Protein 6JSB (pdb70)

Radius of gyration: 38.12 Å; Cα contacts (8 Å, |Δi|>4): 1140; chains: 2; bounding box: 98×63×75 Å

Structure (mmCIF, N/CA/C/O backbone):
data_6JSB
#
_entry.id   6JSB
#
_cell.length_a   235.170
_cell.length_b   33.730
_cell.length_c   126.620
_cell.angle_alpha   90.00
_cell.angle_beta   121.14
_cell.angle_gamma   90.00
#
_symmetry.space_group_name_H-M   'C 1 2 1'
#
loop_
_entity.id
_entity.type
_entity.pdbx_description
1 polymer 'Hypothetical membrane protein'
2 non-polymer 'PROTOPORPHYRIN IX CONTAINING FE'
3 non-polymer 'CALCIUM ION'
4 water water
#
loop_
_atom_site.group_PDB
_atom_site.id
_atom_site.type_symbol
_atom_site.label_atom_id
_atom_site.label_alt_id
_atom_site.label_comp_id
_atom_site.label_asym_id
_atom_site.label_entity_id
_atom_site.label_seq_id
_atom_site.pdbx_PDB_ins_code
_atom_site.Cartn_x
_atom_site.Cartn_y
_atom_site.Cartn_z
_atom_site.occupancy
_atom_site.B_iso_or_equiv
_atom_site.auth_seq_id
_atom_site.auth_comp_id
_atom_site.auth_asym_id
_atom_site.auth_atom_id
_atom_site.pdbx_PDB_model_num
ATOM 1 N N . MET A 1 1 ? 101.162 23.680 40.144 1.00 70.04 34 MET A N 1
ATOM 2 C CA . MET A 1 1 ? 99.752 23.634 40.506 1.00 69.69 34 MET A CA 1
ATOM 3 C C . MET A 1 1 ? 99.317 22.193 40.798 1.00 70.94 34 MET A C 1
ATOM 4 O O . MET A 1 1 ? 100.062 21.249 40.547 1.00 71.45 34 MET A O 1
ATOM 9 N N . LYS A 1 2 ? 98.115 22.021 41.332 1.00 67.67 35 LYS A N 1
ATOM 10 C CA . LYS A 1 2 ? 97.594 20.705 41.677 1.00 63.48 35 LYS A CA 1
ATOM 11 C C . LYS A 1 2 ? 96.429 20.393 40.743 1.00 58.87 35 LYS A C 1
ATOM 12 O O . LYS A 1 2 ? 95.471 21.168 40.665 1.00 56.30 35 LYS A O 1
ATOM 18 N N . CYS A 1 3 ? 96.510 19.271 40.032 1.00 50.08 36 CYS A N 1
ATOM 19 C CA . CYS A 1 3 ? 95.504 18.928 39.038 1.00 48.53 36 CYS A CA 1
ATOM 20 C C . CYS A 1 3 ? 94.870 17.592 39.389 1.00 47.00 36 CYS A C 1
ATOM 21 O O . CYS A 1 3 ? 95.510 16.724 39.984 1.00 42.54 36 CYS A O 1
ATOM 24 N N . ARG A 1 4 ? 93.600 17.447 39.035 1.00 43.66 37 ARG A N 1
ATOM 25 C CA A ARG A 1 4 ? 92.843 16.227 39.286 0.60 42.62 37 ARG A CA 1
ATOM 26 C CA B ARG A 1 4 ? 92.847 16.224 39.286 0.40 43.04 37 ARG A CA 1
ATOM 27 C C . ARG A 1 4 ? 92.394 15.660 37.949 1.00 41.75 37 ARG A C 1
ATOM 28 O O . ARG A 1 4 ? 91.759 16.366 37.159 1.00 40.27 37 ARG A O 1
ATOM 43 N N . VAL A 1 5 ? 92.724 14.389 37.691 1.00 32.80 38 VAL A N 1
ATOM 44 C CA . VAL A 1 5 ? 92.284 13.692 36.486 1.00 34.60 38 VAL A CA 1
ATOM 45 C C . VAL A 1 5 ? 91.326 12.599 36.952 1.00 29.38 38 VAL A C 1
ATOM 46 O O . VAL A 1 5 ? 91.627 11.895 37.921 1.00 34.40 38 VAL A O 1
ATOM 50 N N . VAL A 1 6 ? 90.145 12.514 36.341 1.00 27.34 39 VAL A N 1
ATOM 51 C CA . VAL A 1 6 ? 89.158 11.488 36.704 1.00 25.09 39 VAL A CA 1
ATOM 52 C C . VAL A 1 6 ? 88.890 10.663 35.457 1.00 28.93 39 VAL A C 1
ATOM 53 O O . VAL A 1 6 ? 88.483 11.209 34.429 1.00 32.12 39 VAL A O 1
ATOM 57 N N . THR A 1 7 ? 89.165 9.364 35.534 1.00 24.99 40 THR A N 1
ATOM 58 C CA . THR A 1 7 ? 88.877 8.409 34.457 1.00 22.74 40 THR A CA 1
ATOM 59 C C . THR A 1 7 ? 87.698 7.581 34.928 1.00 26.40 40 THR A C 1
ATOM 60 O O . THR A 1 7 ? 87.790 6.916 35.964 1.00 26.28 40 THR A O 1
ATOM 64 N N . THR A 1 8 ? 86.608 7.609 34.165 1.00 24.33 41 THR A N 1
ATOM 65 C CA . THR A 1 8 ? 85.367 6.938 34.569 1.00 19.59 41 THR A CA 1
ATOM 66 C C . THR A 1 8 ? 85.087 5.788 33.603 1.00 25.71 41 THR A C 1
ATOM 67 O O . THR A 1 8 ? 85.132 5.980 32.386 1.00 22.13 41 THR A O 1
ATOM 71 N N . THR A 1 9 ? 84.812 4.602 34.148 1.00 21.28 42 THR A N 1
ATOM 72 C CA . THR A 1 9 ? 84.417 3.434 33.376 1.00 21.71 42 THR A CA 1
ATOM 73 C C . THR A 1 9 ? 83.137 2.881 33.990 1.00 23.60 42 THR A C 1
ATOM 74 O O . THR A 1 9 ? 82.772 3.229 35.112 1.00 22.87 42 THR A O 1
ATOM 78 N N . GLY A 1 10 ? 82.546 1.922 33.304 1.00 19.28 43 GLY A N 1
ATOM 79 C CA . GLY A 1 10 ? 81.408 1.202 33.856 1.00 20.55 43 GLY A CA 1
ATOM 80 C C . GLY A 1 10 ? 80.258 1.063 32.870 1.00 20.40 43 GLY A C 1
ATOM 81 O O . GLY A 1 10 ? 80.461 0.979 31.641 1.00 21.00 43 GLY A O 1
ATOM 82 N N . THR A 1 11 ? 79.027 0.997 33.395 1.00 17.66 44 THR A N 1
ATOM 83 C CA . THR A 1 11 ? 77.858 0.813 32.535 1.00 17.10 44 THR A CA 1
ATOM 84 C C . THR A 1 11 ? 76.716 1.633 33.090 1.00 20.58 44 THR A C 1
ATOM 85 O O . THR A 1 11 ? 76.709 1.999 34.276 1.00 19.48 44 THR A O 1
ATOM 89 N N . ALA A 1 12 ? 75.713 1.847 32.255 1.00 18.60 45 ALA A N 1
ATOM 90 C CA . ALA A 1 12 ? 74.414 2.361 32.707 1.00 16.01 45 ALA A CA 1
ATOM 91 C C . ALA A 1 12 ? 73.381 1.303 32.349 1.00 18.10 45 ALA A C 1
ATOM 92 O O . ALA A 1 12 ? 73.371 0.812 31.221 1.00 19.89 45 ALA A O 1
ATOM 94 N N A ASP A 1 13 ? 72.487 1.005 33.286 0.50 15.88 46 ASP A N 1
ATOM 95 N N B ASP A 1 13 ? 72.524 0.989 33.302 0.50 16.00 46 ASP A N 1
ATOM 96 C CA A ASP A 1 13 ? 71.354 0.112 33.057 0.50 15.81 46 ASP A CA 1
ATOM 97 C CA B ASP A 1 13 ? 71.354 0.177 33.040 0.50 15.35 46 ASP A CA 1
ATOM 98 C C A ASP A 1 13 ? 70.147 0.979 32.761 0.50 15.02 46 ASP A C 1
ATOM 99 C C B ASP A 1 13 ? 70.238 1.124 32.679 0.50 14.58 46 ASP A C 1
ATOM 100 O O A ASP A 1 13 ? 69.678 1.674 33.659 0.50 14.81 46 ASP A O 1
ATOM 101 O O B ASP A 1 13 ? 69.963 2.058 33.423 0.50 15.69 46 ASP A O 1
ATOM 110 N N . TRP A 1 14 ? 69.596 0.885 31.538 1.00 14.27 47 TRP A N 1
ATOM 111 C CA . TRP A 1 14 ? 68.431 1.728 31.171 1.00 13.74 47 TRP A CA 1
ATOM 112 C C . TRP A 1 14 ? 67.612 0.963 30.145 1.00 14.01 47 TRP A C 1
ATOM 113 O O . TRP A 1 14 ? 68.059 0.840 28.993 1.00 15.66 47 TRP A O 1
ATOM 124 N N . SER A 1 15 ? 66.399 0.509 30.534 1.00 13.94 48 SER A N 1
ATOM 125 C CA . SER A 1 15 ? 65.570 -0.294 29.617 1.00 14.78 48 SER A CA 1
ATOM 126 C C . SER A 1 15 ? 64.743 0.553 28.651 1.00 16.27 48 SER A C 1
ATOM 127 O O . SER A 1 15 ? 63.985 -0.002 27.873 1.00 15.49 48 SER A O 1
ATOM 130 N N . VAL A 1 16 ? 64.868 1.875 28.705 1.00 13.79 49 VAL A N 1
ATOM 131 C CA . VAL A 1 16 ? 64.150 2.872 27.909 1.00 14.40 49 VAL A CA 1
ATOM 132 C C . VAL A 1 16 ? 62.714 2.988 28.418 1.00 16.85 49 VAL A C 1
ATOM 133 O O . VAL A 1 16 ? 62.324 4.022 28.987 1.00 16.03 49 VAL A O 1
ATOM 137 N N . ARG A 1 17 ? 61.908 1.933 28.239 1.00 14.12 50 ARG A N 1
ATOM 138 C CA . ARG A 1 17 ? 60.605 1.824 28.869 1.00 13.91 50 ARG A CA 1
ATOM 139 C C . ARG A 1 17 ? 60.085 0.381 28.704 1.00 14.91 50 ARG A C 1
ATOM 140 O O . ARG A 1 17 ? 59.932 -0.065 27.561 1.00 13.44 50 ARG A O 1
ATOM 148 N N . GLU A 1 18 ? 59.833 -0.353 29.815 1.00 15.21 51 GLU A N 1
ATOM 149 C CA . GLU A 1 18 ? 59.467 -1.775 29.649 1.00 15.85 51 GLU A CA 1
ATOM 150 C C . GLU A 1 18 ? 58.217 -1.937 28.815 1.00 19.32 51 GLU A C 1
ATOM 151 O O . GLU A 1 18 ? 58.139 -2.860 27.975 1.00 16.28 51 GLU A O 1
ATOM 157 N N . SER A 1 19 ? 57.202 -1.077 29.043 1.00 16.41 52 SER A N 1
ATOM 158 C CA . SER A 1 19 ? 55.947 -1.295 28.322 1.00 16.96 52 SER A CA 1
ATOM 159 C C . SER A 1 19 ? 56.124 -0.970 26.841 1.00 15.21 52 SER A C 1
ATOM 160 O O . SER A 1 19 ? 55.376 -1.490 26.017 1.00 16.35 52 SER A O 1
ATOM 163 N N . PHE A 1 20 ? 57.155 -0.173 26.495 1.00 14.15 53 PHE A N 1
ATOM 164 C CA . PHE A 1 20 ? 57.396 0.132 25.081 1.00 13.95 53 PHE A CA 1
ATOM 165 C C . PHE A 1 20 ? 58.012 -1.099 24.417 1.00 14.39 53 PHE A C 1
ATOM 166 O O . PHE A 1 20 ? 57.593 -1.524 23.330 1.00 17.57 53 PHE A O 1
ATOM 174 N N . ASN A 1 21 ? 58.992 -1.719 25.091 1.00 14.89 54 ASN A N 1
ATOM 175 C CA . ASN A 1 21 ? 59.570 -2.949 24.524 1.00 17.17 54 ASN A CA 1
ATOM 176 C C . ASN A 1 21 ? 58.537 -4.055 24.432 1.00 16.49 54 ASN A C 1
ATOM 177 O O . ASN A 1 21 ? 58.504 -4.816 23.451 1.00 15.67 54 ASN A O 1
ATOM 182 N N . ASN A 1 22 ? 57.690 -4.170 25.444 1.00 14.51 55 ASN A N 1
ATOM 183 C CA . ASN A 1 22 ? 56.590 -5.158 25.400 1.00 15.93 55 ASN A CA 1
ATOM 184 C C . ASN A 1 22 ? 55.672 -4.926 24.203 1.00 17.48 55 ASN A C 1
ATOM 185 O O . ASN A 1 22 ? 55.259 -5.860 23.506 1.00 19.30 55 ASN A O 1
ATOM 190 N N . TYR A 1 23 ? 55.307 -3.662 23.954 1.00 14.96 56 TYR A N 1
ATOM 191 C CA . TYR A 1 23 ? 54.444 -3.345 22.819 1.00 17.27 56 TYR A CA 1
ATOM 192 C C . TYR A 1 23 ? 55.166 -3.585 21.492 1.00 16.33 56 TYR A C 1
ATOM 193 O O . TYR A 1 23 ? 54.597 -4.192 20.575 1.00 18.39 56 TYR A O 1
ATOM 202 N N . LEU A 1 24 ? 56.409 -3.122 21.383 1.00 17.84 57 LEU A N 1
ATOM 203 C CA . LEU A 1 24 ? 57.109 -3.169 20.094 1.00 17.42 57 LEU A CA 1
ATOM 204 C C . LEU A 1 24 ? 57.372 -4.612 19.672 1.00 17.73 57 LEU A C 1
ATOM 205 O O . LEU A 1 24 ? 57.239 -4.955 18.488 1.00 18.49 57 LEU A O 1
ATOM 210 N N . GLU A 1 25 ? 57.747 -5.480 20.606 1.00 14.88 58 GLU A N 1
ATOM 211 C CA . GLU A 1 25 ? 58.019 -6.877 20.255 1.00 15.66 58 GLU A CA 1
ATOM 212 C C . GLU A 1 25 ? 56.762 -7.722 20.234 1.00 20.85 58 GLU A C 1
ATOM 213 O O . GLU A 1 25 ? 56.846 -8.921 19.890 1.00 27.45 58 GLU A O 1
ATOM 219 N N . GLY A 1 26 ? 55.611 -7.150 20.564 1.00 18.41 59 GLY A N 1
ATOM 220 C CA . GLY A 1 26 ? 54.342 -7.869 20.670 1.00 20.71 59 GLY A CA 1
ATOM 221 C C . GLY A 1 26 ? 53.493 -7.851 19.405 1.00 21.71 59 GLY A C 1
ATOM 222 O O . GLY A 1 26 ? 53.903 -7.378 18.325 1.00 22.62 59 GLY A O 1
ATOM 223 N N . PRO A 1 27 ? 52.254 -8.357 19.540 1.00 21.22 60 PRO A N 1
ATOM 224 C CA . PRO A 1 27 ? 51.384 -8.594 18.366 1.00 22.34 60 PRO A CA 1
ATOM 225 C C . PRO A 1 27 ? 50.758 -7.351 17.776 1.00 25.50 60 PRO A C 1
ATOM 226 O O . PRO A 1 27 ? 50.249 -7.416 16.638 1.00 26.71 60 PRO A O 1
ATOM 230 N N . ILE A 1 28 ? 50.814 -6.199 18.464 1.00 23.70 61 ILE A N 1
ATOM 231 C CA . ILE A 1 28 ? 50.246 -4.999 17.872 1.00 24.01 61 ILE A CA 1
ATOM 232 C C . ILE A 1 28 ? 51.218 -4.425 16.853 1.00 21.91 61 ILE A C 1
ATOM 233 O O . ILE A 1 28 ? 50.839 -4.128 15.714 1.00 23.68 61 ILE A O 1
ATOM 238 N N . ALA A 1 29 ? 52.503 -4.251 17.255 1.00 22.76 62 ALA A N 1
ATOM 239 C CA . ALA A 1 29 ? 53.494 -3.677 16.332 1.00 18.35 62 ALA A CA 1
ATOM 240 C C . ALA A 1 29 ? 54.098 -4.727 15.391 1.00 18.78 62 ALA A C 1
ATOM 241 O O . ALA A 1 29 ? 54.641 -4.369 14.353 1.00 20.08 62 ALA A O 1
ATOM 243 N N . ASN A 1 30 ? 54.088 -6.001 15.772 1.00 20.82 63 ASN A N 1
ATOM 244 C CA . ASN A 1 30 ? 54.833 -6.999 15.004 1.00 20.87 63 ASN A CA 1
ATOM 245 C C . ASN A 1 30 ? 54.087 -8.330 15.063 1.00 21.40 63 ASN A C 1
ATOM 246 O O . ASN A 1 30 ? 54.676 -9.367 15.338 1.00 24.55 63 ASN A O 1
ATOM 251 N N . GLY A 1 31 ? 52.778 -8.292 14.799 1.00 21.64 64 GLY A N 1
ATOM 252 C CA . GLY A 1 31 ? 51.947 -9.511 14.743 1.00 21.79 64 GLY A CA 1
ATOM 253 C C . GLY A 1 31 ? 51.319 -9.780 13.389 1.00 29.23 64 GLY A C 1
ATOM 254 O O . GLY A 1 31 ? 51.884 -9.437 12.340 1.00 26.99 64 GLY A O 1
ATOM 255 N N . ALA A 1 32 ? 50.120 -10.372 13.410 1.00 27.55 65 ALA A N 1
ATOM 256 C CA . ALA A 1 32 ? 49.546 -10.952 12.201 1.00 28.56 65 ALA A CA 1
ATOM 257 C C . ALA A 1 32 ? 49.048 -9.912 11.205 1.00 28.51 65 ALA A C 1
ATOM 258 O O . ALA A 1 32 ? 48.799 -10.259 10.040 1.00 34.42 65 ALA A O 1
ATOM 260 N N . ALA A 1 33 ? 48.903 -8.660 11.598 1.00 29.32 66 ALA A N 1
ATOM 261 C CA . ALA A 1 33 ? 48.563 -7.648 10.607 1.00 31.62 66 ALA A CA 1
ATOM 262 C C . ALA A 1 33 ? 49.699 -7.367 9.619 1.00 33.92 66 ALA A C 1
ATOM 263 O O . ALA A 1 33 ? 49.426 -6.784 8.558 1.00 31.27 66 ALA A O 1
ATOM 265 N N . TYR A 1 34 ? 50.947 -7.759 9.917 1.00 28.16 67 TYR A N 1
ATOM 266 C CA . TYR A 1 34 ? 52.099 -7.354 9.117 1.00 25.75 67 TYR A CA 1
ATOM 267 C C . TYR A 1 34 ? 52.806 -8.559 8.521 1.00 24.45 67 TYR A C 1
ATOM 268 O O . TYR A 1 34 ? 53.114 -9.520 9.239 1.00 29.88 67 TYR A O 1
ATOM 277 N N . LYS A 1 35 ? 53.069 -8.485 7.192 1.00 24.16 68 LYS A N 1
ATOM 278 C CA . LYS A 1 35 ? 53.799 -9.544 6.505 1.00 25.43 68 LYS A CA 1
ATOM 279 C C . LYS A 1 35 ? 55.245 -9.640 6.970 1.00 25.71 68 LYS A C 1
ATOM 280 O O . LYS A 1 35 ? 55.779 -10.750 7.109 1.00 29.44 68 LYS A O 1
ATOM 286 N N . TYR A 1 36 ? 55.910 -8.491 7.156 1.00 22.79 69 TYR A N 1
ATOM 287 C CA . TYR A 1 36 ? 57.306 -8.427 7.561 1.00 20.28 69 TYR A CA 1
ATOM 288 C C . TYR A 1 36 ? 57.390 -7.889 8.984 1.00 19.32 69 TYR A C 1
ATOM 289 O O . TYR A 1 36 ? 56.671 -6.949 9.349 1.00 22.94 69 TYR A O 1
ATOM 298 N N . HIS A 1 37 ? 58.250 -8.495 9.794 1.00 22.23 70 HIS A N 1
ATOM 299 C CA . HIS A 1 37 ? 58.335 -8.108 11.189 1.00 19.82 70 HIS A CA 1
ATOM 300 C C . HIS A 1 37 ? 59.696 -7.528 11.474 1.00 20.33 70 HIS A C 1
ATOM 301 O O . HIS A 1 37 ? 60.681 -7.909 10.832 1.00 20.76 70 HIS A O 1
ATOM 308 N N . GLY A 1 38 ? 59.728 -6.633 12.450 1.00 18.46 71 GLY A N 1
ATOM 309 C CA . GLY A 1 38 ? 60.979 -6.065 12.890 1.00 18.05 71 GLY A CA 1
ATOM 310 C C . GLY A 1 38 ? 61.321 -6.545 14.287 1.00 18.88 71 GLY A C 1
ATOM 311 O O . GLY A 1 38 ? 61.185 -7.745 14.589 1.00 22.85 71 GLY A O 1
ATOM 312 N N . GLY A 1 39 ? 61.696 -5.645 15.163 1.00 17.05 72 GLY A N 1
ATOM 313 C CA . GLY A 1 39 ? 62.065 -6.058 16.502 1.00 17.35 72 GLY A CA 1
ATOM 314 C C . GLY A 1 39 ? 63.131 -5.110 16.991 1.00 18.46 72 GLY A C 1
ATOM 315 O O . GLY A 1 39 ? 63.084 -3.912 16.690 1.00 18.61 72 GLY A O 1
ATOM 316 N N . ILE A 1 40 ? 64.029 -5.635 17.833 1.00 17.78 73 ILE A N 1
ATOM 317 C CA . ILE A 1 40 ? 65.046 -4.800 18.472 1.00 18.58 73 ILE A CA 1
ATOM 318 C C . ILE A 1 40 ? 66.440 -5.313 18.104 1.00 20.05 73 ILE A C 1
ATOM 319 O O . ILE A 1 40 ? 66.712 -6.522 18.222 1.00 21.54 73 ILE A O 1
ATOM 324 N N A GLU A 1 41 ? 67.346 -4.399 17.721 0.45 17.37 74 GLU A N 1
ATOM 325 N N B GLU A 1 41 ? 67.318 -4.416 17.649 0.55 17.30 74 GLU A N 1
ATOM 326 C CA A GLU A 1 41 ? 68.726 -4.736 17.376 0.45 18.46 74 GLU A CA 1
ATOM 327 C CA B GLU A 1 41 ? 68.718 -4.734 17.403 0.55 18.08 74 GLU A CA 1
ATOM 328 C C A GLU A 1 41 ? 69.689 -3.769 18.056 0.45 18.80 74 GLU A C 1
ATOM 329 C C B GLU A 1 41 ? 69.580 -3.783 18.218 0.55 19.89 74 GLU A C 1
ATOM 330 O O A GLU A 1 41 ? 69.551 -2.552 17.911 0.45 18.21 74 GLU A O 1
ATOM 331 O O B GLU A 1 41 ? 69.251 -2.604 18.358 0.55 17.83 74 GLU A O 1
ATOM 342 N N . VAL A 1 42 ? 70.664 -4.300 18.803 1.00 19.18 75 VAL A N 1
ATOM 343 C CA . VAL A 1 42 ? 71.560 -3.451 19.590 1.00 17.90 75 VAL A CA 1
ATOM 344 C C . VAL A 1 42 ? 72.947 -3.456 18.936 1.00 17.38 75 VAL A C 1
ATOM 345 O O . VAL A 1 42 ? 73.272 -4.359 18.150 1.00 20.25 75 VAL A O 1
ATOM 349 N N . ARG A 1 43 ? 73.772 -2.442 19.254 1.00 17.01 76 ARG A N 1
ATOM 350 C CA . ARG A 1 43 ? 75.068 -2.334 18.622 1.00 17.10 76 ARG A CA 1
ATOM 351 C C . ARG A 1 43 ? 76.020 -1.523 19.507 1.00 19.37 76 ARG A C 1
ATOM 352 O O . ARG A 1 43 ? 75.611 -0.864 20.479 1.00 20.93 76 ARG A O 1
ATOM 360 N N . ASP A 1 44 ? 77.299 -1.553 19.101 1.00 19.71 77 ASP A N 1
ATOM 361 C CA . ASP A 1 44 ? 78.323 -0.645 19.612 1.00 21.98 77 ASP A CA 1
ATOM 362 C C . ASP A 1 44 ? 78.447 -0.740 21.132 1.00 20.46 77 ASP A C 1
ATOM 363 O O . ASP A 1 44 ? 78.729 0.253 21.812 1.00 23.83 77 ASP A O 1
ATOM 368 N N . GLY A 1 45 ? 78.341 -1.954 21.653 1.00 20.66 78 GLY A N 1
ATOM 369 C CA . GLY A 1 45 ? 78.677 -2.149 23.048 1.00 20.51 78 GLY A CA 1
ATOM 370 C C . GLY A 1 45 ? 77.468 -2.326 23.943 1.00 22.50 78 GLY A C 1
ATOM 371 O O . GLY A 1 45 ? 77.638 -2.704 25.101 1.00 22.20 78 GLY A O 1
ATOM 372 N N . VAL A 1 46 ? 76.260 -2.061 23.457 1.00 19.11 79 VAL A N 1
ATOM 373 C CA . VAL A 1 46 ? 75.082 -2.362 24.274 1.00 17.82 79 VAL A CA 1
ATOM 374 C C . VAL A 1 46 ? 74.995 -3.871 24.446 1.00 20.11 79 VAL A C 1
ATOM 375 O O . VAL A 1 46 ? 75.213 -4.635 23.500 1.00 21.81 79 VAL A O 1
ATOM 379 N N . GLU A 1 47 ? 74.679 -4.303 25.658 1.00 17.77 80 GLU A N 1
ATOM 380 C CA . GLU A 1 47 ? 74.300 -5.679 25.924 1.00 16.76 80 GLU A CA 1
ATOM 381 C C . GLU A 1 47 ? 72.824 -5.733 26.285 1.00 19.64 80 GLU A C 1
ATOM 382 O O . GLU A 1 47 ? 72.273 -4.806 26.899 1.00 19.25 80 GLU A O 1
ATOM 388 N N . THR A 1 48 ? 72.163 -6.825 25.906 1.00 19.24 81 THR A N 1
ATOM 389 C CA . THR A 1 48 ? 70.727 -6.883 26.196 1.00 19.46 81 THR A CA 1
ATOM 390 C C . THR A 1 48 ? 70.401 -8.305 26.598 1.00 19.56 81 THR A C 1
ATOM 391 O O . THR A 1 48 ? 71.073 -9.254 26.153 1.00 18.82 81 THR A O 1
ATOM 395 N N . THR A 1 49 ? 69.424 -8.434 27.479 1.00 18.26 82 THR A N 1
ATOM 396 C CA . THR A 1 49 ? 68.898 -9.751 27.864 1.00 18.03 82 THR A CA 1
ATOM 397 C C . THR A 1 49 ? 67.402 -9.634 27.987 1.00 18.50 82 THR A C 1
ATOM 398 O O . THR A 1 49 ? 66.867 -8.561 28.247 1.00 18.84 82 THR A O 1
ATOM 402 N N . GLY A 1 50 ? 66.707 -10.756 27.834 1.00 21.12 83 GLY A N 1
ATOM 403 C CA . GLY A 1 50 ? 65.268 -10.766 27.953 1.00 19.82 83 GLY A CA 1
ATOM 404 C C . GLY A 1 50 ? 64.577 -10.192 26.724 1.00 18.44 83 GLY A C 1
ATOM 405 O O . GLY A 1 50 ? 65.205 -9.618 25.849 1.00 20.33 83 GLY A O 1
ATOM 406 N N . THR A 1 51 ? 63.243 -10.311 26.717 1.00 18.40 84 THR A N 1
ATOM 407 C CA . THR A 1 51 ? 62.403 -9.700 25.672 1.00 20.06 84 THR A CA 1
ATOM 408 C C . THR A 1 51 ? 61.176 -9.066 26.323 1.00 21.47 84 THR A C 1
ATOM 409 O O . THR A 1 51 ? 60.807 -9.371 27.471 1.00 20.04 84 THR A O 1
ATOM 413 N N . LYS A 1 52 ? 60.562 -8.136 25.590 1.00 18.82 85 LYS A N 1
ATOM 414 C CA . LYS A 1 52 ? 59.266 -7.545 26.011 1.00 19.04 85 LYS A CA 1
ATOM 415 C C . LYS A 1 52 ? 59.464 -6.852 27.354 1.00 17.07 85 LYS A C 1
ATOM 416 O O . LYS A 1 52 ? 60.482 -6.145 27.507 1.00 18.24 85 LYS A O 1
ATOM 422 N N . SER A 1 53 ? 58.546 -7.031 28.323 1.00 18.85 86 SER A N 1
ATOM 423 C CA . SER A 1 53 ? 58.682 -6.272 29.582 1.00 18.48 86 SER A CA 1
ATOM 424 C C . SER A 1 53 ? 59.900 -6.702 30.365 1.00 18.42 86 SER A C 1
ATOM 425 O O . SER A 1 53 ? 60.343 -5.939 31.227 1.00 21.92 86 SER A O 1
ATOM 428 N N . ALA A 1 54 ? 60.480 -7.857 30.038 1.00 16.70 87 ALA A N 1
ATOM 429 C CA . ALA A 1 54 ? 61.659 -8.313 30.773 1.00 18.79 87 ALA A CA 1
ATOM 430 C C . ALA A 1 54 ? 62.957 -7.847 30.163 1.00 19.45 87 ALA A C 1
ATOM 431 O O . ALA A 1 54 ? 64.028 -8.115 30.715 1.00 20.18 87 ALA A O 1
ATOM 433 N N . ARG A 1 55 ? 62.906 -7.172 29.022 1.00 16.54 88 ARG A N 1
ATOM 434 C CA . ARG A 1 55 ? 64.146 -6.839 28.348 1.00 16.46 88 ARG A CA 1
ATOM 435 C C . ARG A 1 55 ? 64.891 -5.771 29.140 1.00 17.90 88 ARG A C 1
ATOM 436 O O . ARG A 1 55 ? 64.292 -4.791 29.657 1.00 17.83 88 ARG A O 1
ATOM 444 N N . GLU A 1 56 ? 66.200 -5.942 29.178 1.00 14.84 89 GLU A N 1
ATOM 445 C CA . GLU A 1 56 ? 67.099 -4.947 29.820 1.00 15.47 89 GLU A CA 1
ATOM 446 C C . GLU A 1 56 ? 68.179 -4.548 28.835 1.00 16.61 89 GLU A C 1
ATOM 447 O O . GLU A 1 56 ? 68.556 -5.333 27.936 1.00 17.09 89 GLU A O 1
ATOM 453 N N . PHE A 1 57 ? 68.689 -3.311 28.976 1.00 15.48 90 PHE A N 1
ATOM 454 C CA . PHE A 1 57 ? 69.845 -2.895 28.192 1.00 14.55 90 PHE A CA 1
ATOM 455 C C . PHE A 1 57 ? 70.923 -2.370 29.115 1.00 20.01 90 PHE A C 1
ATOM 456 O O . PHE A 1 57 ? 70.609 -1.579 30.026 1.00 17.78 90 PHE A O 1
ATOM 464 N N . THR A 1 58 ? 72.182 -2.740 28.865 1.00 16.37 91 THR A N 1
ATOM 465 C CA . THR A 1 58 ? 73.275 -2.030 29.539 1.00 17.22 91 THR A CA 1
ATOM 466 C C . THR A 1 58 ? 74.033 -1.254 28.471 1.00 20.07 91 THR A C 1
ATOM 467 O O . THR A 1 58 ? 74.216 -1.750 27.353 1.00 21.11 91 THR A O 1
ATOM 471 N N . TRP A 1 59 ? 74.407 -0.027 28.782 1.00 16.37 92 TRP A N 1
ATOM 472 C CA . TRP A 1 59 ? 75.071 0.863 27.864 1.00 15.95 92 TRP A CA 1
ATOM 473 C C . TRP A 1 59 ? 76.484 1.106 28.373 1.00 20.94 92 TRP A C 1
ATOM 474 O O . TRP A 1 59 ? 76.648 1.389 29.577 1.00 19.58 92 TRP A O 1
ATOM 485 N N . PRO A 1 60 ? 77.512 1.034 27.521 1.00 19.90 93 PRO A N 1
ATOM 486 C CA . PRO A 1 60 ? 78.883 1.136 28.022 1.00 19.35 93 PRO A CA 1
ATOM 487 C C . PRO A 1 60 ? 79.252 2.582 28.300 1.00 17.97 93 PRO A C 1
ATOM 488 O O . PRO A 1 60 ? 78.959 3.467 27.510 1.00 20.39 93 PRO A O 1
ATOM 492 N N . VAL A 1 61 ? 79.943 2.822 29.420 1.00 19.03 94 VAL A N 1
ATOM 493 C CA . VAL A 1 61 ? 80.481 4.151 29.709 1.00 21.17 94 VAL A CA 1
ATOM 494 C C . VAL A 1 61 ? 81.735 4.388 28.879 1.00 21.32 94 VAL A C 1
ATOM 495 O O . VAL A 1 61 ? 82.664 3.557 28.855 1.00 22.67 94 VAL A O 1
ATOM 499 N N . LEU A 1 62 ? 81.754 5.514 28.160 1.00 18.81 95 LEU A N 1
ATOM 500 C CA . LEU A 1 62 ? 82.946 5.941 27.430 1.00 21.93 95 LEU A CA 1
ATOM 501 C C . LEU A 1 62 ? 83.894 6.770 28.299 1.00 25.48 95 LEU A C 1
ATOM 502 O O . LEU A 1 62 ? 85.121 6.674 28.131 1.00 24.53 95 LEU A O 1
ATOM 507 N N . GLY A 1 63 ? 83.342 7.562 29.209 1.00 23.68 96 GLY A N 1
ATOM 508 C CA . GLY A 1 63 ? 84.140 8.409 30.079 1.00 22.25 96 GLY A CA 1
ATOM 509 C C . GLY A 1 63 ? 83.266 9.487 30.690 1.00 26.07 96 GLY A C 1
ATOM 510 O O . GLY A 1 63 ? 82.035 9.497 30.540 1.00 23.05 96 GLY A O 1
ATOM 511 N N . SER A 1 64 ? 83.921 10.372 31.428 1.00 26.28 97 SER A N 1
ATOM 512 C CA . SER A 1 64 ? 83.196 11.474 32.041 1.00 23.63 97 SER A CA 1
ATOM 513 C C . SER A 1 64 ? 83.901 12.788 31.739 1.00 25.47 97 SER A C 1
ATOM 514 O O . SER A 1 64 ? 85.070 12.828 31.329 1.00 26.35 97 SER A O 1
ATOM 517 N N A GLU A 1 65 ? 83.161 13.871 31.931 0.52 25.28 98 GLU A N 1
ATOM 518 N N B GLU A 1 65 ? 83.140 13.867 31.902 0.48 25.14 98 GLU A N 1
ATOM 519 C CA A GLU A 1 65 ? 83.708 15.223 31.975 0.52 28.38 98 GLU A CA 1
ATOM 520 C CA B GLU A 1 65 ? 83.619 15.247 31.903 0.48 28.66 98 GLU A CA 1
ATOM 521 C C A GLU A 1 65 ? 83.001 15.935 33.105 0.52 26.44 98 GLU A C 1
ATOM 522 C C B GLU A 1 65 ? 83.013 15.923 33.118 0.48 26.48 98 GLU A C 1
ATOM 523 O O A GLU A 1 65 ? 82.076 15.392 33.704 0.52 25.88 98 GLU A O 1
ATOM 524 O O B GLU A 1 65 ? 82.164 15.346 33.794 0.48 26.33 98 GLU A O 1
ATOM 535 N N . GLU A 1 66 ? 83.419 17.162 33.417 1.00 28.55 99 GLU A N 1
ATOM 536 C CA . GLU A 1 66 ? 82.726 17.866 34.493 1.00 27.53 99 GLU A CA 1
ATOM 537 C C . GLU A 1 66 ? 81.225 17.920 34.160 1.00 28.01 99 GLU A C 1
ATOM 538 O O . GLU A 1 66 ? 80.837 18.383 33.091 1.00 30.25 99 GLU A O 1
ATOM 544 N N . GLY A 1 67 ? 80.402 17.361 35.039 1.00 27.98 100 GLY A N 1
ATOM 545 C CA . GLY A 1 67 ? 78.963 17.405 34.843 1.00 26.05 100 GLY A CA 1
ATOM 546 C C . GLY A 1 67 ? 78.383 16.472 33.799 1.00 24.64 100 GLY A C 1
ATOM 547 O O . GLY A 1 67 ? 77.204 16.637 33.460 1.00 22.21 100 GLY A O 1
ATOM 548 N N . ALA A 1 68 ? 79.132 15.456 33.331 1.00 22.34 101 ALA A N 1
ATOM 549 C CA . ALA A 1 68 ? 78.488 14.534 32.385 1.00 20.02 101 ALA A CA 1
ATOM 550 C C . ALA A 1 68 ? 79.152 13.173 32.380 1.00 20.15 101 ALA A C 1
ATOM 551 O O . ALA A 1 68 ? 80.379 13.081 32.474 1.00 21.21 101 ALA A O 1
ATOM 553 N N . VAL A 1 69 ? 78.342 12.111 32.207 1.00 18.42 102 VAL A N 1
ATOM 554 C CA . VAL A 1 69 ? 78.861 10.767 31.939 1.00 15.04 102 VAL A CA 1
ATOM 555 C C . VAL A 1 69 ? 78.450 10.462 30.509 1.00 18.34 102 VAL A C 1
ATOM 556 O O . VAL A 1 69 ? 77.256 10.510 30.192 1.00 22.05 102 VAL A O 1
ATOM 560 N N . LYS A 1 70 ? 79.425 10.146 29.653 1.00 19.66 103 LYS A N 1
ATOM 561 C CA . LYS A 1 70 ? 79.197 9.903 28.222 1.00 19.92 103 LYS A CA 1
ATOM 562 C C . LYS A 1 70 ? 79.068 8.399 28.042 1.00 20.20 103 LYS A C 1
ATOM 563 O O . LYS A 1 70 ? 79.943 7.651 28.483 1.00 22.72 103 LYS A O 1
ATOM 569 N N A LEU A 1 71 ? 77.965 7.957 27.451 0.61 17.59 104 LEU A N 1
ATOM 570 N N B LEU A 1 71 ? 78.008 7.957 27.392 0.39 18.08 104 LEU A N 1
ATOM 571 C CA A LEU A 1 71 ? 77.750 6.549 27.115 0.61 18.20 104 LEU A CA 1
ATOM 572 C CA B LEU A 1 71 ? 77.842 6.536 27.121 0.39 18.19 104 LEU A CA 1
ATOM 573 C C A LEU A 1 71 ? 77.903 6.334 25.606 0.61 19.60 104 LEU A C 1
ATOM 574 C C B LEU A 1 71 ? 77.756 6.283 25.625 0.39 19.09 104 LEU A C 1
ATOM 575 O O A LEU A 1 71 ? 77.780 7.258 24.797 0.61 20.31 104 LEU A O 1
ATOM 576 O O B LEU A 1 71 ? 77.304 7.135 24.859 0.39 18.94 104 LEU A O 1
ATOM 585 N N . GLY A 1 72 ? 78.185 5.087 25.224 1.00 20.18 105 GLY A N 1
ATOM 586 C CA . GLY A 1 72 ? 78.183 4.683 23.833 1.00 19.29 105 GLY A CA 1
ATOM 587 C C . GLY A 1 72 ? 77.048 3.697 23.617 1.00 21.69 105 GLY A C 1
ATOM 588 O O . GLY A 1 72 ? 76.282 3.413 24.534 1.00 23.38 105 GLY A O 1
ATOM 589 N N . GLY A 1 73 ? 76.942 3.205 22.381 1.00 19.17 106 GLY A N 1
ATOM 590 C CA . GLY A 1 73 ? 75.977 2.152 22.105 1.00 18.71 106 GLY A CA 1
ATOM 591 C C . GLY A 1 73 ? 74.762 2.668 21.335 1.00 17.76 106 GLY A C 1
ATOM 592 O O . GLY A 1 73 ? 74.471 3.863 21.301 1.00 19.69 106 GLY A O 1
ATOM 593 N N . GLY A 1 74 ? 74.059 1.737 20.695 1.00 18.38 107 GLY A N 1
ATOM 594 C CA . GLY A 1 74 ? 72.866 2.080 19.931 1.00 17.21 107 GLY A CA 1
ATOM 595 C C . GLY A 1 74 ? 71.829 0.990 20.077 1.00 15.75 107 GLY A C 1
ATOM 596 O O . GLY A 1 74 ? 72.162 -0.189 20.234 1.00 16.91 107 GLY A O 1
ATOM 597 N N . VAL A 1 75 ? 70.557 1.400 20.023 1.00 15.43 108 VAL A N 1
ATOM 598 C CA . VAL A 1 75 ? 69.434 0.452 19.990 1.00 14.23 108 VAL A CA 1
ATOM 599 C C . VAL A 1 75 ? 68.468 0.889 18.894 1.00 15.92 108 VAL A C 1
ATOM 600 O O . VAL A 1 75 ? 68.175 2.077 18.772 1.00 15.06 108 VAL A O 1
ATOM 604 N N . HIS A 1 76 ? 67.962 -0.073 18.111 1.00 14.13 109 HIS A N 1
ATOM 605 C CA . HIS A 1 76 ? 67.093 0.234 16.963 1.00 15.11 109 HIS A CA 1
ATOM 606 C C . HIS A 1 76 ? 65.821 -0.581 17.134 1.00 18.71 109 HIS A C 1
ATOM 607 O O . HIS A 1 76 ? 65.900 -1.822 17.218 1.00 18.48 109 HIS A O 1
ATOM 614 N N . TRP A 1 77 ? 64.656 0.077 17.143 1.00 14.63 110 TRP A N 1
ATOM 615 C CA . TRP A 1 77 ? 63.366 -0.618 17.203 1.00 13.21 110 TRP A CA 1
ATOM 616 C C . TRP A 1 77 ? 62.630 -0.450 15.871 1.00 17.68 110 TRP A C 1
ATOM 617 O O . TRP A 1 77 ? 62.588 0.665 15.319 1.00 16.03 110 TRP A O 1
ATOM 628 N N . THR A 1 78 ? 61.992 -1.520 15.390 1.00 17.09 111 THR A N 1
ATOM 629 C CA . THR A 1 78 ? 61.247 -1.422 14.133 1.00 17.85 111 THR A CA 1
ATOM 630 C C . THR A 1 78 ? 59.938 -2.193 14.275 1.00 16.57 111 THR A C 1
ATOM 631 O O . THR A 1 78 ? 59.924 -3.332 14.750 1.00 16.62 111 THR A O 1
ATOM 635 N N . GLY A 1 79 ? 58.847 -1.578 13.832 1.00 16.13 112 GLY A N 1
ATOM 636 C CA . GLY A 1 79 ? 57.557 -2.259 13.786 1.00 17.59 112 GLY A CA 1
ATOM 637 C C . GLY A 1 79 ? 56.582 -1.604 12.810 1.00 18.97 112 GLY A C 1
ATOM 638 O O . GLY A 1 79 ? 56.901 -0.636 12.113 1.00 17.64 112 GLY A O 1
ATOM 639 N N . HIS A 1 80 ? 55.386 -2.193 12.703 1.00 18.20 113 HIS A N 1
ATOM 640 C CA . HIS A 1 80 ? 54.340 -1.669 11.822 1.00 18.46 113 HIS A CA 1
ATOM 641 C C . HIS A 1 80 ? 54.835 -1.541 10.377 1.00 20.05 113 HIS A C 1
ATOM 642 O O . HIS A 1 80 ? 54.687 -0.511 9.742 1.00 19.55 113 HIS A O 1
ATOM 649 N N . ASN A 1 81 ? 55.302 -2.648 9.826 1.00 18.91 114 ASN A N 1
ATOM 650 C CA . ASN A 1 81 ? 55.815 -2.612 8.465 1.00 21.51 114 ASN A CA 1
ATOM 651 C C . ASN A 1 81 ? 54.698 -2.494 7.433 1.00 22.51 114 ASN A C 1
ATOM 652 O O . ASN A 1 81 ? 53.850 -3.377 7.303 1.00 23.65 114 ASN A O 1
ATOM 657 N N . HIS A 1 82 ? 54.765 -1.435 6.633 1.00 20.74 115 HIS A N 1
ATOM 658 C CA . HIS A 1 82 ? 53.705 -1.071 5.697 1.00 25.14 115 HIS A CA 1
ATOM 659 C C . HIS A 1 82 ? 53.792 -1.824 4.376 1.00 26.07 115 HIS A C 1
ATOM 660 O O . HIS A 1 82 ? 52.910 -1.660 3.499 1.00 28.70 115 HIS A O 1
ATOM 667 N N . TYR A 1 83 ? 54.850 -2.606 4.169 1.00 24.05 116 TYR A N 1
ATOM 668 C CA . TYR A 1 83 ? 55.093 -3.231 2.861 1.00 23.91 116 TYR A CA 1
ATOM 669 C C . TYR A 1 83 ? 54.598 -4.671 2.857 1.00 24.47 116 TYR A C 1
ATOM 670 O O . TYR A 1 83 ? 54.928 -5.433 3.777 1.00 25.87 116 TYR A O 1
ATOM 679 N N . SER A 1 84 ? 53.847 -5.058 1.807 1.00 28.00 117 SER A N 1
ATOM 680 C CA . SER A 1 84 ? 53.318 -6.423 1.782 1.00 31.75 117 SER A CA 1
ATOM 681 C C . SER A 1 84 ? 53.610 -7.120 0.460 1.00 31.25 117 SER A C 1
ATOM 682 O O . SER A 1 84 ? 52.965 -8.135 0.138 1.00 32.24 117 SER A O 1
ATOM 685 N N . GLY A 1 85 ? 54.555 -6.600 -0.318 1.00 31.13 118 GLY A N 1
ATOM 686 C CA . GLY A 1 85 ? 55.027 -7.263 -1.524 1.00 29.67 118 GLY A CA 1
ATOM 687 C C . GLY A 1 85 ? 55.938 -8.441 -1.189 1.00 31.58 118 GLY A C 1
ATOM 688 O O . GLY A 1 85 ? 56.072 -8.856 -0.038 1.00 28.32 118 GLY A O 1
ATOM 689 N N . ASP A 1 86 ? 56.561 -8.998 -2.235 1.00 31.75 119 ASP A N 1
ATOM 690 C CA . ASP A 1 86 ? 57.361 -10.221 -2.114 1.00 27.57 119 ASP A CA 1
ATOM 691 C C . ASP A 1 86 ? 58.845 -9.945 -2.165 1.00 31.47 119 ASP A C 1
ATOM 692 O O . ASP A 1 86 ? 59.637 -10.888 -2.100 1.00 31.07 119 ASP A O 1
ATOM 697 N N . ASP A 1 87 ? 59.242 -8.673 -2.252 1.00 28.24 120 ASP A N 1
ATOM 698 C CA . ASP A 1 87 ? 60.647 -8.284 -2.297 1.00 30.18 120 ASP A CA 1
ATOM 699 C C . ASP A 1 87 ? 61.138 -7.972 -0.896 1.00 28.09 120 ASP A C 1
ATOM 700 O O . ASP A 1 87 ? 60.949 -6.857 -0.382 1.00 25.98 120 ASP A O 1
ATOM 705 N N A GLU A 1 88 ? 61.789 -8.944 -0.258 0.47 28.64 121 GLU A N 1
ATOM 706 N N B GLU A 1 88 ? 61.792 -8.939 -0.256 0.53 28.63 121 GLU A N 1
ATOM 707 C CA A GLU A 1 88 ? 62.158 -8.720 1.135 0.47 28.74 121 GLU A CA 1
ATOM 708 C CA B GLU A 1 88 ? 62.116 -8.674 1.141 0.53 28.30 121 GLU A CA 1
ATOM 709 C C A GLU A 1 88 ? 63.131 -7.562 1.301 0.47 28.46 121 GLU A C 1
ATOM 710 C C B GLU A 1 88 ? 63.166 -7.585 1.311 0.53 28.43 121 GLU A C 1
ATOM 711 O O A GLU A 1 88 ? 63.173 -6.965 2.380 0.47 27.94 121 GLU A O 1
ATOM 712 O O B GLU A 1 88 ? 63.301 -7.066 2.420 0.53 28.47 121 GLU A O 1
ATOM 723 N N . SER A 1 89 ? 63.875 -7.202 0.254 1.00 28.96 122 SER A N 1
ATOM 724 C CA . SER A 1 89 ? 64.835 -6.117 0.399 1.00 29.49 122 SER A CA 1
ATOM 725 C C . SER A 1 89 ? 64.154 -4.752 0.535 1.00 30.06 122 SER A C 1
ATOM 726 O O . SER A 1 89 ? 64.815 -3.783 0.921 1.00 28.80 122 SER A O 1
ATOM 729 N N A GLN A 1 90 ? 62.856 -4.661 0.228 0.60 26.02 123 GLN A N 1
ATOM 730 N N B GLN A 1 90 ? 62.859 -4.653 0.284 0.40 26.71 123 GLN A N 1
ATOM 731 C CA A GLN A 1 90 ? 62.095 -3.435 0.501 0.60 26.30 123 GLN A CA 1
ATOM 732 C CA B GLN A 1 90 ? 62.183 -3.388 0.548 0.40 25.74 123 GLN A CA 1
ATOM 733 C C A GLN A 1 90 ? 61.733 -3.278 1.969 0.60 25.95 123 GLN A C 1
ATOM 734 C C B GLN A 1 90 ? 61.572 -3.294 1.931 0.40 25.40 123 GLN A C 1
ATOM 735 O O A GLN A 1 90 ? 61.606 -2.143 2.459 0.60 23.43 123 GLN A O 1
ATOM 736 O O B GLN A 1 90 ? 61.097 -2.216 2.311 0.40 25.88 123 GLN A O 1
ATOM 747 N N . ALA A 1 91 ? 61.547 -4.380 2.696 1.00 21.89 124 ALA A N 1
ATOM 748 C CA . ALA A 1 91 ? 61.018 -4.275 4.053 1.00 20.74 124 ALA A CA 1
ATOM 749 C C . ALA A 1 91 ? 61.758 -3.291 4.943 1.00 23.28 124 ALA A C 1
ATOM 750 O O . ALA A 1 91 ? 61.079 -2.584 5.702 1.00 23.34 124 ALA A O 1
ATOM 752 N N . PRO A 1 92 ? 63.099 -3.190 4.926 1.00 22.17 125 PRO A N 1
ATOM 753 C CA . PRO A 1 92 ? 63.761 -2.316 5.892 1.00 22.73 125 PRO A CA 1
ATOM 754 C C . PRO A 1 92 ? 63.401 -0.854 5.738 1.00 25.01 125 PRO A C 1
ATOM 755 O O . PRO A 1 92 ? 63.575 -0.097 6.713 1.00 23.80 125 PRO A O 1
ATOM 759 N N . ASP A 1 93 ? 62.930 -0.457 4.560 1.00 23.25 126 ASP A N 1
ATOM 760 C CA . ASP A 1 93 ? 62.570 0.933 4.263 1.00 22.60 126 ASP A CA 1
ATOM 761 C C . ASP A 1 93 ? 61.105 1.240 4.554 1.00 24.38 126 ASP A C 1
ATOM 762 O O . ASP A 1 93 ? 60.631 2.345 4.216 1.00 25.06 126 ASP A O 1
ATOM 767 N N . ASN A 1 94 ? 60.350 0.283 5.118 1.00 21.42 127 ASN A N 1
ATOM 768 C CA . ASN A 1 94 ? 58.908 0.482 5.205 1.00 19.32 127 ASN A CA 1
ATOM 769 C C . ASN A 1 94 ? 58.337 0.274 6.605 1.00 18.49 127 ASN A C 1
ATOM 770 O O . ASN A 1 94 ? 57.119 0.083 6.737 1.00 21.87 127 ASN A O 1
ATOM 775 N N . PHE A 1 95 ? 59.157 0.344 7.669 1.00 17.75 128 PHE A N 1
ATOM 776 C CA . PHE A 1 95 ? 58.624 0.263 9.024 1.00 19.20 128 PHE A CA 1
ATOM 777 C C . PHE A 1 95 ? 58.028 1.624 9.410 1.00 20.39 128 PHE A C 1
ATOM 778 O O . PHE A 1 95 ? 58.732 2.643 9.435 1.00 20.21 128 PHE A O 1
ATOM 786 N N . ILE A 1 96 ? 56.731 1.655 9.678 1.00 17.44 129 ILE A N 1
ATOM 787 C CA . ILE A 1 96 ? 56.141 2.944 10.099 1.00 19.75 129 ILE A CA 1
ATOM 788 C C . ILE A 1 96 ? 56.728 3.426 11.412 1.00 19.98 129 ILE A C 1
ATOM 789 O O . ILE A 1 96 ? 56.915 4.643 11.615 1.00 18.50 129 ILE A O 1
ATOM 794 N N . LEU A 1 97 ? 56.983 2.511 12.352 1.00 17.10 130 LEU A N 1
ATOM 795 C CA . LEU A 1 97 ? 57.667 2.821 13.590 1.00 14.75 130 LEU A CA 1
ATOM 796 C C . LEU A 1 97 ? 59.125 2.425 13.365 1.00 17.17 130 LEU A C 1
ATOM 797 O O . LEU A 1 97 ? 59.447 1.245 13.103 1.00 16.51 130 LEU A O 1
ATOM 802 N N . ASP A 1 98 ? 60.019 3.414 13.384 1.00 16.99 131 ASP A N 1
ATOM 803 C CA . ASP A 1 98 ? 61.430 3.112 13.124 1.00 14.86 131 ASP A CA 1
ATOM 804 C C . ASP A 1 98 ? 62.232 4.113 13.946 1.00 16.95 131 ASP A C 1
ATOM 805 O O . ASP A 1 98 ? 62.305 5.296 13.595 1.00 17.59 131 ASP A O 1
ATOM 810 N N . LEU A 1 99 ? 62.754 3.634 15.062 1.00 15.27 132 LEU A N 1
ATOM 811 C CA . LEU A 1 99 ? 63.297 4.479 16.138 1.00 14.38 132 LEU A CA 1
ATOM 812 C C . LEU A 1 99 ? 64.707 4.012 16.501 1.00 15.72 132 LEU A C 1
ATOM 813 O O . LEU A 1 99 ? 64.949 2.811 16.664 1.00 15.39 132 LEU A O 1
ATOM 818 N N . ASP A 1 100 ? 65.640 4.942 16.636 1.00 15.46 133 ASP A N 1
ATOM 819 C CA . ASP A 1 100 ? 67.005 4.575 16.982 1.00 15.27 133 ASP A CA 1
ATOM 820 C C . ASP A 1 100 ? 67.505 5.555 18.024 1.00 15.12 133 ASP A C 1
ATOM 821 O O . ASP A 1 100 ? 67.350 6.772 17.833 1.00 16.99 133 ASP A O 1
ATOM 826 N N . PHE A 1 101 ? 68.036 5.054 19.150 1.00 14.65 134 PHE A N 1
ATOM 827 C CA . PHE A 1 101 ? 68.689 5.880 20.163 1.00 15.98 134 PHE A CA 1
ATOM 828 C C . PHE A 1 101 ? 70.153 5.483 20.225 1.00 18.18 134 PHE A C 1
ATOM 829 O O . PHE A 1 101 ? 70.452 4.297 20.334 1.00 18.30 134 PHE A O 1
ATOM 837 N N . SER A 1 102 ? 71.060 6.469 20.273 1.00 16.51 135 SER A N 1
ATOM 838 C CA . SER A 1 102 ? 72.462 6.063 20.373 1.00 17.45 135 SER A CA 1
ATOM 839 C C . SER A 1 102 ? 73.243 7.120 21.147 1.00 20.02 135 SER A C 1
ATOM 840 O O . SER A 1 102 ? 72.789 8.251 21.326 1.00 16.42 135 SER A O 1
ATOM 843 N N . ASN A 1 103 ? 74.422 6.720 21.648 1.00 18.53 136 ASN A N 1
ATOM 844 C CA . ASN A 1 103 ? 75.303 7.605 22.403 1.00 18.18 136 ASN A CA 1
ATOM 845 C C . ASN A 1 103 ? 74.628 8.468 23.483 1.00 17.54 136 ASN A C 1
ATOM 846 O O . ASN A 1 103 ? 74.775 9.683 23.487 1.00 20.37 136 ASN A O 1
ATOM 851 N N . PRO A 1 104 ? 73.923 7.861 24.415 1.00 17.26 137 PRO A N 1
ATOM 852 C CA . PRO A 1 104 ? 73.305 8.679 25.468 1.00 17.82 137 PRO A CA 1
ATOM 853 C C . PRO A 1 104 ? 74.347 9.348 26.344 1.00 21.81 137 PRO A C 1
ATOM 854 O O . PRO A 1 104 ? 75.446 8.829 26.564 1.00 20.19 137 PRO A O 1
ATOM 858 N N . THR A 1 105 ? 73.998 10.539 26.798 1.00 16.90 138 THR A N 1
ATOM 859 C CA . THR A 1 105 ? 74.852 11.274 27.735 1.00 18.88 138 THR A CA 1
ATOM 860 C C . THR A 1 105 ? 73.999 11.595 28.954 1.00 18.02 138 THR A C 1
ATOM 861 O O . THR A 1 105 ? 72.890 12.112 28.807 1.00 19.73 138 THR A O 1
ATOM 865 N N . VAL A 1 106 ? 74.538 11.374 30.163 1.00 16.53 139 VAL A N 1
ATOM 866 C CA . VAL A 1 106 ? 73.847 11.781 31.384 1.00 17.63 139 VAL A CA 1
ATOM 867 C C . VAL A 1 106 ? 74.498 13.066 31.883 1.00 19.38 139 VAL A C 1
ATOM 868 O O . VAL A 1 106 ? 75.630 13.035 32.377 1.00 20.24 139 VAL A O 1
ATOM 872 N N . LYS A 1 107 ? 73.824 14.201 31.704 1.00 16.23 140 LYS A N 1
ATOM 873 C CA . LYS A 1 107 ? 74.300 15.459 32.283 1.00 15.69 140 LYS A CA 1
ATOM 874 C C . LYS A 1 107 ? 73.774 15.497 33.704 1.00 24.10 140 LYS A C 1
ATOM 875 O O . LYS A 1 107 ? 72.710 14.924 33.992 1.00 24.89 140 LYS A O 1
ATOM 881 N N . PHE A 1 108 ? 74.572 16.034 34.631 1.00 19.94 141 PHE A N 1
ATOM 882 C CA . PHE A 1 108 ? 74.090 16.057 36.000 1.00 17.87 141 PHE A CA 1
ATOM 883 C C . PHE A 1 108 ? 74.611 17.298 36.720 1.00 22.11 141 PHE A C 1
ATOM 884 O O . PHE A 1 108 ? 75.633 17.901 36.370 1.00 20.73 141 PHE A O 1
ATOM 892 N N . ASP A 1 109 ? 73.867 17.656 37.746 1.00 18.75 142 ASP A N 1
ATOM 893 C CA . ASP A 1 109 ? 74.240 18.738 38.678 1.00 21.76 142 ASP A CA 1
ATOM 894 C C . ASP A 1 109 ? 73.618 18.324 40.011 1.00 20.18 142 ASP A C 1
ATOM 895 O O . ASP A 1 109 ? 72.389 18.424 40.179 1.00 21.97 142 ASP A O 1
ATOM 900 N N . GLY A 1 110 ? 74.445 17.775 40.901 1.00 22.18 143 GLY A N 1
ATOM 901 C CA . GLY A 1 110 ? 73.917 17.337 42.195 1.00 23.54 143 GLY A CA 1
ATOM 902 C C . GLY A 1 110 ? 73.039 16.120 41.927 1.00 20.58 143 GLY A C 1
ATOM 903 O O . GLY A 1 110 ? 73.476 15.177 41.263 1.00 21.96 143 GLY A O 1
ATOM 904 N N . ASN A 1 111 ? 71.793 16.149 42.412 1.00 18.41 144 ASN A N 1
ATOM 905 C CA . ASN A 1 111 ? 70.889 15.009 42.237 1.00 20.57 144 ASN A CA 1
ATOM 906 C C . ASN A 1 111 ? 69.910 15.208 41.086 1.00 25.98 144 ASN A C 1
ATOM 907 O O . ASN A 1 111 ? 68.884 14.491 41.009 1.00 23.30 144 ASN A O 1
ATOM 912 N N . GLU A 1 112 ? 70.176 16.189 40.214 1.00 17.10 145 GLU A N 1
ATOM 913 C CA . GLU A 1 112 ? 69.320 16.380 39.030 1.00 17.34 145 GLU A CA 1
ATOM 914 C C . GLU A 1 112 ? 70.137 16.092 37.788 1.00 18.74 145 GLU A C 1
ATOM 915 O O . GLU A 1 112 ? 71.376 16.181 37.796 1.00 21.42 145 GLU A O 1
ATOM 918 N N . GLY A 1 113 ? 69.454 15.643 36.739 1.00 17.98 146 GLY A N 1
ATOM 919 C CA . GLY A 1 113 ? 70.188 15.447 35.505 1.00 19.54 146 GLY A CA 1
ATOM 920 C C . GLY A 1 113 ? 69.283 15.506 34.288 1.00 18.74 146 GLY A C 1
ATOM 921 O O . GLY A 1 113 ? 68.079 15.775 34.381 1.00 16.89 146 GLY A O 1
ATOM 922 N N . THR A 1 114 ? 69.916 15.301 33.137 1.00 17.68 147 THR A N 1
ATOM 923 C CA . THR A 1 114 ? 69.222 15.340 31.842 1.00 16.15 147 THR A CA 1
ATOM 924 C C . THR A 1 114 ? 69.810 14.201 31.039 1.00 19.56 147 THR A C 1
ATOM 925 O O . THR A 1 114 ? 71.035 14.018 31.005 1.00 18.69 147 THR A O 1
ATOM 929 N N . LEU A 1 115 ? 68.944 13.457 30.360 1.00 16.16 148 LEU A N 1
ATOM 930 C CA . LEU A 1 115 ? 69.401 12.358 29.509 1.00 14.05 148 LEU A CA 1
ATOM 931 C C . LEU A 1 115 ? 69.383 12.889 28.074 1.00 18.88 148 LEU A C 1
ATOM 932 O O . LEU A 1 115 ? 68.313 13.195 27.541 1.00 18.30 148 LEU A O 1
ATOM 937 N N . LEU A 1 116 ? 70.572 13.028 27.463 1.00 17.75 149 LEU A N 1
ATOM 938 C CA . LEU A 1 116 ? 70.720 13.429 26.071 1.00 15.01 149 LEU A CA 1
ATOM 939 C C . LEU A 1 116 ? 70.888 12.191 25.214 1.00 17.34 149 LEU A C 1
ATOM 940 O O . LEU A 1 116 ? 71.511 11.221 25.640 1.00 18.95 149 LEU A O 1
ATOM 945 N N . VAL A 1 117 ? 70.350 12.208 23.989 1.00 15.50 150 VAL A N 1
ATOM 946 C CA A VAL A 1 117 ? 70.526 11.039 23.121 0.62 16.95 150 VAL A CA 1
ATOM 947 C CA B VAL A 1 117 ? 70.469 11.035 23.122 0.38 17.41 150 VAL A CA 1
ATOM 948 C C . VAL A 1 117 ? 70.590 11.515 21.684 1.00 18.08 150 VAL A C 1
ATOM 949 O O . VAL A 1 117 ? 69.989 12.502 21.310 1.00 18.38 150 VAL A O 1
ATOM 956 N N . ASP A 1 118 ? 71.339 10.768 20.865 1.00 17.03 151 ASP A N 1
ATOM 957 C CA . ASP A 1 118 ? 71.228 10.917 19.418 1.00 17.04 151 ASP A CA 1
ATOM 958 C C . ASP A 1 118 ? 70.038 10.081 18.956 1.00 17.94 151 ASP A C 1
ATOM 959 O O . ASP A 1 118 ? 69.946 8.881 19.295 1.00 19.14 151 ASP A O 1
ATOM 964 N N . PHE A 1 119 ? 69.099 10.695 18.236 1.00 16.67 152 PHE A N 1
ATOM 965 C CA . PHE A 1 119 ? 67.887 9.926 17.866 1.00 18.66 152 PHE A CA 1
ATOM 966 C C . PHE A 1 119 ? 67.581 10.090 16.396 1.00 19.23 152 PHE A C 1
ATOM 967 O O . PHE A 1 119 ? 67.968 11.069 15.749 1.00 18.46 152 PHE A O 1
ATOM 975 N N . LYS A 1 120 ? 66.940 9.038 15.865 1.00 16.11 153 LYS A N 1
ATOM 976 C CA . LYS A 1 120 ? 66.421 9.076 14.509 1.00 17.04 153 LYS A CA 1
ATOM 977 C C . LYS A 1 120 ? 65.107 8.308 14.600 1.00 19.83 153 LYS A C 1
ATOM 978 O O . LYS A 1 120 ? 65.107 7.108 14.950 1.00 19.61 153 LYS A O 1
ATOM 984 N N . SER A 1 121 ? 63.982 8.984 14.377 1.00 17.98 154 SER A N 1
ATOM 985 C CA . SER A 1 121 ? 62.680 8.345 14.597 1.00 17.51 154 SER A CA 1
ATOM 986 C C . SER A 1 121 ? 61.685 8.828 13.549 1.00 18.85 154 SER A C 1
ATOM 987 O O . SER A 1 121 ? 61.515 10.036 13.381 1.00 19.44 154 SER A O 1
ATOM 990 N N . ARG A 1 122 ? 60.980 7.917 12.867 1.00 17.20 155 ARG A N 1
ATOM 991 C CA . ARG A 1 122 ? 59.931 8.413 11.979 1.00 16.80 155 ARG A CA 1
ATOM 992 C C . ARG A 1 122 ? 58.830 9.108 12.780 1.00 18.09 155 ARG A C 1
ATOM 993 O O . ARG A 1 122 ? 58.341 8.584 13.796 1.00 21.04 155 ARG A O 1
ATOM 1001 N N . GLU A 1 123 ? 58.406 10.269 12.270 1.00 18.83 156 GLU A N 1
ATOM 1002 C CA . GLU A 1 123 ? 57.240 10.967 12.815 1.00 20.06 156 GLU A CA 1
ATOM 1003 C C . GLU A 1 123 ? 55.999 10.091 12.727 1.00 21.36 156 GLU A C 1
ATOM 1004 O O . GLU A 1 123 ? 55.817 9.357 11.752 1.00 22.18 156 GLU A O 1
ATOM 1010 N N . PHE A 1 124 ? 55.152 10.121 13.764 1.00 20.01 157 PHE A N 1
ATOM 1011 C CA 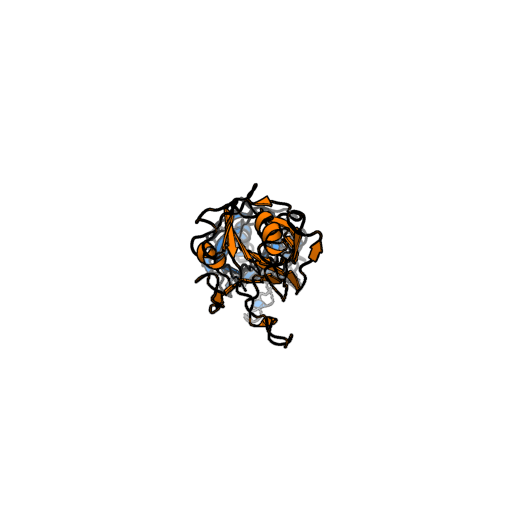. PHE A 1 124 ? 53.832 9.502 13.627 1.00 23.17 157 PHE A CA 1
ATOM 1012 C C . PHE A 1 124 ? 52.916 10.466 12.899 1.00 27.97 157 PHE A C 1
ATOM 1013 O O . PHE A 1 124 ? 52.634 11.556 13.400 1.00 25.68 157 PHE A O 1
ATOM 1021 N N . VAL A 1 125 ? 52.461 10.073 11.711 1.00 24.24 158 VAL A N 1
ATOM 1022 C CA . VAL A 1 125 ? 51.520 10.889 10.943 1.00 23.99 158 VAL A CA 1
ATOM 1023 C C . VAL A 1 125 ? 50.152 10.211 11.009 1.00 28.08 158 VAL A C 1
ATOM 1024 O O . VAL A 1 125 ? 49.172 10.805 11.487 1.00 32.37 158 VAL A O 1
ATOM 1028 N N . ASP A 1 126 ? 50.063 8.971 10.533 1.00 27.43 159 ASP A N 1
ATOM 1029 C CA . ASP A 1 126 ? 48.865 8.155 10.663 1.00 26.94 159 ASP A CA 1
ATOM 1030 C C . ASP A 1 126 ? 49.290 6.720 10.416 1.00 28.35 159 ASP A C 1
ATOM 1031 O O . ASP A 1 126 ? 50.472 6.436 10.193 1.00 29.34 159 ASP A O 1
ATOM 1036 N N . THR A 1 127 ? 48.331 5.811 10.472 1.00 27.02 160 THR A N 1
ATOM 1037 C CA . THR A 1 127 ? 48.685 4.401 10.462 1.00 30.38 160 THR A CA 1
ATOM 1038 C C . THR A 1 127 ? 48.944 3.857 9.075 1.00 30.19 160 THR A C 1
ATOM 1039 O O . THR A 1 127 ? 49.172 2.637 8.953 1.00 33.67 160 THR A O 1
ATOM 1043 N N . LYS A 1 128 ? 48.890 4.702 8.036 1.00 28.53 161 LYS A N 1
ATOM 1044 C CA . LYS A 1 128 ? 49.085 4.274 6.658 1.00 30.43 161 LYS A CA 1
ATOM 1045 C C . LYS A 1 128 ? 50.214 5.047 5.973 1.00 29.35 161 LYS A C 1
ATOM 1046 O O . LYS A 1 128 ? 50.282 5.069 4.731 1.00 34.04 161 LYS A O 1
ATOM 1052 N N . THR A 1 129 ? 51.083 5.686 6.747 1.00 26.38 162 THR A N 1
ATOM 1053 C CA . THR A 1 129 ? 52.140 6.544 6.214 1.00 25.61 162 THR A CA 1
ATOM 1054 C C . THR A 1 129 ? 53.477 6.104 6.802 1.00 23.67 162 THR A C 1
ATOM 1055 O O . THR A 1 129 ? 53.610 6.033 8.025 1.00 25.99 162 THR A O 1
ATOM 1059 N N . VAL A 1 130 ? 54.476 5.925 5.933 1.00 25.43 163 VAL A N 1
ATOM 1060 C CA . VAL A 1 130 ? 55.883 5.702 6.349 1.00 19.68 163 VAL A CA 1
ATOM 1061 C C . VAL A 1 130 ? 56.539 7.084 6.358 1.00 21.50 163 VAL A C 1
ATOM 1062 O O . VAL A 1 130 ? 57.057 7.549 5.334 1.00 26.18 163 VAL A O 1
ATOM 1066 N N . ALA A 1 131 ? 56.485 7.763 7.494 1.00 20.66 164 ALA A N 1
ATOM 1067 C CA . ALA A 1 131 ? 56.856 9.176 7.435 1.00 24.87 164 ALA A CA 1
ATOM 1068 C C . ALA A 1 131 ? 58.387 9.416 7.541 1.00 24.45 164 ALA A C 1
ATOM 1069 O O . ALA A 1 131 ? 59.173 8.568 7.934 1.00 22.27 164 ALA A O 1
ATOM 1071 N N . ASP A 1 132 ? 58.807 10.630 7.194 1.00 21.41 165 ASP A N 1
ATOM 1072 C CA . ASP A 1 132 ? 60.225 10.953 7.202 1.00 20.80 165 ASP A CA 1
ATOM 1073 C C . ASP A 1 132 ? 60.779 10.914 8.635 1.00 22.03 165 ASP A C 1
ATOM 1074 O O . ASP A 1 132 ? 60.072 11.189 9.621 1.00 21.93 165 ASP A O 1
ATOM 1079 N N . PHE A 1 133 ? 62.064 10.593 8.742 1.00 22.86 166 PHE A N 1
ATOM 1080 C CA . PHE A 1 133 ? 62.710 10.606 10.055 1.00 21.29 166 PHE A CA 1
ATOM 1081 C C . PHE A 1 133 ? 62.856 12.019 10.653 1.00 21.11 166 PHE A C 1
ATOM 1082 O O . PHE A 1 133 ? 63.280 12.966 9.967 1.00 24.09 166 PHE A O 1
ATOM 1090 N N . LEU A 1 134 ? 62.520 12.139 11.936 1.00 21.22 167 LEU A N 1
ATOM 1091 C CA . LEU A 1 134 ? 62.948 13.245 12.794 1.00 25.06 167 LEU A CA 1
ATOM 1092 C C . LEU A 1 134 ? 64.316 12.850 13.348 1.00 24.48 167 LEU A C 1
ATOM 1093 O O . LEU A 1 134 ? 64.546 11.676 13.687 1.00 21.18 167 LEU A O 1
ATOM 1098 N N . THR A 1 135 ? 65.236 13.809 13.439 1.00 21.06 168 THR A N 1
ATOM 1099 C CA . THR A 1 135 ? 66.557 13.469 13.951 1.00 20.41 168 THR A CA 1
ATOM 1100 C C . THR A 1 135 ? 67.011 14.550 14.927 1.00 24.29 168 THR A C 1
ATOM 1101 O O . THR A 1 135 ? 66.603 15.731 14.843 1.00 25.20 168 THR A O 1
ATOM 1105 N N . GLY A 1 136 ? 67.925 14.146 15.810 1.00 21.98 169 GLY A N 1
ATOM 1106 C CA . GLY A 1 136 ? 68.549 15.074 16.744 1.00 21.62 169 GLY A CA 1
ATOM 1107 C C . GLY A 1 136 ? 69.863 14.514 17.235 1.00 21.63 169 GLY A C 1
ATOM 1108 O O . GLY A 1 136 ? 70.022 13.297 17.398 1.00 23.40 169 GLY A O 1
ATOM 1109 N N . THR A 1 137 ? 70.828 15.392 17.455 1.00 21.50 170 THR A N 1
ATOM 1110 C CA . THR A 1 137 ? 72.115 14.995 18.011 1.00 18.31 170 THR A CA 1
ATOM 1111 C C . THR A 1 137 ? 72.181 15.502 19.444 1.00 19.87 170 THR A C 1
ATOM 1112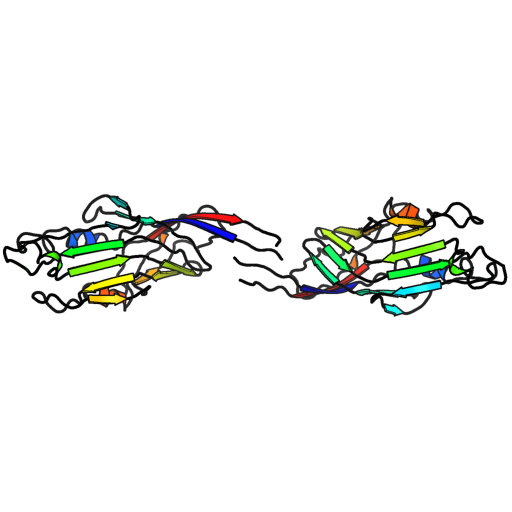 O O . THR A 1 137 ? 72.027 16.718 19.669 1.00 20.34 170 THR A O 1
ATOM 1116 N N . GLN A 1 138 ? 72.387 14.581 20.404 1.00 18.14 171 GLN A N 1
ATOM 1117 C CA . GLN A 1 138 ? 72.433 14.919 21.845 1.00 18.45 171 GLN A CA 1
ATOM 1118 C C . GLN A 1 138 ? 71.237 15.773 22.237 1.00 18.02 171 GLN A C 1
ATOM 1119 O O . GLN A 1 138 ? 71.356 16.822 22.922 1.00 22.30 171 GLN A O 1
ATOM 1125 N N . ALA A 1 139 ? 70.072 15.302 21.822 1.00 18.31 172 ALA A N 1
ATOM 1126 C CA . ALA A 1 139 ? 68.842 16.000 22.163 1.00 21.88 172 ALA A CA 1
ATOM 1127 C C . ALA A 1 139 ? 68.384 15.620 23.569 1.00 16.19 172 ALA A C 1
ATOM 1128 O O . ALA A 1 139 ? 68.591 14.491 24.015 1.00 16.40 172 ALA A O 1
ATOM 1130 N N . GLU A 1 140 ? 67.665 16.552 24.250 1.00 16.11 173 GLU A N 1
ATOM 1131 C CA . GLU A 1 140 ? 67.180 16.248 25.616 1.00 16.56 173 GLU A CA 1
ATOM 1132 C C . GLU A 1 140 ? 65.930 15.380 25.530 1.00 20.36 173 GLU A C 1
ATOM 1133 O O . GLU A 1 140 ? 64.848 15.883 25.198 1.00 19.50 173 GLU A O 1
ATOM 1139 N N . LEU A 1 141 ? 66.081 14.094 25.877 1.00 13.63 174 LEU A N 1
ATOM 1140 C CA . LEU A 1 141 ? 64.980 13.149 25.833 1.00 15.68 174 LEU A CA 1
ATOM 1141 C C . LEU A 1 141 ? 64.241 13.112 27.155 1.00 15.59 174 LEU A C 1
ATOM 1142 O O . LEU A 1 141 ? 63.019 12.929 27.168 1.00 15.99 174 LEU A O 1
ATOM 1147 N N . ALA A 1 142 ? 64.954 13.234 28.281 1.00 14.15 175 ALA A N 1
ATOM 1148 C CA . ALA A 1 142 ? 64.297 13.060 29.572 1.00 13.26 175 ALA A CA 1
ATOM 1149 C C . ALA A 1 142 ? 65.004 13.898 30.604 1.00 13.79 175 ALA A C 1
ATOM 1150 O O . ALA A 1 142 ? 66.228 14.119 30.496 1.00 16.35 175 ALA A O 1
ATOM 1152 N N . THR A 1 143 ? 64.257 14.289 31.655 1.00 14.51 176 THR A N 1
ATOM 1153 C CA . THR A 1 143 ? 64.878 14.850 32.855 1.00 13.36 176 THR A CA 1
ATOM 1154 C C . THR A 1 143 ? 65.026 13.739 33.880 1.00 16.16 176 THR A C 1
ATOM 1155 O O . THR A 1 143 ? 64.370 12.706 33.777 1.00 16.95 176 THR A O 1
ATOM 1159 N N . ILE A 1 144 ? 65.978 13.924 34.813 1.00 15.83 177 ILE A N 1
ATOM 1160 C CA . ILE A 1 144 ? 66.323 12.833 35.738 1.00 12.80 177 ILE A CA 1
ATOM 1161 C C . ILE A 1 144 ? 66.368 13.390 37.144 1.00 14.29 177 ILE A C 1
ATOM 1162 O O . ILE A 1 144 ? 66.885 14.496 37.359 1.00 16.28 177 ILE A O 1
ATOM 1167 N N A THR A 1 145 ? 65.856 12.619 38.104 0.60 14.85 178 THR A N 1
ATOM 1168 N N B THR A 1 145 ? 65.883 12.602 38.118 0.40 14.71 178 THR A N 1
ATOM 1169 C CA A THR A 1 145 ? 66.094 12.900 39.511 0.60 15.21 178 THR A CA 1
ATOM 1170 C CA B THR A 1 145 ? 66.065 12.898 39.540 0.40 15.75 178 THR A CA 1
ATOM 1171 C C A THR A 1 145 ? 66.796 11.672 40.077 0.60 16.25 178 THR A C 1
ATOM 1172 C C B THR A 1 145 ? 66.736 11.696 40.198 0.40 16.21 178 THR A C 1
ATOM 1173 O O A THR A 1 145 ? 66.309 10.536 39.939 0.60 15.57 178 THR A O 1
ATOM 1174 O O B THR A 1 145 ? 66.137 10.618 40.315 0.40 13.86 178 THR A O 1
ATOM 1181 N N . PHE A 1 146 ? 67.953 11.894 40.676 1.00 15.61 179 PHE A N 1
ATOM 1182 C CA . PHE A 1 146 ? 68.733 10.787 41.247 1.00 15.38 179 PHE A CA 1
ATOM 1183 C C . PHE A 1 146 ? 68.441 10.614 42.737 1.00 15.26 179 PHE A C 1
ATOM 1184 O O . PHE A 1 146 ? 68.052 11.565 43.449 1.00 17.62 179 PHE A O 1
ATOM 1192 N N . ASP A 1 147 ? 68.771 9.394 43.254 1.00 13.18 180 ASP A N 1
ATOM 1193 C CA . ASP A 1 147 ? 68.553 9.106 44.671 1.00 14.67 180 ASP A CA 1
ATOM 1194 C C . ASP A 1 147 ? 69.661 9.637 45.549 1.00 16.64 180 ASP A C 1
ATOM 1195 O O . ASP A 1 147 ? 69.561 9.542 46.787 1.00 18.33 180 ASP A O 1
ATOM 1200 N N . GLU A 1 148 ? 70.693 10.253 44.952 1.00 16.53 181 GLU A N 1
ATOM 1201 C CA . GLU A 1 148 ? 71.719 10.940 45.713 1.00 18.13 181 GLU A CA 1
ATOM 1202 C C . GLU A 1 148 ? 72.464 11.836 44.746 1.00 20.91 181 GLU A C 1
ATOM 1203 O O . GLU A 1 148 ? 72.408 11.618 43.543 1.00 20.76 181 GLU A O 1
ATOM 1209 N N . PRO A 1 149 ? 73.134 12.866 45.226 1.00 18.53 182 PRO A N 1
ATOM 1210 C CA . PRO A 1 149 ? 73.936 13.676 44.294 1.00 22.26 182 PRO A CA 1
ATOM 1211 C C . PRO A 1 149 ? 75.063 12.862 43.654 1.00 23.25 182 PRO A C 1
ATOM 1212 O O . PRO A 1 149 ? 75.699 12.014 44.294 1.00 24.23 182 PRO A O 1
ATOM 1216 N N . ILE A 1 150 ? 75.342 13.138 42.384 1.00 21.58 183 ILE A N 1
ATOM 1217 C CA A ILE A 1 150 ? 76.396 12.455 41.631 0.57 21.95 183 ILE A CA 1
ATOM 1218 C CA B ILE A 1 150 ? 76.397 12.423 41.671 0.43 21.91 183 ILE A CA 1
ATOM 1219 C C . ILE A 1 150 ? 77.737 13.087 41.974 1.00 23.78 183 ILE A C 1
ATOM 1220 O O . ILE A 1 150 ? 77.926 14.289 41.735 1.00 25.00 183 ILE A O 1
ATOM 1229 N N . ASP A 1 151 ? 78.658 12.293 42.526 1.00 21.78 184 ASP A N 1
ATOM 1230 C CA . ASP A 1 151 ? 79.981 12.761 42.952 1.00 23.20 184 ASP A CA 1
ATOM 1231 C C . ASP A 1 151 ? 81.026 11.858 42.291 1.00 25.79 184 ASP A C 1
ATOM 1232 O O . ASP A 1 151 ? 81.296 10.748 42.774 1.00 24.56 184 ASP A O 1
ATOM 1237 N N . LEU A 1 152 ? 81.614 12.315 41.167 1.00 24.19 185 LEU A N 1
ATOM 1238 C CA . LEU A 1 152 ? 82.548 11.434 40.450 1.00 21.48 185 LEU A CA 1
ATOM 1239 C C . LEU A 1 152 ? 83.944 11.413 41.085 1.00 25.06 185 LEU A C 1
ATOM 1240 O O . LEU A 1 152 ? 84.863 10.798 40.530 1.00 25.50 185 LEU A O 1
ATOM 1245 N N . THR A 1 153 ? 84.118 12.045 42.238 1.00 23.89 186 THR A N 1
ATOM 1246 C CA . THR A 1 153 ? 85.372 11.860 42.969 1.00 24.76 186 THR A CA 1
ATOM 1247 C C . THR A 1 153 ? 85.280 10.661 43.886 1.00 26.40 186 THR A C 1
ATOM 1248 O O . THR A 1 153 ? 86.299 10.254 44.459 1.00 29.95 186 THR A O 1
ATOM 1252 N N . GLN A 1 154 ? 84.089 10.076 44.030 1.00 25.71 187 GLN A N 1
ATOM 1253 C CA . GLN A 1 154 ? 83.976 8.807 44.742 1.00 24.01 187 GLN A CA 1
ATOM 1254 C C . GLN A 1 154 ? 84.353 7.663 43.809 1.00 27.00 187 GLN A C 1
ATOM 1255 O O . GLN A 1 154 ? 83.915 7.610 42.653 1.00 26.85 187 GLN A O 1
ATOM 1261 N N . GLU A 1 155 ? 85.128 6.710 44.327 1.00 24.97 188 GLU A N 1
ATOM 1262 C CA . GLU A 1 155 ? 85.659 5.683 43.431 1.00 24.06 188 GLU A CA 1
ATOM 1263 C C . GLU A 1 155 ? 84.568 4.774 42.883 1.00 27.11 188 GLU A C 1
ATOM 1264 O O . GLU A 1 155 ? 84.610 4.389 41.703 1.00 24.70 188 GLU A O 1
ATOM 1270 N N . ASN A 1 156 ? 83.611 4.371 43.720 1.00 23.73 189 ASN A N 1
ATOM 1271 C CA . ASN A 1 156 ? 82.613 3.390 43.295 1.00 25.78 189 ASN A CA 1
ATOM 1272 C C . ASN A 1 156 ? 81.250 4.017 43.491 1.00 26.93 189 ASN A C 1
ATOM 1273 O O . ASN A 1 156 ? 80.907 4.415 44.607 1.00 30.04 189 ASN A O 1
ATOM 1278 N N . VAL A 1 157 ? 80.511 4.184 42.402 1.00 21.01 190 VAL A N 1
ATOM 1279 C CA . VAL A 1 157 ? 79.241 4.894 42.419 1.00 22.78 190 VAL A CA 1
ATOM 1280 C C . VAL A 1 157 ? 78.181 3.958 41.845 1.00 24.59 190 VAL A C 1
ATOM 1281 O O . VAL A 1 157 ? 78.357 3.438 40.739 1.00 24.69 190 VAL A O 1
ATOM 1285 N N . THR A 1 158 ? 77.114 3.700 42.609 1.00 18.31 191 THR A N 1
ATOM 12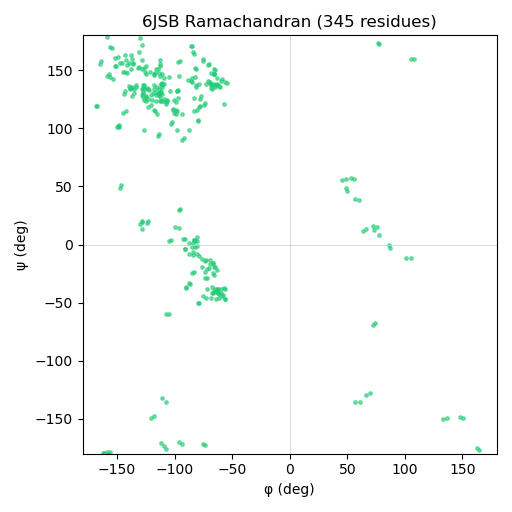86 C CA . THR A 1 158 ? 75.914 3.030 42.060 1.00 15.41 191 THR A CA 1
ATOM 1287 C C . THR A 1 158 ? 74.739 3.913 42.456 1.00 15.04 191 THR A C 1
ATOM 1288 O O . THR A 1 158 ? 74.403 3.977 43.639 1.00 18.09 191 THR A O 1
ATOM 1292 N N A VAL A 1 159 ? 74.138 4.590 41.484 0.45 16.47 192 VAL A N 1
ATOM 1293 N N B VAL A 1 159 ? 74.132 4.611 41.494 0.55 16.73 192 VAL A N 1
ATOM 1294 C CA A VAL A 1 159 ? 73.079 5.553 41.760 0.45 16.49 192 VAL A CA 1
ATOM 1295 C CA B VAL A 1 159 ? 73.088 5.595 41.794 0.55 15.96 192 VAL A CA 1
ATOM 1296 C C A VAL A 1 159 ? 71.977 5.297 40.737 0.45 14.75 192 VAL A C 1
ATOM 1297 C C B VAL A 1 159 ? 72.001 5.417 40.738 0.55 15.00 192 VAL A C 1
ATOM 1298 O O A VAL A 1 159 ? 72.256 4.931 39.591 0.45 16.82 192 VAL A O 1
ATOM 1299 O O B VAL A 1 159 ? 72.321 5.286 39.553 0.55 17.13 192 VAL A O 1
ATOM 1306 N N . THR A 1 160 ? 70.712 5.457 41.152 1.00 14.68 193 THR A N 1
ATOM 1307 C CA . THR A 1 160 ? 69.599 5.319 40.228 1.00 12.90 193 THR A CA 1
ATOM 1308 C C . THR A 1 160 ? 68.811 6.610 40.161 1.00 15.80 193 THR A C 1
ATOM 1309 O O . THR A 1 160 ? 68.643 7.277 41.186 1.00 14.43 193 THR A O 1
ATOM 1313 N N . GLY A 1 161 ? 68.404 6.954 38.951 1.00 15.25 194 GLY A N 1
ATOM 1314 C CA . GLY A 1 161 ? 67.536 8.116 38.728 1.00 15.55 194 GLY A CA 1
ATOM 1315 C C . GLY A 1 161 ? 66.227 7.784 38.035 1.00 18.31 194 GLY A C 1
ATOM 1316 O O . GLY A 1 161 ? 66.164 6.880 37.171 1.00 20.40 194 GLY A O 1
ATOM 1317 N N A GLN A 1 162 ? 65.195 8.543 38.374 0.46 13.45 195 GLN A N 1
ATOM 1318 N N B GLN A 1 162 ? 65.144 8.451 38.480 0.54 14.42 195 GLN A N 1
ATOM 1319 C CA A GLN A 1 162 ? 63.881 8.390 37.773 0.46 15.26 195 GLN A CA 1
ATOM 1320 C CA B GLN A 1 162 ? 63.853 8.380 37.790 0.54 15.17 195 GLN A CA 1
ATOM 1321 C C A GLN A 1 162 ? 63.767 9.402 36.645 0.46 14.64 195 GLN A C 1
ATOM 1322 C C B GLN A 1 162 ? 63.938 9.314 36.592 0.54 13.30 195 GLN A C 1
ATOM 1323 O O A GLN A 1 162 ? 64.115 10.584 36.830 0.46 13.87 195 GLN A O 1
ATOM 1324 O O B GLN A 1 162 ? 64.556 10.384 36.688 0.54 14.28 195 GLN A O 1
ATOM 1335 N N . THR A 1 163 ? 63.286 8.939 35.484 1.00 13.86 196 THR A N 1
ATOM 1336 C CA . THR A 1 163 ? 63.315 9.717 34.241 1.00 15.75 196 THR A CA 1
ATOM 1337 C C . THR A 1 163 ? 61.902 10.119 33.850 1.00 16.55 196 THR A C 1
ATOM 1338 O O . THR A 1 163 ? 60.948 9.367 34.073 1.00 16.07 196 THR A O 1
ATOM 1342 N N . LYS A 1 164 ? 61.788 11.319 33.250 1.00 14.87 197 LYS A N 1
ATOM 1343 C CA . LYS A 1 164 ? 60.513 11.828 32.740 1.00 14.07 197 LYS A CA 1
ATOM 1344 C C . LYS A 1 164 ? 60.733 12.433 31.356 1.00 17.85 197 LYS A C 1
ATOM 1345 O O . LYS A 1 164 ? 61.653 13.207 31.168 1.00 16.37 197 LYS A O 1
ATOM 1351 N N . LEU A 1 165 ? 59.861 12.090 30.422 1.00 14.97 198 LEU A N 1
ATOM 1352 C CA . LEU A 1 165 ? 59.978 12.522 29.029 1.00 13.00 198 LEU A CA 1
ATOM 1353 C C . LEU A 1 165 ? 59.862 14.037 28.931 1.00 16.64 198 LEU A C 1
ATOM 1354 O O . LEU A 1 165 ? 58.984 14.660 29.544 1.00 18.46 198 LEU A O 1
ATOM 1359 N N . THR A 1 166 ? 60.714 14.622 28.092 1.00 13.98 199 THR A N 1
ATOM 1360 C CA . THR A 1 166 ? 60.614 16.041 27.795 1.00 14.64 199 THR A CA 1
ATOM 1361 C C . THR A 1 166 ? 59.625 16.317 26.653 1.00 15.53 199 THR A C 1
ATOM 1362 O O . THR A 1 166 ? 59.176 15.413 25.926 1.00 17.57 199 THR A O 1
ATOM 1366 N N . ALA A 1 167 ? 59.337 17.613 26.466 1.00 15.79 200 ALA A N 1
ATOM 1367 C CA . ALA A 1 167 ? 58.565 18.005 25.280 1.00 15.60 200 ALA A CA 1
ATOM 1368 C C . ALA A 1 167 ? 59.234 17.560 23.987 1.00 18.46 200 ALA A C 1
ATOM 1369 O O . ALA A 1 167 ? 58.549 17.193 23.015 1.00 19.53 200 ALA A O 1
ATOM 1371 N N . THR A 1 168 ? 60.566 17.621 23.914 1.00 17.34 201 THR A N 1
ATOM 1372 C CA . THR A 1 168 ? 61.249 17.101 22.718 1.00 20.46 201 THR A CA 1
ATOM 1373 C C . THR A 1 168 ? 60.995 15.617 22.550 1.00 22.93 201 THR A C 1
ATOM 1374 O O . THR A 1 168 ? 60.743 15.114 21.438 1.00 22.85 201 THR A O 1
ATOM 1378 N N . GLY A 1 169 ? 61.048 14.888 23.661 1.00 17.88 202 GLY A N 1
ATOM 1379 C CA . GLY A 1 169 ? 60.870 13.433 23.605 1.00 17.94 202 GLY A CA 1
ATOM 1380 C C . GLY A 1 169 ? 59.464 13.030 23.200 1.00 19.09 202 GLY A C 1
ATOM 1381 O O . GLY A 1 169 ? 59.266 11.945 22.656 1.00 19.29 202 GLY A O 1
ATOM 1382 N N . VAL A 1 170 ? 58.483 13.894 23.436 1.00 18.76 203 VAL A N 1
ATOM 1383 C CA . VAL A 1 170 ? 57.106 13.586 23.035 1.00 17.50 203 VAL A CA 1
ATOM 1384 C C . VAL A 1 170 ? 57.033 13.275 21.540 1.00 17.59 203 VAL A C 1
ATOM 1385 O O . VAL A 1 170 ? 56.401 12.291 21.135 1.00 19.16 203 VAL A O 1
ATOM 1389 N N . ASP A 1 171 ? 57.665 14.116 20.689 1.00 19.38 204 ASP A N 1
ATOM 1390 C CA . ASP A 1 171 ? 57.608 13.866 19.265 1.00 21.76 204 ASP A CA 1
ATOM 1391 C C . ASP A 1 171 ? 58.442 12.666 18.842 1.00 20.13 204 ASP A C 1
ATOM 1392 O O . ASP A 1 171 ? 58.115 12.030 17.841 1.00 20.93 204 ASP A O 1
ATOM 1397 N N . VAL A 1 172 ? 59.522 12.359 19.578 1.00 19.67 205 VAL A N 1
ATOM 1398 C CA . VAL A 1 172 ? 60.347 11.207 19.254 1.00 18.89 205 VAL A CA 1
ATOM 1399 C C . VAL A 1 172 ? 59.543 9.916 19.387 1.00 18.09 205 VAL A C 1
ATOM 1400 O O . VAL A 1 172 ? 59.675 8.992 18.562 1.00 20.25 205 VAL A O 1
ATOM 1404 N N . MET A 1 173 ? 58.685 9.848 20.410 1.00 16.68 206 MET A N 1
ATOM 1405 C CA . MET A 1 173 ? 57.899 8.651 20.706 1.00 17.13 206 MET A CA 1
ATOM 1406 C C . MET A 1 173 ? 56.495 8.706 20.092 1.00 17.63 206 MET A C 1
ATOM 1407 O O . MET A 1 173 ? 55.532 8.143 20.640 1.00 17.74 206 MET A O 1
ATOM 1412 N N . GLY A 1 174 ? 56.351 9.390 18.944 1.00 21.01 207 GLY A N 1
ATOM 1413 C CA . GLY A 1 174 ? 55.107 9.304 18.165 1.00 23.11 207 GLY A CA 1
ATOM 1414 C C . GLY A 1 174 ? 53.925 10.042 18.764 1.00 24.25 207 GLY A C 1
ATOM 1415 O O . GLY A 1 174 ? 52.801 9.887 18.280 1.00 23.11 207 GLY A O 1
ATOM 1416 N N . THR A 1 175 ? 54.152 10.894 19.763 1.00 21.14 208 THR A N 1
ATOM 1417 C CA . THR A 1 175 ? 53.130 11.570 20.572 1.00 20.45 208 THR A CA 1
ATOM 1418 C C . THR A 1 175 ? 52.263 10.599 21.398 1.00 19.92 208 THR A C 1
ATOM 1419 O O . THR A 1 175 ? 51.231 11.006 21.939 1.00 23.57 208 THR A O 1
ATOM 1423 N N . PHE A 1 176 ? 52.646 9.318 21.506 1.00 17.84 209 PHE A N 1
ATOM 1424 C CA . PHE A 1 176 ? 51.864 8.426 22.325 1.00 18.09 209 PHE A CA 1
ATOM 1425 C C . PHE A 1 176 ? 52.042 8.651 23.823 1.00 18.23 209 PHE A C 1
ATOM 1426 O O . PHE A 1 176 ? 51.160 8.234 24.582 1.00 21.04 209 PHE A O 1
ATOM 1434 N N . TYR A 1 177 ? 53.171 9.247 24.265 1.00 16.55 210 TYR A N 1
ATOM 1435 C CA . TYR A 1 177 ? 53.324 9.591 25.683 1.00 17.37 210 TYR A CA 1
ATOM 1436 C C . TYR A 1 177 ? 53.136 11.108 25.861 1.00 20.04 210 TYR A C 1
ATOM 1437 O O . TYR A 1 177 ? 53.628 11.867 25.040 1.00 21.14 210 TYR A O 1
ATOM 1446 N N . PRO A 1 178 ? 52.535 11.564 26.952 1.00 18.07 211 PRO A N 1
ATOM 1447 C CA . PRO A 1 178 ? 52.531 13.000 27.253 1.00 18.85 211 PRO A CA 1
ATOM 1448 C C . PRO A 1 178 ? 53.867 13.479 27.775 1.00 19.58 211 PRO A C 1
ATOM 1449 O O . PRO A 1 178 ? 54.651 12.725 28.336 1.00 19.16 211 PRO A O 1
ATOM 1453 N N . GLU A 1 179 ? 54.075 14.825 27.658 1.00 19.15 212 GLU A N 1
ATOM 1454 C CA . GLU A 1 179 ? 55.218 15.398 28.348 1.00 17.38 212 GLU A CA 1
ATOM 1455 C C . GLU A 1 179 ? 55.144 15.066 29.842 1.00 17.61 212 GLU A C 1
ATOM 1456 O O . GLU A 1 179 ? 54.068 15.099 30.455 1.00 19.48 212 GLU A O 1
ATOM 1462 N N . GLY A 1 180 ? 56.287 14.750 30.423 1.00 17.67 213 GLY A N 1
ATOM 1463 C CA . GLY A 1 180 ? 56.362 14.350 31.826 1.00 15.61 213 GLY A CA 1
ATOM 1464 C C . GLY A 1 180 ? 56.149 12.852 32.056 1.00 15.38 213 GLY A C 1
ATOM 1465 O O . GLY A 1 180 ? 56.280 12.406 33.201 1.00 16.78 213 GLY A O 1
ATOM 1466 N N . GLU A 1 181 ? 55.871 12.079 31.009 1.00 14.57 214 GLU A N 1
ATOM 1467 C CA . GLU A 1 181 ? 55.635 10.634 31.211 1.00 12.63 214 GLU A CA 1
ATOM 1468 C C . GLU A 1 181 ? 56.877 9.961 31.785 1.00 15.04 214 GLU A C 1
ATOM 1469 O O . GLU A 1 181 ? 58.002 10.159 31.302 1.00 16.25 214 GLU A O 1
ATOM 1475 N N . ALA A 1 182 ? 56.677 9.080 32.788 1.00 15.38 215 ALA A N 1
ATOM 1476 C CA . ALA A 1 182 ? 57.836 8.397 33.338 1.00 16.52 215 ALA A CA 1
ATOM 1477 C C . ALA A 1 182 ? 58.405 7.434 32.309 1.00 17.46 215 ALA A C 1
ATOM 1478 O O . ALA A 1 182 ? 57.660 6.772 31.593 1.00 17.83 215 ALA A O 1
ATOM 1480 N N . LEU A 1 183 ? 59.718 7.386 32.205 1.00 16.47 216 LEU A N 1
ATOM 1481 C CA . LEU A 1 183 ? 60.366 6.356 31.388 1.00 15.69 216 LEU A CA 1
ATOM 1482 C C . LEU A 1 183 ? 61.050 5.369 32.340 1.00 14.32 216 LEU A C 1
ATOM 1483 O O . LEU A 1 183 ? 60.876 5.399 33.574 1.00 15.62 216 LEU A O 1
ATOM 1488 N N . ALA A 1 184 ? 61.803 4.451 31.757 1.00 14.20 217 ALA A N 1
ATOM 1489 C CA . ALA A 1 184 ? 62.500 3.502 32.635 1.00 14.26 217 ALA A CA 1
ATOM 1490 C C . ALA A 1 184 ? 63.539 4.231 33.485 1.00 14.85 217 ALA A C 1
ATOM 1491 O O . ALA A 1 184 ? 64.172 5.174 33.038 1.00 14.82 217 ALA A O 1
ATOM 1493 N N . PRO A 1 185 ? 63.779 3.781 34.703 1.00 15.59 218 PRO A N 1
ATOM 1494 C CA . PRO A 1 185 ? 64.827 4.413 35.522 1.00 15.62 218 PRO A CA 1
ATOM 1495 C C . PRO A 1 185 ? 66.204 4.067 34.967 1.00 15.14 218 PRO A C 1
ATOM 1496 O O . PRO A 1 185 ? 66.381 3.050 34.275 1.00 16.03 218 PRO A O 1
ATOM 1500 N N . ILE A 1 186 ? 67.201 4.938 35.242 1.00 13.64 219 ILE A N 1
ATOM 1501 C CA . ILE A 1 186 ? 68.569 4.713 34.750 1.00 13.00 219 ILE A CA 1
ATOM 1502 C C . ILE A 1 186 ? 69.476 4.483 35.961 1.00 16.08 219 ILE A C 1
ATOM 1503 O O . ILE A 1 186 ? 69.410 5.224 36.938 1.00 16.32 219 ILE A O 1
ATOM 1508 N N . THR A 1 187 ? 70.270 3.413 35.941 1.00 14.18 220 THR A N 1
ATOM 1509 C CA . THR A 1 187 ? 71.212 3.154 37.031 1.00 12.91 220 THR A CA 1
ATOM 1510 C C . THR A 1 187 ? 72.623 3.364 36.480 1.00 15.13 220 THR A C 1
ATOM 1511 O O . THR A 1 187 ? 72.972 2.806 35.440 1.00 18.39 220 THR A O 1
ATOM 1515 N N . LEU A 1 188 ? 73.423 4.138 37.166 1.00 15.14 221 LEU A N 1
ATOM 1516 C CA . LEU A 1 188 ? 74.820 4.342 36.765 1.00 16.27 221 LEU A CA 1
ATOM 1517 C C . LEU A 1 188 ? 75.667 3.455 37.650 1.00 19.45 221 LEU A C 1
ATOM 1518 O O . LEU A 1 188 ? 75.568 3.568 38.879 1.00 18.50 221 LEU A O 1
ATOM 1523 N N . ASN A 1 189 ? 76.480 2.576 37.041 1.00 16.15 222 ASN A N 1
ATOM 152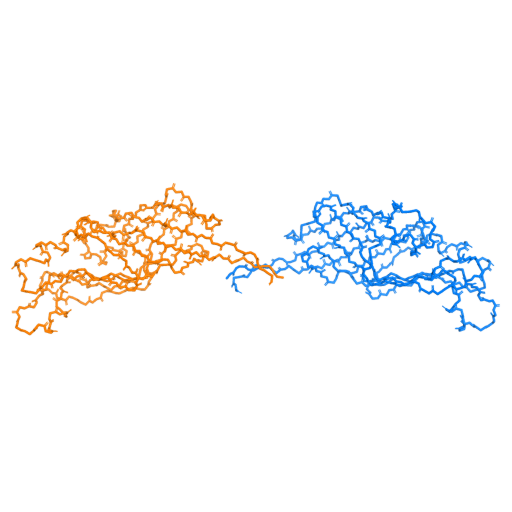4 C CA . ASN A 1 189 ? 77.379 1.674 37.776 1.00 15.70 222 ASN A CA 1
ATOM 1525 C C . ASN A 1 189 ? 78.796 2.142 37.387 1.00 19.45 222 ASN A C 1
ATOM 1526 O O . ASN A 1 189 ? 79.315 1.737 36.348 1.00 21.30 222 ASN A O 1
ATOM 1531 N N . LEU A 1 190 ? 79.396 3.023 38.167 1.00 19.47 223 LEU A N 1
ATOM 1532 C CA . LEU A 1 190 ? 80.589 3.716 37.692 1.00 17.17 223 LEU A CA 1
ATOM 1533 C C . LEU A 1 190 ? 81.782 3.361 38.569 1.00 21.36 223 LEU A C 1
ATOM 1534 O O . LEU A 1 190 ? 81.642 3.236 39.783 1.00 21.95 223 LEU A O 1
ATOM 1539 N N . THR A 1 191 ? 82.971 3.329 37.965 1.00 18.59 224 THR A N 1
ATOM 1540 C CA . THR A 1 191 ? 84.239 3.291 38.688 1.00 18.98 224 THR A CA 1
ATOM 1541 C C . THR A 1 191 ? 84.978 4.548 38.263 1.00 19.07 224 THR A C 1
ATOM 1542 O O . THR A 1 191 ? 85.174 4.767 37.067 1.00 23.72 224 THR A O 1
ATOM 1546 N N . ASN A 1 192 ? 85.383 5.382 39.233 1.00 21.57 225 ASN A N 1
ATOM 1547 C CA . ASN A 1 192 ? 86.034 6.664 38.956 1.00 20.83 225 ASN A CA 1
ATOM 1548 C C . ASN A 1 192 ? 87.443 6.574 39.496 1.00 24.00 225 ASN A C 1
ATOM 1549 O O . ASN A 1 192 ? 87.637 6.505 40.715 1.00 25.45 225 ASN A O 1
ATOM 1554 N N . GLU A 1 193 ? 88.431 6.583 38.604 1.00 23.19 226 GLU A N 1
ATOM 1555 C CA . GLU A 1 193 ? 89.842 6.548 39.024 1.00 21.94 226 GLU A CA 1
ATOM 1556 C C . GLU A 1 193 ? 90.323 7.989 39.108 1.00 27.64 226 GLU A C 1
ATOM 1557 O O . GLU A 1 193 ? 90.399 8.676 38.084 1.00 29.34 226 GLU A O 1
ATOM 1559 N N . VAL A 1 194 ? 90.618 8.458 40.327 1.00 28.39 227 VAL A N 1
ATOM 1560 C CA . VAL A 1 194 ? 90.944 9.857 40.586 1.00 30.76 227 VAL A CA 1
ATOM 1561 C C . VAL A 1 194 ? 92.433 9.952 40.855 1.00 36.60 227 VAL A C 1
ATOM 1562 O O . VAL A 1 194 ? 92.949 9.270 41.749 1.00 34.26 227 VAL A O 1
ATOM 1566 N N . VAL A 1 195 ? 93.129 10.772 40.072 1.00 31.95 228 VAL A N 1
ATOM 1567 C CA . VAL A 1 195 ? 94.583 10.889 40.137 1.00 35.39 228 VAL A CA 1
ATOM 1568 C C . VAL A 1 195 ? 94.914 12.354 40.373 1.00 43.69 228 VAL A C 1
ATOM 1569 O O . VAL A 1 195 ? 94.400 13.226 39.664 1.00 38.46 228 VAL A O 1
ATOM 1573 N N . LEU A 1 196 ? 95.724 12.632 41.393 1.00 45.06 229 LEU A N 1
ATOM 1574 C CA . LEU A 1 196 ? 96.147 13.996 41.672 1.00 53.98 229 LEU A CA 1
ATOM 1575 C C . LEU A 1 196 ? 97.576 14.136 41.186 1.00 61.71 229 LEU A C 1
ATOM 1576 O O . LEU A 1 196 ? 98.407 13.258 41.432 1.00 62.49 229 LEU A O 1
ATOM 1581 N N . GLU A 1 197 ? 97.839 15.208 40.450 1.00 69.85 230 GLU A N 1
ATOM 1582 C CA . GLU A 1 197 ? 99.162 15.487 39.915 1.00 79.65 230 GLU A CA 1
ATOM 1583 C C . GLU A 1 197 ? 99.569 16.896 40.318 1.00 83.60 230 GLU A C 1
ATOM 1584 O O . GLU A 1 197 ? 98.791 17.841 40.147 1.00 81.10 230 GLU A O 1
ATOM 1590 N N . HIS A 1 198 ? 100.772 17.025 40.886 1.00 85.51 231 HIS A N 1
ATOM 1591 C CA . HIS A 1 198 ? 101.436 18.320 41.032 1.00 85.75 231 HIS A CA 1
ATOM 1592 C C . HIS A 1 198 ? 102.225 18.553 39.748 1.00 83.29 231 HIS A C 1
ATOM 1593 O O . HIS A 1 198 ? 103.321 18.021 39.578 1.00 84.73 231 HIS A O 1
ATOM 1600 N N . HIS A 1 199 ? 101.657 19.327 38.827 1.00 78.58 232 HIS A N 1
ATOM 1601 C CA . HIS A 1 199 ? 102.225 19.470 37.492 1.00 75.12 232 HIS A CA 1
ATOM 1602 C C . HIS A 1 199 ? 101.612 20.639 36.743 1.00 74.39 232 HIS A C 1
ATOM 1603 O O . HIS A 1 199 ? 101.033 20.444 35.675 1.00 73.56 232 HIS A O 1
ATOM 1605 N N . MET B 1 1 ? 90.254 17.504 33.162 1.00 65.02 34 MET B N 1
ATOM 1606 C CA . MET B 1 1 ? 91.292 17.855 34.114 1.00 69.30 34 MET B CA 1
ATOM 1607 C C . MET B 1 1 ? 91.003 19.228 34.736 1.00 67.04 34 MET B C 1
ATOM 1608 O O . MET B 1 1 ? 90.796 20.211 34.021 1.00 71.25 34 MET B O 1
ATOM 1613 N N . LYS B 1 2 ? 90.956 19.280 36.065 1.00 56.67 35 LYS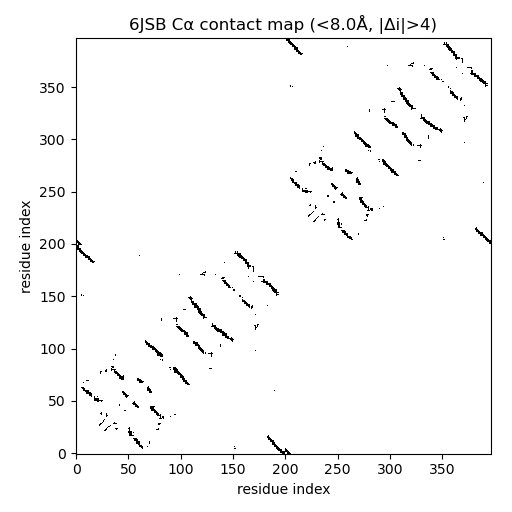 B N 1
ATOM 1614 C CA . LYS B 1 2 ? 90.718 20.514 36.796 1.00 52.54 35 LYS B CA 1
ATOM 1615 C C . LYS B 1 2 ? 91.946 20.786 37.651 1.00 52.27 35 LYS B C 1
ATOM 1616 O O . LYS B 1 2 ? 92.449 19.875 38.322 1.00 48.78 35 LYS B O 1
ATOM 1621 N N . CYS B 1 3 ? 92.430 22.034 37.640 1.00 48.63 36 CYS B N 1
ATOM 1622 C CA . CYS B 1 3 ? 93.644 22.376 38.359 1.00 46.62 36 CYS B CA 1
ATOM 1623 C C . CYS B 1 3 ? 93.385 23.545 39.293 1.00 44.76 36 CYS B C 1
ATOM 1624 O O . CYS B 1 3 ? 92.542 24.404 39.020 1.00 45.03 36 CYS B O 1
ATOM 1627 N N . ARG B 1 4 ? 94.095 23.559 40.409 1.00 35.71 37 ARG B N 1
ATOM 1628 C CA . ARG B 1 4 ? 93.955 24.640 41.367 1.00 36.82 37 ARG B CA 1
ATOM 1629 C C . ARG B 1 4 ? 95.294 25.349 41.426 1.00 40.88 37 ARG B C 1
ATOM 1630 O O . ARG B 1 4 ? 96.335 24.717 41.657 1.00 41.86 37 ARG B O 1
ATOM 1638 N N . VAL B 1 5 ? 95.263 26.652 41.171 1.00 34.11 38 VAL B N 1
ATOM 1639 C CA . VAL B 1 5 ? 96.450 27.491 41.124 1.00 35.42 38 VAL B CA 1
ATOM 1640 C C . VAL B 1 5 ? 96.338 28.440 42.311 1.00 28.86 38 VAL B C 1
ATOM 1641 O O . VAL B 1 5 ? 95.299 29.086 42.486 1.00 33.08 38 VAL B O 1
ATOM 1645 N N . VAL B 1 6 ? 97.373 28.509 43.152 1.00 26.74 39 VAL B N 1
ATOM 1646 C CA . VAL B 1 6 ? 97.402 29.466 44.257 1.00 25.09 39 VAL B CA 1
ATOM 1647 C C . VAL B 1 6 ? 98.565 30.403 44.002 1.00 29.56 39 VAL B C 1
ATOM 1648 O O . VAL B 1 6 ? 99.714 29.954 43.930 1.00 30.55 39 VAL B O 1
ATOM 1652 N N . THR B 1 7 ? 98.259 31.684 43.773 1.00 25.40 40 THR B N 1
ATOM 1653 C CA . THR B 1 7 ? 99.274 32.718 43.590 1.00 22.03 40 THR B CA 1
ATOM 1654 C C . THR B 1 7 ? 99.367 33.479 44.900 1.00 23.41 40 THR B C 1
ATOM 1655 O O . THR B 1 7 ? 98.399 34.140 45.297 1.00 24.78 40 THR B O 1
ATOM 1659 N N . THR B 1 8 ? 100.523 33.416 45.547 1.00 21.27 41 THR B N 1
ATOM 1660 C CA . THR B 1 8 ? 100.698 34.037 46.861 1.00 18.62 41 THR B CA 1
ATOM 1661 C C . THR B 1 8 ? 101.677 35.189 46.706 1.00 22.70 41 THR B C 1
ATOM 1662 O O . THR B 1 8 ? 102.763 35.013 46.122 1.00 22.10 41 THR B O 1
ATOM 1666 N N . THR B 1 9 ? 101.292 36.362 47.226 1.00 19.54 42 THR B N 1
ATOM 1667 C CA . THR B 1 9 ? 102.129 37.554 47.193 1.00 20.89 42 THR B CA 1
ATOM 1668 C C . THR B 1 9 ? 102.179 38.169 48.584 1.00 20.36 42 THR B C 1
ATOM 1669 O O . THR B 1 9 ? 101.384 37.828 49.468 1.00 21.12 42 THR B O 1
ATOM 1673 N N . GLY B 1 10 ? 103.129 39.076 48.763 1.00 20.13 43 GLY B N 1
ATOM 1674 C CA . GLY B 1 10 ? 103.146 39.827 50.021 1.00 20.37 43 GLY B CA 1
ATOM 1675 C C . GLY B 1 10 ? 104.542 39.949 50.579 1.00 17.73 43 GLY B C 1
ATOM 1676 O O . GLY B 1 10 ? 105.506 40.047 49.795 1.00 18.86 43 GLY B O 1
ATOM 1677 N N . THR B 1 11 ? 104.657 40.009 51.923 1.00 16.42 44 THR B N 1
ATOM 1678 C CA . THR B 1 11 ? 105.945 40.231 52.572 1.00 17.41 44 THR B CA 1
ATOM 1679 C C . THR B 1 11 ? 105.992 39.377 53.833 1.00 19.68 44 THR B C 1
ATOM 1680 O O . THR B 1 11 ? 104.952 38.984 54.386 1.00 19.31 44 THR B O 1
ATOM 1684 N N . ALA B 1 12 ? 107.207 39.114 54.297 1.00 18.63 45 ALA B N 1
ATOM 1685 C CA . ALA B 1 12 ? 107.430 38.636 55.665 1.00 15.74 45 ALA B CA 1
ATOM 1686 C C . ALA B 1 12 ? 108.197 39.714 56.411 1.00 18.23 45 ALA B C 1
ATOM 1687 O O . ALA B 1 12 ? 109.203 40.219 55.910 1.00 19.62 45 ALA B O 1
ATOM 1689 N N A ASP B 1 13 ? 107.717 40.042 57.602 0.51 15.32 46 ASP B N 1
ATOM 1690 N N B ASP B 1 13 ? 107.750 40.038 57.626 0.49 15.93 46 ASP B N 1
ATOM 1691 C CA A ASP B 1 13 ? 108.495 40.871 58.513 0.51 14.95 46 ASP B CA 1
ATOM 1692 C CA B ASP B 1 13 ? 108.511 40.934 58.508 0.49 14.77 46 ASP B CA 1
ATOM 1693 C C A ASP B 1 13 ? 109.374 39.943 59.338 0.51 14.48 46 ASP B C 1
ATOM 1694 C C B ASP B 1 13 ? 109.347 40.088 59.452 0.49 14.97 46 ASP B C 1
ATOM 1695 O O A ASP B 1 13 ? 108.877 38.982 59.919 0.51 15.68 46 ASP B O 1
ATOM 1696 O O B ASP B 1 13 ? 108.781 39.394 60.290 0.49 14.15 46 ASP B O 1
ATOM 1705 N N . TRP B 1 14 ? 110.678 40.218 59.395 1.00 14.18 47 TRP B N 1
ATOM 1706 C CA . TRP B 1 14 ? 111.537 39.354 60.251 1.00 12.56 47 TRP B CA 1
ATOM 1707 C C . TRP B 1 14 ? 112.833 40.123 60.473 1.00 13.69 47 TRP B C 1
ATOM 1708 O O . TRP B 1 14 ? 113.623 40.228 59.534 1.00 15.44 47 TRP B O 1
ATOM 1719 N N . SER B 1 15 ? 113.066 40.594 61.723 1.00 13.32 48 SER B N 1
ATOM 1720 C CA . SER B 1 15 ? 114.269 41.371 62.034 1.00 13.62 48 SER B CA 1
ATOM 1721 C C . SER B 1 15 ? 115.492 40.513 62.326 1.00 15.17 48 SER B C 1
ATOM 1722 O O . SER B 1 15 ? 116.549 41.095 62.644 1.00 14.91 48 SER B O 1
ATOM 1725 N N . VAL B 1 16 ? 115.384 39.177 62.202 1.00 13.79 49 VAL B N 1
ATOM 1726 C CA . VAL B 1 16 ? 116.442 38.195 62.494 1.00 15.04 49 VAL B CA 1
ATOM 1727 C C . VAL B 1 16 ? 116.641 38.088 63.990 1.00 17.24 49 VAL B C 1
ATOM 1728 O O . VAL B 1 16 ? 116.291 37.074 64.596 1.00 15.76 49 VAL B O 1
ATOM 1732 N N . ARG B 1 17 ? 117.184 39.148 64.614 1.00 12.65 50 ARG B N 1
ATOM 1733 C CA . ARG B 1 17 ? 117.237 39.256 66.060 1.00 12.79 50 ARG B CA 1
ATOM 1734 C C . ARG B 1 17 ? 117.625 40.689 66.432 1.00 15.03 50 ARG B C 1
ATOM 1735 O O . ARG B 1 17 ? 118.697 41.136 66.010 1.00 14.78 50 ARG B O 1
ATOM 1743 N N . GLU B 1 18 ? 116.754 41.420 67.166 1.00 13.95 51 GLU B N 1
ATOM 1744 C CA . GLU B 1 18 ? 117.037 42.841 67.426 1.00 13.29 51 GLU B CA 1
ATOM 1745 C C . GLU B 1 18 ? 118.361 43.026 68.118 1.00 15.99 51 GLU B C 1
ATOM 1746 O O . GLU B 1 18 ? 119.124 43.959 67.773 1.00 16.57 51 GLU B O 1
ATOM 1752 N N . SER B 1 19 ? 118.660 42.172 69.131 1.00 15.38 52 SER B N 1
ATOM 1753 C CA . SER B 1 19 ? 119.890 42.404 69.903 1.00 14.99 52 SER B CA 1
ATOM 1754 C C . SER B 1 19 ? 121.120 42.072 69.072 1.00 14.55 52 SER B C 1
ATOM 1755 O O . SER B 1 19 ? 122.200 42.597 69.371 1.00 16.45 52 SER B O 1
ATOM 1758 N N . PHE B 1 20 ? 120.949 41.252 68.017 1.00 14.39 53 PHE B N 1
ATOM 1759 C CA . PHE B 1 20 ? 122.071 40.969 67.125 1.00 15.58 53 PHE B CA 1
ATOM 1760 C C . PHE B 1 20 ? 122.353 42.204 66.264 1.00 14.81 53 PHE B C 1
ATOM 1761 O O . PHE B 1 20 ? 123.512 42.629 66.135 1.00 16.58 53 PHE B O 1
ATOM 1769 N N . ASN B 1 21 ? 121.298 42.801 65.705 1.00 15.01 54 ASN B N 1
ATOM 1770 C CA . ASN B 1 21 ? 121.533 44.028 64.923 1.00 14.98 54 ASN B CA 1
ATOM 1771 C C . ASN B 1 21 ? 122.112 45.129 65.802 1.00 16.01 54 ASN B C 1
ATOM 1772 O O . ASN B 1 21 ? 122.987 45.897 65.368 1.00 15.94 54 ASN B O 1
ATOM 1777 N N . ASN B 1 22 ? 121.630 45.224 67.046 1.00 14.59 55 ASN B N 1
ATOM 1778 C CA . ASN B 1 22 ? 122.162 46.242 67.971 1.00 16.05 55 ASN B CA 1
ATOM 1779 C C . ASN B 1 22 ? 123.649 46.030 68.223 1.00 18.06 55 ASN B C 1
ATOM 1780 O O . ASN B 1 22 ? 124.450 46.971 68.214 1.00 18.23 55 ASN B O 1
ATOM 1785 N N . TYR B 1 23 ? 124.041 44.779 68.481 1.00 14.99 56 TYR B N 1
ATOM 1786 C CA . TYR B 1 23 ? 125.450 44.463 68.692 1.00 14.86 56 TYR B CA 1
ATOM 1787 C C . TYR B 1 23 ? 126.296 44.726 67.435 1.00 14.87 56 TYR B C 1
ATOM 1788 O O . TYR B 1 23 ? 127.377 45.324 67.514 1.00 17.04 56 TYR B O 1
ATOM 1797 N N . LEU B 1 24 ? 125.829 44.260 66.276 1.00 17.22 57 LEU B N 1
ATOM 1798 C CA . LEU B 1 24 ? 126.652 44.297 65.071 1.00 16.65 57 LEU B CA 1
ATOM 1799 C C . LEU B 1 24 ? 126.885 45.724 64.620 1.00 18.73 57 LEU B C 1
ATOM 1800 O O . LEU B 1 24 ? 127.998 46.082 64.221 1.00 17.74 57 LEU B O 1
ATOM 1805 N N . GLU B 1 25 ? 125.884 46.575 64.773 1.00 15.22 58 GLU B N 1
ATOM 1806 C CA . GLU B 1 25 ? 126.051 47.958 64.356 1.00 16.15 58 GLU B CA 1
ATOM 1807 C C . GLU B 1 25 ? 126.640 48.825 65.446 1.00 20.80 58 GLU B C 1
ATOM 1808 O O . GLU B 1 25 ? 126.838 50.033 65.212 1.00 25.66 58 GLU B O 1
ATOM 1814 N N . GLY B 1 26 ? 126.950 48.256 66.596 1.00 19.00 59 GLY B N 1
ATOM 1815 C CA . GLY B 1 26 ? 127.419 48.991 67.755 1.00 20.70 59 GLY B CA 1
ATOM 1816 C C . GLY B 1 26 ? 128.934 49.002 67.886 1.00 21.79 59 GLY B C 1
ATOM 1817 O O . GLY B 1 26 ? 129.677 48.495 67.032 1.00 22.12 59 GLY B O 1
ATOM 1818 N N . PRO B 1 27 ? 129.405 49.489 69.039 1.00 21.75 60 PRO B N 1
ATOM 1819 C CA . PRO B 1 27 ? 130.848 49.725 69.237 1.00 23.34 60 PRO B CA 1
ATOM 1820 C C . PRO B 1 27 ? 131.660 48.491 69.542 1.00 23.90 60 PRO B C 1
ATOM 1821 O O . PRO B 1 27 ? 132.905 48.567 69.522 1.00 26.48 60 PRO B O 1
ATOM 1825 N N . ILE B 1 28 ? 131.019 47.335 69.803 1.00 21.92 61 ILE B N 1
ATOM 1826 C CA . ILE B 1 28 ? 131.808 46.134 70.042 1.00 22.77 61 ILE B CA 1
ATOM 1827 C C . ILE B 1 28 ? 132.268 45.549 68.716 1.00 20.75 61 ILE B C 1
ATOM 1828 O O . ILE B 1 28 ? 133.447 45.288 68.525 1.00 22.31 61 ILE B O 1
ATOM 1833 N N . ALA B 1 29 ? 131.333 45.368 67.769 1.00 22.11 62 ALA B N 1
ATOM 1834 C CA . ALA B 1 29 ? 131.671 44.794 66.466 1.00 20.10 62 ALA B CA 1
ATOM 1835 C C . ALA B 1 29 ? 132.189 45.849 65.498 1.00 17.54 62 ALA B C 1
ATOM 1836 O O . ALA B 1 29 ? 132.885 45.515 64.542 1.00 20.56 62 ALA B O 1
ATOM 1838 N N . ASN B 1 30 ? 131.839 47.115 65.695 1.00 18.70 63 ASN B N 1
ATOM 1839 C CA . ASN B 1 30 ? 132.175 48.113 64.676 1.00 20.23 63 ASN B CA 1
ATOM 1840 C C . ASN B 1 30 ? 132.461 49.431 65.362 1.00 22.80 63 ASN B C 1
ATOM 1841 O O . ASN B 1 30 ? 131.944 50.463 64.962 1.00 24.84 63 ASN B O 1
ATOM 1846 N N . GLY B 1 31 ? 133.344 49.395 66.377 1.00 21.95 64 GLY B N 1
ATOM 1847 C CA . GLY B 1 31 ? 133.735 50.627 67.091 1.00 23.39 64 GLY B CA 1
ATOM 1848 C C . GLY B 1 31 ? 135.223 50.904 67.022 1.00 29.51 64 GLY B C 1
ATOM 1849 O O . GLY B 1 31 ? 135.907 50.555 66.050 1.00 27.32 64 GLY B O 1
ATOM 1850 N N . ALA B 1 32 ? 135.727 51.538 68.076 1.00 25.76 65 ALA B N 1
ATOM 1851 C CA . ALA B 1 32 ? 137.068 52.092 68.051 1.00 27.69 65 ALA B CA 1
ATOM 1852 C C . ALA B 1 32 ? 138.178 51.049 68.021 1.00 30.87 65 ALA B C 1
ATOM 1853 O O . ALA B 1 32 ? 139.325 51.415 67.744 1.00 33.09 65 ALA B O 1
ATOM 1855 N N . ALA B 1 33 ? 137.904 49.776 68.289 1.00 29.97 66 ALA B N 1
ATOM 1856 C CA . ALA B 1 33 ? 138.969 48.783 68.165 1.00 32.04 66 ALA B CA 1
ATOM 1857 C C . ALA B 1 33 ? 139.338 48.486 66.713 1.00 34.75 66 ALA B C 1
ATOM 1858 O O . ALA B 1 33 ? 140.396 47.879 66.486 1.00 33.50 66 ALA B O 1
ATOM 1860 N N . TYR B 1 34 ? 138.519 48.908 65.739 1.00 26.38 67 TYR B N 1
ATOM 1861 C CA . TYR B 1 34 ? 138.678 48.480 64.348 1.00 25.03 67 TYR B CA 1
ATOM 1862 C C . TYR B 1 34 ? 138.863 49.680 63.443 1.00 23.88 67 TYR B C 1
ATOM 1863 O O . TYR B 1 34 ? 138.068 50.629 63.488 1.00 30.76 67 TYR B O 1
ATOM 1872 N N . LYS B 1 35 ? 139.876 49.594 62.563 1.00 23.28 68 LYS B N 1
ATOM 1873 C CA . LYS B 1 35 ? 140.156 50.681 61.636 1.00 24.47 68 LYS B CA 1
ATOM 1874 C C . LYS B 1 35 ? 139.101 50.773 60.556 1.00 24.41 68 LYS B C 1
ATOM 1875 O O . LYS B 1 35 ? 138.756 51.880 60.109 1.00 28.32 68 LYS B O 1
ATOM 1881 N N . TYR B 1 36 ? 138.623 49.620 60.084 1.00 23.20 69 TYR B N 1
ATOM 1882 C CA . TYR B 1 36 ? 137.615 49.522 59.038 1.00 20.77 69 TYR B CA 1
ATOM 1883 C C . TYR B 1 36 ? 136.324 48.998 59.642 1.00 20.62 69 TYR B C 1
ATOM 1884 O O . TYR B 1 36 ? 136.346 48.037 60.426 1.00 22.21 69 TYR B O 1
ATOM 1893 N N . HIS B 1 37 ? 135.213 49.624 59.272 1.00 22.38 70 HIS B N 1
ATOM 1894 C CA . HIS B 1 37 ? 133.914 49.237 59.806 1.00 20.71 70 HIS B CA 1
ATOM 1895 C C . HIS B 1 37 ? 133.027 48.654 58.728 1.00 21.30 70 HIS B C 1
ATOM 1896 O O . HIS B 1 37 ? 133.105 49.047 57.561 1.00 21.89 70 HIS B O 1
ATOM 1903 N N . GLY B 1 38 ? 132.182 47.703 59.140 1.00 19.63 71 GLY B N 1
ATOM 1904 C CA . GLY B 1 38 ? 131.201 47.121 58.267 1.00 19.16 71 GLY B CA 1
ATOM 1905 C C . GLY B 1 38 ? 129.817 47.615 58.639 1.00 19.81 71 GLY B C 1
ATOM 1906 O O . GLY B 1 38 ? 129.644 48.807 58.936 1.00 24.14 71 GLY B O 1
ATOM 1907 N N . GLY B 1 39 ? 128.847 46.739 58.686 1.00 18.29 72 GLY B N 1
ATOM 1908 C CA . GLY B 1 39 ? 127.492 47.156 58.970 1.00 18.37 72 GLY B CA 1
ATOM 1909 C C . GLY B 1 39 ? 126.553 46.185 58.273 1.00 19.29 72 GLY B C 1
ATOM 1910 O O . GLY B 1 39 ? 126.860 44.980 58.161 1.00 17.53 72 GLY B O 1
ATOM 1911 N N . ILE B 1 40 ? 125.382 46.708 57.882 1.00 18.62 73 ILE B N 1
ATOM 1912 C CA . ILE B 1 40 ? 124.316 45.862 57.304 1.00 18.44 73 ILE B CA 1
ATOM 1913 C C . ILE B 1 40 ? 124.009 46.371 55.896 1.00 21.29 73 ILE B C 1
ATOM 1914 O O . ILE B 1 40 ? 123.800 47.590 55.698 1.00 21.65 73 ILE B O 1
ATOM 1919 N N . GLU B 1 41 ? 124.011 45.472 54.911 1.00 17.83 74 GLU B N 1
ATOM 1920 C CA . GLU B 1 41 ? 123.619 45.813 53.536 1.00 18.49 74 GLU B CA 1
ATOM 1921 C C . GLU B 1 41 ? 122.516 44.847 53.112 1.00 20.23 74 GLU B C 1
ATOM 1922 O O . GLU B 1 41 ? 122.635 43.633 53.337 1.00 21.09 74 GLU B O 1
ATOM 1924 N N . VAL B 1 42 ? 121.430 45.382 52.511 1.00 19.94 75 VAL B N 1
ATOM 1925 C CA . VAL B 1 42 ? 120.332 44.527 52.068 1.00 16.64 75 VAL B CA 1
ATOM 1926 C C . VAL B 1 42 ? 120.269 44.535 50.538 1.00 17.31 75 VAL B C 1
ATOM 1927 O O . VAL B 1 42 ? 120.769 45.449 49.880 1.00 19.59 75 VAL B O 1
ATOM 1931 N N . ARG B 1 43 ? 119.634 43.490 49.969 1.00 16.30 76 ARG B N 1
ATOM 1932 C CA . ARG B 1 43 ? 119.580 43.367 48.517 1.00 18.02 76 ARG B CA 1
ATOM 1933 C C . ARG B 1 43 ? 118.365 42.545 48.102 1.00 18.09 76 ARG B C 1
ATOM 1934 O O . ARG B 1 43 ? 117.706 41.900 48.924 1.00 19.84 76 ARG B O 1
ATOM 1942 N N . ASP B 1 44 ? 118.114 42.578 46.787 1.00 20.67 77 ASP B N 1
ATOM 1943 C CA . ASP B 1 44 ? 117.190 41.652 46.131 1.00 19.66 77 ASP B CA 1
ATOM 1944 C C . ASP B 1 44 ? 115.769 41.764 46.689 1.00 19.83 77 ASP B C 1
ATOM 1945 O O . ASP B 1 44 ? 115.021 40.769 46.758 1.00 24.21 77 ASP B O 1
ATOM 1950 N N . GLY B 1 45 ? 115.349 42.999 46.992 1.00 20.76 78 GLY B N 1
ATOM 1951 C CA . GLY B 1 45 ? 113.968 43.199 47.361 1.00 21.14 78 GLY B CA 1
ATOM 1952 C C . GLY B 1 45 ? 113.722 43.343 48.856 1.00 22.02 78 GLY B C 1
ATOM 1953 O O . GLY B 1 45 ? 112.626 43.746 49.240 1.00 21.64 78 GLY B O 1
ATOM 1954 N N . VAL B 1 46 ? 114.707 43.056 49.701 1.00 18.01 79 VAL B N 1
ATOM 1955 C CA . VAL B 1 46 ? 114.557 43.383 51.119 1.00 18.31 79 VAL B CA 1
ATOM 1956 C C . VAL B 1 46 ? 114.437 44.888 51.279 1.00 20.45 79 VAL B C 1
ATOM 1957 O O . VAL B 1 46 ? 115.176 45.672 50.646 1.00 21.71 79 VAL B O 1
ATOM 1961 N N . GLU B 1 47 ? 113.511 45.305 52.138 1.00 17.73 80 GLU B N 1
ATOM 1962 C CA . GLU B 1 47 ? 113.455 46.703 52.558 1.00 16.68 80 GLU B CA 1
ATOM 1963 C C . GLU B 1 47 ? 113.820 46.769 54.031 1.00 17.96 80 GLU B C 1
ATOM 1964 O O . GLU B 1 47 ? 113.506 45.858 54.812 1.00 18.85 80 GLU B O 1
ATOM 1970 N N . THR B 1 48 ? 114.503 47.843 54.421 1.00 17.19 81 THR B N 1
ATOM 1971 C CA . THR B 1 48 ? 114.871 47.919 55.834 1.00 16.62 81 THR B CA 1
ATOM 1972 C C . THR B 1 48 ? 114.641 49.336 56.296 1.00 18.74 81 THR B C 1
ATOM 1973 O O . THR B 1 48 ? 114.749 50.296 55.490 1.00 19.10 81 THR B O 1
ATOM 1977 N N . THR B 1 49 ? 114.331 49.472 57.584 1.00 16.06 82 THR B N 1
ATOM 1978 C CA . THR B 1 49 ? 114.210 50.790 58.228 1.00 16.51 82 THR B CA 1
ATOM 1979 C C . THR B 1 49 ? 114.788 50.693 59.618 1.00 18.14 82 THR B C 1
ATOM 1980 O O . THR B 1 49 ? 114.838 49.612 60.212 1.00 17.92 82 THR B O 1
ATOM 1984 N N . GLY B 1 50 ? 115.243 51.826 60.160 1.00 20.87 83 GLY B N 1
ATOM 1985 C CA . GLY B 1 50 ? 115.823 51.804 61.487 1.00 18.35 83 GLY B CA 1
ATOM 1986 C C . GLY B 1 50 ? 117.243 51.269 61.520 1.00 18.27 83 GLY B C 1
ATOM 1987 O O . GLY B 1 50 ? 117.765 50.727 60.537 1.00 19.80 83 GLY B O 1
ATOM 1988 N N . THR B 1 51 ? 117.856 51.394 62.707 1.00 18.14 84 THR B N 1
ATOM 1989 C CA . THR B 1 51 ? 119.165 50.779 62.960 1.00 18.50 84 THR B CA 1
ATOM 1990 C C . THR B 1 51 ? 119.160 50.149 64.351 1.00 19.68 84 THR B C 1
ATOM 1991 O O . THR B 1 51 ? 118.330 50.461 65.212 1.00 19.58 84 THR B O 1
ATOM 1995 N N . LYS B 1 52 ? 120.132 49.260 64.570 1.00 17.46 85 LYS B N 1
ATOM 1996 C CA . LYS B 1 52 ? 120.362 48.628 65.900 1.00 16.25 85 LYS B CA 1
ATOM 1997 C C . LYS B 1 52 ? 119.073 47.942 66.329 1.00 16.84 85 LYS B C 1
ATOM 1998 O O . LYS B 1 52 ? 118.462 47.237 65.500 1.00 18.26 85 LYS B O 1
ATOM 2004 N N . SER B 1 53 ? 118.646 48.086 67.590 1.00 19.05 86 SER B N 1
ATOM 2005 C CA . SER B 1 53 ? 117.479 47.329 68.062 1.00 17.38 86 SER B CA 1
ATOM 2006 C C . SER B 1 53 ? 116.204 47.762 67.376 1.00 17.86 86 SER B C 1
ATOM 2007 O O . SER B 1 53 ? 115.222 47.029 67.453 1.00 20.78 86 SER B O 1
ATOM 2010 N N . ALA B 1 54 ? 116.204 48.929 66.706 1.00 16.72 87 ALA B N 1
ATOM 2011 C CA . ALA B 1 54 ? 115.007 49.368 65.997 1.00 16.64 87 ALA B CA 1
ATOM 2012 C C . ALA B 1 54 ? 114.958 48.927 64.555 1.00 17.19 87 ALA B C 1
ATOM 2013 O O . ALA B 1 54 ? 113.950 49.164 63.870 1.00 18.71 87 ALA B O 1
ATOM 2015 N N . ARG B 1 55 ? 116.008 48.273 64.065 1.00 16.20 88 ARG B N 1
ATOM 2016 C CA . ARG B 1 55 ? 116.028 47.904 62.661 1.00 15.59 88 ARG B CA 1
ATOM 2017 C C . ARG B 1 55 ? 114.992 46.816 62.383 1.00 17.88 88 ARG B C 1
ATOM 2018 O O . ARG B 1 55 ? 114.822 45.861 63.177 1.00 17.12 88 ARG B O 1
ATOM 2026 N N . GLU B 1 56 ? 114.302 46.981 61.259 1.00 14.91 89 GLU B N 1
ATOM 2027 C CA . GLU B 1 56 ? 113.342 45.971 60.767 1.00 14.76 89 GLU B CA 1
ATOM 2028 C C . GLU B 1 56 ? 113.719 45.583 59.353 1.00 17.81 89 GLU B C 1
ATOM 2029 O O . GLU B 1 56 ? 114.332 46.389 58.624 1.00 16.14 89 GLU B O 1
ATOM 2035 N N . PHE B 1 57 ? 113.349 44.345 58.947 1.00 14.92 90 PHE B N 1
ATOM 2036 C CA . PHE B 1 57 ? 113.511 43.943 57.556 1.00 14.22 90 PHE B CA 1
ATOM 2037 C C . PHE B 1 57 ? 112.186 43.422 57.053 1.00 19.41 90 PHE B C 1
ATOM 2038 O O . PHE B 1 57 ? 111.549 42.623 57.756 1.00 18.14 90 PHE B O 1
ATOM 2046 N N . THR B 1 58 ? 111.796 43.798 55.837 1.00 16.52 91 THR B N 1
ATOM 2047 C CA . THR B 1 58 ? 110.726 43.044 55.164 1.00 18.90 91 THR B CA 1
ATOM 2048 C C . THR B 1 58 ? 111.343 42.261 54.012 1.00 19.57 91 THR B C 1
ATOM 2049 O O . THR B 1 58 ? 112.250 42.746 53.329 1.00 20.52 91 THR B O 1
ATOM 2053 N N . TRP B 1 59 ? 110.904 41.031 53.852 1.00 18.06 92 TRP B N 1
ATOM 2054 C CA . TRP B 1 59 ? 111.389 40.151 52.829 1.00 17.09 92 TRP B CA 1
ATOM 2055 C C . TRP B 1 59 ? 110.279 39.917 51.816 1.00 20.70 92 TRP B C 1
ATOM 2056 O O . TRP B 1 59 ? 109.137 39.596 52.214 1.00 19.36 92 TRP B O 1
ATOM 2067 N N . PRO B 1 60 ? 110.559 40.037 50.507 1.00 20.26 93 PRO B N 1
ATOM 2068 C CA . PRO B 1 60 ? 109.502 39.862 49.516 1.00 18.90 93 PRO B CA 1
ATOM 2069 C C . PRO B 1 60 ? 109.072 38.408 49.349 1.00 20.01 93 PRO B C 1
ATOM 2070 O O . PRO B 1 60 ? 109.908 37.525 49.217 1.00 21.46 93 PRO B O 1
ATOM 2074 N N . VAL B 1 61 ? 107.735 38.171 49.239 1.00 18.97 94 VAL B N 1
ATOM 2075 C CA . VAL B 1 61 ? 107.202 36.838 48.928 1.00 20.72 94 VAL B CA 1
ATOM 2076 C C . VAL B 1 61 ? 107.349 36.574 47.439 1.00 22.17 94 VAL B C 1
ATOM 2077 O O . VAL B 1 61 ? 106.918 37.387 46.606 1.00 22.52 94 VAL B O 1
ATOM 2081 N N . LEU B 1 62 ? 108.005 35.461 47.091 1.00 17.73 95 LEU B N 1
ATOM 2082 C CA . LEU B 1 62 ? 108.073 35.075 45.679 1.00 21.21 95 LEU B CA 1
ATOM 2083 C C . LEU B 1 62 ? 106.873 34.234 45.250 1.00 25.42 95 LEU B C 1
ATOM 2084 O O . LEU B 1 62 ? 106.472 34.307 44.078 1.00 24.58 95 LEU B O 1
ATOM 2089 N N . GLY B 1 63 ? 106.335 33.422 46.154 1.00 22.75 96 GLY B N 1
ATOM 2090 C CA . GLY B 1 63 ? 105.207 32.558 45.848 1.00 21.57 96 GLY B CA 1
ATOM 2091 C C . GLY B 1 63 ? 105.079 31.493 46.928 1.00 21.90 96 GLY B C 1
ATOM 2092 O O . GLY B 1 63 ? 105.752 31.544 47.9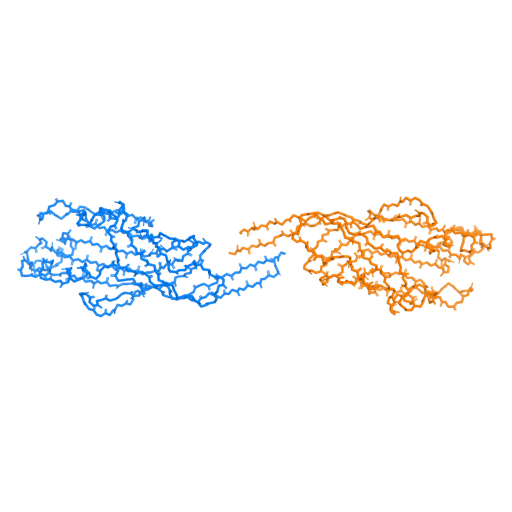65 1.00 23.63 96 GLY B O 1
ATOM 2093 N N . SER B 1 64 ? 104.112 30.598 46.721 1.00 22.82 97 SER B N 1
ATOM 2094 C CA . SER B 1 64 ? 103.883 29.490 47.638 1.00 23.18 97 SER B CA 1
ATOM 2095 C C . SER B 1 64 ? 103.833 28.182 46.876 1.00 24.69 97 SER B C 1
ATOM 2096 O O . SER B 1 64 ? 103.633 28.141 45.657 1.00 25.75 97 SER B O 1
ATOM 2099 N N . GLU B 1 65 ? 104.077 27.104 47.614 1.00 25.27 98 GLU B N 1
ATOM 2100 C CA . GLU B 1 65 ? 103.781 25.739 47.189 1.00 29.98 98 GLU B CA 1
ATOM 2101 C C . GLU B 1 65 ? 103.024 25.064 48.307 1.00 27.70 98 GLU B C 1
ATOM 2102 O O . GLU B 1 65 ? 102.867 25.612 49.398 1.00 29.20 98 GLU B O 1
ATOM 2108 N N . GLU B 1 66 ? 102.619 23.816 48.094 1.00 27.83 99 GLU B N 1
ATOM 2109 C CA . GLU B 1 66 ? 102.030 23.102 49.214 1.00 29.80 99 GLU B CA 1
ATOM 2110 C C . GLU B 1 66 ? 103.006 23.067 50.399 1.00 26.66 99 GLU B C 1
ATOM 2111 O O . GLU B 1 66 ? 104.132 22.577 50.279 1.00 30.85 99 GLU B O 1
ATOM 2114 N N . GLY B 1 67 ? 102.577 23.619 51.527 1.00 24.87 100 GLY B N 1
ATOM 2115 C CA . GLY B 1 67 ? 103.395 23.604 52.725 1.00 24.21 100 GLY B CA 1
ATOM 2116 C C . GLY B 1 67 ? 104.601 24.524 52.737 1.00 23.88 100 GLY B C 1
ATOM 2117 O O . GLY B 1 67 ? 105.486 24.348 53.610 1.00 22.19 100 GLY B O 1
ATOM 2118 N N . ALA B 1 68 ? 104.675 25.503 51.830 1.00 19.26 101 ALA B N 1
ATOM 2119 C CA . ALA B 1 68 ? 105.807 26.430 51.951 1.00 20.65 101 ALA B CA 1
ATOM 2120 C C . ALA B 1 68 ? 105.536 27.803 51.367 1.00 20.91 101 ALA B C 1
ATOM 2121 O O . ALA B 1 68 ? 104.840 27.925 50.355 1.00 22.91 101 ALA B O 1
ATOM 2123 N N . VAL B 1 69 ? 106.051 28.848 52.030 1.00 19.08 102 VAL B N 1
ATOM 2124 C CA . VAL B 1 69 ? 106.047 30.201 51.454 1.00 16.06 102 VAL B CA 1
ATOM 2125 C C . VAL B 1 69 ? 107.498 30.530 51.136 1.00 18.97 102 VAL B C 1
ATOM 2126 O O . VAL B 1 69 ? 108.348 30.520 52.030 1.00 21.72 102 VAL B O 1
ATOM 2130 N N . LYS B 1 70 ? 107.774 30.855 49.870 1.00 17.90 103 LYS B N 1
ATOM 2131 C CA . LYS B 1 70 ? 109.129 31.092 49.392 1.00 20.76 103 LYS B CA 1
ATOM 2132 C C . LYS B 1 70 ? 109.343 32.595 49.409 1.00 22.04 103 LYS B C 1
ATOM 2133 O O . LYS B 1 70 ? 108.524 33.316 48.843 1.00 21.80 103 LYS B O 1
ATOM 2139 N N . LEU B 1 71 ? 110.409 33.057 50.071 1.00 15.76 104 LEU B N 1
ATOM 2140 C CA . LEU B 1 71 ? 110.753 34.476 50.088 1.00 18.70 104 LEU B CA 1
ATOM 2141 C C . LEU B 1 71 ? 112.060 34.715 49.326 1.00 20.40 104 LEU B C 1
ATOM 2142 O O . LEU B 1 71 ? 112.884 33.800 49.136 1.00 21.63 104 LEU B O 1
ATOM 2147 N N . GLY B 1 72 ? 112.234 35.941 48.834 1.00 19.71 105 GLY B N 1
ATOM 2148 C CA . GLY B 1 72 ? 113.486 36.325 48.220 1.00 20.64 105 GLY B CA 1
ATOM 2149 C C . GLY B 1 72 ? 114.229 37.269 49.141 1.00 20.64 105 GLY B C 1
ATOM 2150 O O . GLY B 1 72 ? 113.774 37.547 50.256 1.00 21.56 105 GLY B O 1
ATOM 2151 N N . GLY B 1 73 ? 115.365 37.771 48.644 1.00 18.44 106 GLY B N 1
ATOM 2152 C CA . GLY B 1 73 ? 116.021 38.841 49.384 1.00 16.31 106 GLY B CA 1
ATOM 2153 C C . GLY B 1 73 ? 117.297 38.352 50.065 1.00 18.64 106 GLY B C 1
ATOM 2154 O O . GLY B 1 73 ? 117.499 37.174 50.277 1.00 18.68 106 GLY B O 1
ATOM 2155 N N . GLY B 1 74 ? 118.177 39.291 50.397 1.00 17.13 107 GLY B N 1
ATOM 2156 C CA . GLY B 1 74 ? 119.427 38.936 51.060 1.00 15.63 107 GLY B CA 1
ATOM 2157 C C . GLY B 1 74 ? 119.791 40.032 52.047 1.00 18.10 107 GLY B C 1
ATOM 2158 O O . GLY B 1 74 ? 119.514 41.206 51.808 1.00 17.81 107 GLY B O 1
ATOM 2159 N N . VAL B 1 75 ? 120.454 39.638 53.159 1.00 14.81 108 VAL B N 1
ATOM 2160 C CA . VAL B 1 75 ? 120.997 40.590 54.142 1.00 15.05 108 VAL B CA 1
ATOM 2161 C C . VAL B 1 75 ? 122.414 40.152 54.470 1.00 16.71 108 VAL B C 1
ATOM 2162 O O . VAL B 1 75 ? 122.658 38.962 54.662 1.00 16.28 108 VAL B O 1
ATOM 2166 N N . HIS B 1 76 ? 123.343 41.101 54.515 1.00 14.56 109 HIS B N 1
ATOM 2167 C CA . HIS B 1 76 ? 124.763 40.827 54.785 1.00 14.58 109 HIS B CA 1
ATOM 2168 C C . HIS B 1 76 ? 125.190 41.658 55.999 1.00 18.05 109 HIS B C 1
ATOM 2169 O O . HIS B 1 76 ? 125.063 42.894 55.976 1.00 18.52 109 HIS B O 1
ATOM 2176 N N . TRP B 1 77 ? 125.749 41.006 57.033 1.00 15.15 110 TRP B N 1
ATOM 2177 C CA . TRP B 1 77 ? 126.297 41.691 58.207 1.00 15.15 110 TRP B CA 1
ATOM 2178 C C . TRP B 1 77 ? 127.816 41.530 58.238 1.00 14.93 110 TRP B C 1
ATOM 2179 O O . TRP B 1 77 ? 128.332 40.406 58.032 1.00 16.03 110 TRP B O 1
ATOM 2190 N N . THR B 1 78 ? 128.541 42.612 58.580 1.00 14.91 111 THR B N 1
ATOM 2191 C CA . THR B 1 78 ? 130.006 42.522 58.645 1.00 15.51 111 THR B CA 1
ATOM 2192 C C . THR B 1 78 ? 130.486 43.283 59.875 1.00 17.28 111 THR B C 1
ATOM 2193 O O . THR B 1 78 ? 130.037 44.407 60.124 1.00 16.63 111 THR B O 1
ATOM 2197 N N . GLY B 1 79 ? 131.398 42.672 60.630 1.00 16.28 112 GLY B N 1
ATOM 2198 C CA . GLY B 1 79 ? 132.030 43.358 61.746 1.00 17.22 112 GLY B CA 1
ATOM 2199 C C . GLY B 1 79 ? 133.363 42.708 62.121 1.00 18.86 112 GLY B C 1
ATOM 2200 O O . GLY B 1 79 ? 133.818 41.733 61.510 1.00 18.13 112 GLY B O 1
ATOM 2201 N N . HIS B 1 80 ? 133.987 43.274 63.153 1.00 18.15 113 HIS B N 1
ATOM 2202 C CA . HIS B 1 80 ? 135.258 42.776 63.676 1.00 17.83 113 HIS B CA 1
ATOM 2203 C C . HIS B 1 80 ? 136.310 42.649 62.565 1.00 20.95 113 HIS B C 1
ATOM 2204 O O . HIS B 1 80 ? 136.933 41.606 62.366 1.00 19.88 113 HIS B O 1
ATOM 2211 N N . ASN B 1 81 ? 136.578 43.766 61.889 1.00 20.32 114 ASN B N 1
ATOM 2212 C CA . ASN B 1 81 ? 137.547 43.719 60.794 1.00 22.75 114 ASN B CA 1
ATOM 2213 C C . ASN B 1 81 ? 138.972 43.623 61.306 1.00 21.79 114 ASN B C 1
ATOM 2214 O O . ASN B 1 81 ? 139.476 44.523 61.995 1.00 24.23 114 ASN B O 1
ATOM 2219 N N . HIS B 1 82 ? 139.648 42.546 60.915 1.00 20.83 115 HIS B N 1
ATOM 2220 C CA . HIS B 1 82 ? 140.990 42.208 61.377 1.00 26.25 115 HIS B CA 1
ATOM 2221 C C . HIS B 1 82 ? 142.097 42.973 60.661 1.00 25.61 115 HIS B C 1
ATOM 2222 O O . HIS B 1 82 ? 143.273 42.864 61.067 1.00 28.16 115 HIS B O 1
ATOM 2229 N N . TYR B 1 83 ? 141.796 43.736 59.602 1.00 23.52 116 TYR B N 1
ATOM 2230 C CA . TYR B 1 83 ? 142.838 44.362 58.784 1.00 23.46 116 TYR B CA 1
ATOM 2231 C C . TYR B 1 83 ? 143.086 45.817 59.210 1.00 25.37 116 TYR B C 1
ATOM 2232 O O . TYR B 1 83 ? 142.129 46.573 59.387 1.00 26.54 116 TYR B O 1
ATOM 2241 N N . SER B 1 84 ? 144.355 46.205 59.380 1.00 26.67 117 SER B N 1
ATOM 2242 C CA . SER B 1 84 ? 144.655 47.558 59.856 1.00 30.46 117 SER B CA 1
ATOM 2243 C C . SER B 1 84 ? 145.654 48.277 58.953 1.00 28.40 117 SER B C 1
ATOM 2244 O O . SER B 1 84 ? 146.242 49.281 59.370 1.00 31.72 117 SER B O 1
ATOM 2247 N N . GLY B 1 85 ? 145.916 47.747 57.763 1.00 29.35 118 GLY B N 1
ATOM 2248 C CA . GLY B 1 85 ? 146.756 48.388 56.773 1.00 31.21 118 GLY B CA 1
ATOM 2249 C C . GLY B 1 85 ? 146.045 49.558 56.119 1.00 28.99 118 GLY B C 1
ATOM 2250 O O . GLY B 1 85 ? 144.967 49.983 56.526 1.00 28.24 118 GLY B O 1
ATOM 2251 N N . ASP B 1 86 ? 146.691 50.104 55.092 1.00 30.33 119 ASP B N 1
ATOM 2252 C CA . ASP B 1 86 ? 146.211 51.320 54.444 1.00 29.61 119 ASP B CA 1
ATOM 2253 C C . ASP B 1 86 ? 145.527 51.046 53.125 1.00 31.45 119 ASP B C 1
ATOM 2254 O O . ASP B 1 86 ? 145.096 52.005 52.463 1.00 30.02 119 ASP B O 1
ATOM 2259 N N . ASP B 1 87 ? 145.363 49.765 52.750 1.00 27.40 120 ASP B N 1
ATOM 2260 C CA . ASP B 1 87 ? 144.766 49.398 51.467 1.00 29.61 120 ASP B CA 1
ATOM 2261 C C . ASP B 1 87 ? 143.294 49.076 51.678 1.00 29.37 120 ASP B C 1
ATOM 2262 O O . ASP B 1 87 ? 142.934 47.960 52.064 1.00 27.10 120 ASP B O 1
ATOM 2267 N N . GLU B 1 88 ? 142.419 50.043 51.397 1.00 29.23 121 GLU B N 1
ATOM 2268 C CA . GLU B 1 88 ? 141.032 49.825 51.753 1.00 27.31 121 GLU B CA 1
ATOM 2269 C C . GLU B 1 88 ? 140.402 48.699 50.948 1.00 28.31 121 GLU B C 1
ATOM 2270 O O . GLU B 1 88 ? 139.424 48.125 51.408 1.00 29.03 121 GLU B O 1
ATOM 2276 N N . SER B 1 89 ? 140.980 48.330 49.803 1.00 29.61 122 SER B N 1
ATOM 2277 C CA . SER B 1 89 ? 140.430 47.240 49.021 1.00 30.08 122 SER B CA 1
ATOM 2278 C C . SER B 1 89 ? 140.627 45.872 49.699 1.00 28.87 122 SER B C 1
ATOM 2279 O O . SER B 1 89 ? 139.979 44.912 49.291 1.00 29.15 122 SER B O 1
ATOM 2282 N N A GLN B 1 90 ? 141.515 45.769 50.701 0.63 25.27 123 GLN B N 1
ATOM 2283 N N B GLN B 1 90 ? 141.491 45.781 50.715 0.37 25.93 123 GLN B N 1
ATOM 2284 C CA A GLN B 1 90 ? 141.663 44.549 51.507 0.63 26.85 123 GLN B CA 1
ATOM 2285 C CA B GLN B 1 90 ? 141.641 44.549 51.491 0.37 26.72 123 GLN B CA 1
ATOM 2286 C C A GLN B 1 90 ? 140.598 44.389 52.588 0.63 27.07 123 GLN B C 1
ATOM 2287 C C B GLN B 1 90 ? 140.557 44.377 52.551 0.37 26.70 123 GLN B C 1
ATOM 2288 O O A GLN B 1 90 ? 140.371 43.269 53.059 0.63 24.94 123 GLN B O 1
ATOM 2289 O O B GLN B 1 90 ? 140.271 43.246 52.959 0.37 24.94 123 GLN B O 1
ATOM 2300 N N . ALA B 1 91 ? 139.945 45.467 53.016 1.00 24.23 124 ALA B N 1
ATOM 2301 C CA . ALA B 1 91 ? 139.035 45.359 54.153 1.00 21.77 124 ALA B CA 1
ATOM 2302 C C . ALA B 1 91 ? 137.882 44.399 53.906 1.00 22.26 124 ALA B C 1
ATOM 2303 O O . ALA B 1 91 ? 137.511 43.674 54.846 1.00 24.69 124 ALA B O 1
ATOM 2305 N N . PRO B 1 92 ? 137.300 44.295 52.704 1.00 22.02 125 PRO B N 1
ATOM 2306 C CA . PRO B 1 92 ? 136.134 43.422 52.572 1.00 22.43 125 PRO B CA 1
ATOM 2307 C C . PRO B 1 92 ? 136.436 41.966 52.801 1.00 25.72 125 PRO B C 1
ATOM 2308 O O . PRO B 1 92 ? 135.491 41.212 53.082 1.00 25.70 125 PRO B O 1
ATOM 2312 N N . ASP B 1 93 ? 137.700 41.572 52.700 1.00 22.29 126 ASP B N 1
ATOM 2313 C CA . ASP B 1 93 ? 138.107 40.186 52.873 1.00 21.29 126 ASP B CA 1
ATOM 2314 C C . ASP B 1 93 ? 138.519 39.866 54.299 1.00 26.03 126 ASP B C 1
ATOM 2315 O O . ASP B 1 93 ? 138.991 38.745 54.548 1.00 24.89 126 ASP B O 1
ATOM 2320 N N . ASN B 1 94 ? 138.373 40.820 55.237 1.00 21.28 127 ASN B N 1
ATOM 2321 C CA . ASN B 1 94 ? 138.984 40.645 56.545 1.00 20.54 127 ASN B CA 1
ATOM 2322 C C . ASN B 1 94 ? 138.011 40.857 57.701 1.00 19.98 127 ASN B C 1
ATOM 2323 O O . ASN B 1 94 ? 138.456 41.024 58.833 1.00 22.24 127 ASN B O 1
ATOM 2328 N N . PHE B 1 95 ? 136.691 40.783 57.464 1.00 18.31 128 PHE B N 1
ATOM 2329 C CA . PHE B 1 95 ? 135.738 40.845 58.570 1.00 18.51 128 PHE B CA 1
ATOM 2330 C C . PHE B 1 95 ? 135.698 39.474 59.258 1.00 20.85 128 PHE B C 1
ATOM 2331 O O . PHE B 1 95 ? 135.329 38.470 58.634 1.00 21.23 128 PHE B O 1
ATOM 2339 N N . ILE B 1 96 ? 136.041 39.443 60.536 1.00 17.44 129 ILE B N 1
ATOM 2340 C CA . ILE B 1 96 ? 135.959 38.165 61.263 1.00 17.34 129 ILE B CA 1
ATOM 2341 C C . ILE B 1 96 ? 134.517 37.679 61.364 1.00 19.19 129 ILE B C 1
ATOM 2342 O O . ILE B 1 96 ? 134.249 36.467 61.273 1.00 18.95 129 ILE B O 1
ATOM 2347 N N . LEU B 1 97 ? 133.556 38.594 61.561 1.00 16.49 130 LEU B N 1
ATOM 2348 C CA . LEU B 1 97 ? 132.132 38.277 61.539 1.00 15.70 130 LEU B CA 1
ATOM 2349 C C . LEU B 1 97 ? 131.676 38.689 60.145 1.00 16.94 130 LEU B C 1
ATOM 2350 O O . LEU B 1 97 ? 131.744 39.871 59.780 1.00 16.19 130 LEU B O 1
ATOM 2355 N N . ASP B 1 98 ? 131.235 37.723 59.348 1.00 15.63 131 ASP B N 1
ATOM 2356 C CA . ASP B 1 98 ? 130.808 38.015 57.969 1.00 15.26 131 ASP B CA 1
ATOM 2357 C C . ASP B 1 98 ? 129.695 37.005 57.670 1.00 16.54 131 ASP B C 1
ATOM 2358 O O . ASP B 1 98 ? 129.964 35.808 57.444 1.00 18.23 131 ASP B O 1
ATOM 2363 N N . LEU B 1 99 ? 128.465 37.473 57.755 1.00 15.20 132 LEU B N 1
ATOM 2364 C CA . LEU B 1 99 ? 127.274 36.606 57.763 1.00 14.69 132 LEU B CA 1
ATOM 2365 C C . LEU B 1 99 ? 126.293 37.063 56.694 1.00 15.36 132 LEU B C 1
ATOM 2366 O O . LEU B 1 99 ? 126.040 38.269 56.552 1.00 15.48 132 LEU B O 1
ATOM 2371 N N . ASP B 1 100 ? 125.756 36.110 55.935 1.00 14.25 133 ASP B N 1
ATOM 2372 C CA . ASP B 1 100 ? 124.785 36.468 54.902 1.00 15.59 133 ASP B CA 1
ATOM 2373 C C . ASP B 1 100 ? 123.632 35.488 54.963 1.00 16.56 133 ASP B C 1
ATOM 2374 O O . ASP B 1 100 ? 123.873 34.268 55.005 1.00 16.15 133 ASP B O 1
ATOM 2379 N N . PHE B 1 101 ? 122.384 36.000 54.984 1.00 14.61 134 PHE B N 1
ATOM 2380 C CA . PHE B 1 101 ? 121.191 35.168 54.893 1.00 16.50 134 PHE B CA 1
ATOM 2381 C C . PHE B 1 101 ? 120.460 35.576 53.624 1.00 16.97 134 PHE B C 1
ATOM 2382 O O . PHE B 1 101 ? 120.239 36.764 53.407 1.00 18.81 134 PHE B O 1
ATOM 2390 N N . SER B 1 102 ? 119.970 34.596 52.857 1.00 16.06 135 SER B N 1
ATOM 2391 C CA . SER B 1 102 ? 119.213 34.974 51.665 1.00 16.88 135 SER B CA 1
ATOM 2392 C C . SER B 1 102 ? 118.200 33.888 51.341 1.00 17.69 135 SER B C 1
ATOM 2393 O O . SER B 1 102 ? 118.310 32.742 51.820 1.00 16.50 135 SER B O 1
ATOM 2396 N N . ASN B 1 103 ? 117.193 34.293 50.557 1.00 19.01 136 ASN B N 1
ATOM 2397 C CA . ASN B 1 103 ? 116.122 33.406 50.097 1.00 18.70 136 ASN B CA 1
ATOM 2398 C C . ASN B 1 103 ? 115.473 32.561 51.188 1.00 18.08 136 ASN B C 1
ATOM 2399 O O . ASN B 1 103 ? 115.414 31.325 51.089 1.00 22.62 136 ASN B O 1
ATOM 2404 N N . PRO B 1 104 ? 114.955 33.162 52.219 1.00 16.61 137 PRO B N 1
ATOM 2405 C CA . PRO B 1 104 ? 114.372 32.349 53.286 1.00 17.86 137 PRO B CA 1
ATOM 2406 C C . PRO B 1 104 ? 113.113 31.661 52.779 1.00 22.97 137 PRO B C 1
ATOM 2407 O O . PRO B 1 104 ? 112.418 32.165 51.892 1.00 21.98 137 PRO B O 1
ATOM 2411 N N . THR B 1 105 ? 112.866 30.463 53.301 1.00 17.94 138 THR B N 1
ATOM 2412 C CA . THR B 1 105 ? 111.634 29.721 52.991 1.00 17.73 138 THR B CA 1
ATOM 2413 C C . THR B 1 105 ? 110.930 29.412 54.308 1.00 19.42 138 THR B C 1
ATOM 2414 O O . THR B 1 105 ? 111.567 28.926 55.251 1.00 19.62 138 THR B O 1
ATOM 2418 N N . VAL B 1 106 ? 109.613 29.635 54.381 1.00 16.73 139 VAL B N 1
ATOM 2419 C CA . VAL B 1 106 ? 108.864 29.255 55.582 1.00 19.04 139 VAL B CA 1
ATOM 2420 C C . VAL B 1 106 ? 108.113 27.976 55.229 1.00 21.20 139 VAL B C 1
ATOM 2421 O O . VAL B 1 106 ? 107.158 28.012 54.456 1.00 21.99 139 VAL B O 1
ATOM 2425 N N . LYS B 1 107 ? 108.591 26.817 55.713 1.00 17.11 140 LYS B N 1
ATOM 2426 C CA . LYS B 1 107 ? 107.855 25.573 55.577 1.00 15.94 140 LYS B CA 1
ATOM 2427 C C . LYS B 1 107 ? 106.825 25.547 56.690 1.00 24.25 140 LYS B C 1
ATOM 2428 O O . LYS B 1 107 ? 107.061 26.104 57.772 1.00 22.80 140 LYS B O 1
ATOM 2434 N N . PHE B 1 108 ? 105.634 24.995 56.412 1.00 19.87 141 PHE B N 1
ATOM 2435 C CA . PHE B 1 108 ? 104.645 24.979 57.489 1.00 19.24 141 PHE B CA 1
ATOM 2436 C C . PHE B 1 108 ? 103.796 23.720 57.402 1.00 22.89 141 PHE B C 1
ATOM 2437 O O . PHE B 1 108 ? 103.637 23.090 56.341 1.00 20.71 141 PHE B O 1
ATOM 2445 N N . ASP B 1 109 ? 103.252 23.372 58.551 1.00 19.50 142 ASP B N 1
ATOM 2446 C CA . ASP B 1 109 ? 102.300 22.253 58.671 1.00 23.17 142 ASP B CA 1
ATOM 2447 C C . ASP B 1 109 ? 101.389 22.671 59.813 1.00 21.12 142 ASP B C 1
ATOM 2448 O O . ASP B 1 109 ? 101.796 22.571 60.975 1.00 23.29 142 ASP B O 1
ATOM 2453 N N . GLY B 1 110 ? 100.196 23.155 59.486 1.00 23.85 143 GLY B N 1
ATOM 2454 C CA . GLY B 1 110 ? 99.321 23.643 60.542 1.00 24.41 143 GLY B CA 1
ATOM 2455 C C . GLY B 1 110 ? 99.942 24.880 61.175 1.00 21.27 143 GLY B C 1
ATOM 2456 O O . GLY B 1 110 ? 100.287 25.851 60.485 1.00 21.88 143 GLY B O 1
ATOM 2457 N N . ASN B 1 111 ? 100.034 24.873 62.498 1.00 20.67 144 ASN B N 1
ATOM 2458 C CA . ASN B 1 111 ? 100.607 26.019 63.201 1.00 19.81 144 ASN B CA 1
ATOM 2459 C C . ASN B 1 111 ? 102.082 25.830 63.535 1.00 23.58 144 ASN B C 1
ATOM 2460 O O . ASN B 1 111 ? 102.601 26.559 64.403 1.00 22.50 144 ASN B O 1
ATOM 2465 N N . GLU B 1 112 ? 102.752 24.837 62.927 1.00 18.31 145 GLU B N 1
ATOM 2466 C CA . GLU B 1 112 ? 104.191 24.649 63.136 1.00 16.22 145 GLU B CA 1
ATOM 2467 C C . GLU B 1 112 ? 104.917 24.954 61.838 1.00 18.71 145 GLU B C 1
ATOM 2468 O O . GLU B 1 112 ? 104.348 24.872 60.746 1.00 22.21 145 GLU B O 1
ATOM 2474 N N . GLY B 1 113 ? 106.177 25.370 61.956 1.00 19.35 146 GLY B N 1
ATOM 2475 C CA . GLY B 1 113 ? 106.910 25.585 60.721 1.00 19.67 146 GLY B CA 1
ATOM 2476 C C . GLY B 1 113 ? 108.410 25.525 60.962 1.00 17.84 146 GLY B C 1
ATOM 2477 O O . GLY B 1 113 ? 108.870 25.288 62.078 1.00 17.29 146 GLY B O 1
ATOM 2478 N N . THR B 1 114 ? 109.151 25.715 59.876 1.00 17.71 147 THR B N 1
ATOM 2479 C CA . THR B 1 114 ? 110.619 25.667 59.881 1.00 14.12 147 THR B CA 1
ATOM 2480 C C . THR B 1 114 ? 111.050 26.836 58.995 1.00 17.94 147 THR B C 1
ATOM 2481 O O . THR B 1 114 ? 110.526 27.017 57.885 1.00 18.31 147 THR B O 1
ATOM 2485 N N . LEU B 1 115 ? 112.030 27.600 59.452 1.00 15.15 148 LEU B N 1
ATOM 2486 C CA . LEU B 1 115 ? 112.598 28.672 58.608 1.00 14.23 148 LEU B CA 1
ATOM 2487 C C . LEU B 1 115 ? 113.883 28.177 57.959 1.00 17.27 148 LEU B C 1
ATOM 2488 O O . LEU B 1 115 ? 114.842 27.844 58.669 1.00 17.26 148 LEU B O 1
ATOM 2493 N N . LEU B 1 116 ? 113.873 28.000 56.626 1.00 17.21 149 LEU B N 1
ATOM 2494 C CA . LEU B 1 116 ? 115.050 27.599 55.857 1.00 18.14 149 LEU B CA 1
ATOM 2495 C C . LEU B 1 116 ? 115.725 28.841 55.301 1.00 17.58 149 LEU B C 1
ATOM 2496 O O . LEU B 1 116 ? 115.058 29.819 54.985 1.00 19.66 149 LEU B O 1
ATOM 2501 N N A VAL B 1 117 ? 117.057 28.824 55.224 0.64 15.94 150 VAL B N 1
ATOM 2502 N N B VAL B 1 117 ? 117.056 28.811 55.193 0.36 16.47 150 VAL B N 1
ATOM 2503 C CA A VAL B 1 117 ? 117.741 29.989 54.644 0.64 17.34 150 VAL B CA 1
ATOM 2504 C CA B VAL B 1 117 ? 117.779 29.989 54.703 0.36 17.53 150 VAL B CA 1
ATOM 2505 C C A VAL B 1 117 ? 118.983 29.518 53.910 0.64 17.60 150 VAL B C 1
ATOM 2506 C C B VAL B 1 117 ? 119.010 29.530 53.934 0.36 17.77 150 VAL B C 1
ATOM 2507 O O A VAL B 1 117 ? 119.635 28.547 54.300 0.64 18.19 150 VAL B O 1
ATOM 2508 O O B VAL B 1 117 ? 119.651 28.537 54.288 0.36 18.05 150 VAL B O 1
ATOM 2515 N N . ASP B 1 118 ? 119.381 30.299 52.907 1.00 17.43 151 ASP B N 1
ATOM 2516 C CA . ASP B 1 118 ? 120.688 30.148 52.323 1.00 16.79 151 ASP B CA 1
ATOM 2517 C C . ASP B 1 118 ? 121.637 30.966 53.173 1.00 18.56 151 ASP B C 1
ATOM 2518 O O . ASP B 1 118 ? 121.371 32.158 53.414 1.00 18.10 151 ASP B O 1
ATOM 2523 N N . PHE B 1 119 ? 122.715 30.355 53.660 1.00 16.15 152 PHE B N 1
ATOM 2524 C CA . PHE B 1 119 ? 123.622 31.112 54.558 1.00 17.93 152 PHE B CA 1
ATOM 2525 C C . PHE B 1 119 ? 125.071 30.967 54.117 1.00 18.38 152 PHE B C 1
ATOM 2526 O O . PHE B 1 119 ? 125.477 29.983 53.484 1.00 17.76 152 PHE B O 1
ATOM 2534 N N . LYS B 1 120 ? 125.837 31.999 54.461 1.00 16.13 153 LYS B N 1
ATOM 2535 C CA . LYS B 1 120 ? 127.277 31.979 54.264 1.00 16.29 153 LYS B CA 1
ATOM 2536 C C . LYS B 1 120 ? 127.786 32.746 55.472 1.00 18.97 153 LYS B C 1
ATOM 2537 O O . LYS B 1 120 ? 127.489 33.948 55.621 1.00 18.25 153 LYS B O 1
ATOM 2543 N N . SER B 1 121 ? 128.499 32.070 56.371 1.00 17.29 154 SER B N 1
ATOM 2544 C CA . SER B 1 121 ? 128.919 32.733 57.615 1.00 16.58 154 SER B CA 1
ATOM 2545 C C . SER B 1 121 ? 130.319 32.263 57.998 1.00 18.61 154 SER B C 1
ATOM 2546 O O . SER B 1 121 ? 130.546 31.065 58.114 1.00 19.89 154 SER B O 1
ATOM 2549 N N . ARG B 1 122 ? 131.227 33.171 58.329 1.00 17.52 155 ARG B N 1
ATOM 2550 C CA . ARG B 1 122 ? 132.507 32.667 58.804 1.00 16.43 155 ARG B CA 1
ATOM 2551 C C . ARG B 1 122 ? 132.319 31.988 60.147 1.00 20.71 155 ARG B C 1
ATOM 2552 O O . ARG B 1 122 ? 131.670 32.538 61.052 1.00 21.71 155 ARG B O 1
ATOM 2560 N N . GLU B 1 123 ? 132.982 30.832 60.289 1.00 20.88 156 GLU B N 1
ATOM 2561 C CA . GLU B 1 123 ? 133.049 30.147 61.576 1.00 19.90 156 GLU B CA 1
ATOM 2562 C C . GLU B 1 123 ? 133.675 31.047 62.631 1.00 22.14 156 GLU B C 1
ATOM 2563 O O . GLU B 1 123 ? 134.657 31.745 62.359 1.00 22.36 156 GLU B O 1
ATOM 2569 N N . PHE B 1 124 ? 133.171 30.975 63.880 1.00 19.05 157 PHE B N 1
ATOM 2570 C CA . PHE B 1 124 ? 133.916 31.602 64.967 1.00 23.05 157 PHE B CA 1
ATOM 2571 C C . PHE B 1 124 ? 135.001 30.647 65.434 1.00 25.99 157 PHE B C 1
ATOM 2572 O O . PHE B 1 124 ? 134.711 29.560 65.936 1.00 23.35 157 PHE B O 1
ATOM 2580 N N . VAL B 1 125 ? 136.246 31.033 65.251 1.00 22.62 158 VAL B N 1
ATOM 2581 C CA . VAL B 1 125 ? 137.394 30.249 65.746 1.00 24.25 158 VAL B CA 1
ATOM 2582 C C . VAL B 1 125 ? 137.999 30.927 66.976 1.00 29.05 158 VAL B C 1
ATOM 2583 O O . VAL B 1 125 ? 138.004 30.358 68.073 1.00 33.08 158 VAL B O 1
ATOM 2587 N N . ASP B 1 126 ? 138.455 32.169 66.828 1.00 25.95 159 ASP B N 1
ATOM 2588 C CA . ASP B 1 126 ? 138.857 32.990 67.959 1.00 24.53 159 ASP B CA 1
ATOM 2589 C C . ASP B 1 126 ? 138.866 34.429 67.470 1.00 30.29 159 ASP B C 1
ATOM 2590 O O . ASP B 1 126 ? 138.550 34.707 66.308 1.00 30.05 159 ASP B O 1
ATOM 2595 N N . THR B 1 127 ? 139.229 35.348 68.354 1.00 26.87 160 THR B N 1
ATOM 2596 C CA . THR B 1 127 ? 139.087 36.766 68.025 1.00 29.17 160 THR B CA 1
ATOM 2597 C C . THR B 1 127 ? 140.213 37.314 67.155 1.00 30.93 160 THR B C 1
ATOM 2598 O O . THR B 1 127 ? 140.216 38.527 66.890 1.00 31.93 160 THR B O 1
ATOM 2602 N N . LYS B 1 128 ? 141.176 36.475 66.725 1.00 30.98 161 LYS B N 1
ATOM 2603 C CA . LYS B 1 128 ? 142.278 36.917 65.878 1.00 31.63 161 LYS B CA 1
ATOM 2604 C C . LYS B 1 128 ? 142.361 36.130 64.576 1.00 31.47 161 LYS B C 1
ATOM 2605 O O . LYS B 1 128 ? 143.427 36.089 63.950 1.00 34.36 161 LYS B O 1
ATOM 2611 N N . THR B 1 129 ? 141.273 35.488 64.177 1.00 27.82 162 THR B N 1
ATOM 2612 C CA . THR B 1 129 ? 141.264 34.616 63.007 1.00 24.63 162 THR B CA 1
ATOM 2613 C C . THR B 1 129 ? 140.116 35.022 62.093 1.00 23.90 162 THR B C 1
ATOM 2614 O O . THR B 1 129 ? 138.972 35.098 62.545 1.00 25.08 162 THR B O 1
ATOM 2618 N N . VAL B 1 130 ? 140.417 35.229 60.811 1.00 24.82 163 VAL B N 1
ATOM 2619 C CA . VAL B 1 130 ? 139.395 35.429 59.768 1.00 19.81 163 VAL B CA 1
ATOM 2620 C C . VAL B 1 130 ? 139.128 34.030 59.211 1.00 22.84 163 VAL B C 1
ATOM 2621 O O . VAL B 1 130 ? 139.800 33.563 58.281 1.00 25.46 163 VAL B O 1
ATOM 2625 N N . ALA B 1 131 ? 138.146 33.357 59.776 1.00 20.89 164 ALA B N 1
ATOM 2626 C CA . ALA B 1 131 ? 138.009 31.942 59.443 1.00 22.86 164 ALA B CA 1
ATOM 2627 C C . ALA B 1 131 ? 137.231 31.704 58.131 1.00 24.64 164 ALA B C 1
ATOM 2628 O O . ALA B 1 131 ? 136.515 32.547 57.612 1.00 22.14 164 ALA B O 1
ATOM 2630 N N . ASP B 1 132 ? 137.356 30.494 57.604 1.00 21.91 165 ASP B N 1
ATOM 2631 C CA . ASP B 1 132 ? 136.634 30.161 56.375 1.00 20.08 165 ASP B CA 1
ATOM 2632 C C . ASP B 1 132 ? 135.110 30.163 56.562 1.00 22.62 165 ASP B C 1
ATOM 2633 O O . ASP B 1 132 ? 134.583 29.881 57.641 1.00 22.12 165 ASP B O 1
ATOM 2638 N N . PHE B 1 133 ? 134.406 30.479 55.476 1.00 21.73 166 PHE B N 1
ATOM 2639 C CA . PHE B 1 133 ? 132.944 30.468 55.496 1.00 21.28 166 PHE B CA 1
ATOM 2640 C C . PHE B 1 133 ? 132.360 29.061 55.654 1.00 20.86 166 PHE B C 1
ATOM 2641 O O . PHE B 1 133 ? 132.796 28.100 54.976 1.00 23.92 166 PHE B O 1
ATOM 2649 N N . LEU B 1 134 ? 131.379 28.961 56.558 1.00 20.54 167 LEU B N 1
ATOM 2650 C CA . LEU B 1 134 ? 130.406 27.863 56.582 1.00 22.97 167 LEU B CA 1
ATOM 2651 C C . LEU B 1 134 ? 129.290 28.228 55.608 1.00 23.91 167 LEU B C 1
ATOM 2652 O O . LEU B 1 134 ? 128.852 29.393 55.555 1.00 21.04 167 LEU B O 1
ATOM 2657 N N . THR B 1 135 ? 128.800 27.246 54.836 1.00 21.67 168 THR B N 1
ATOM 2658 C CA . THR B 1 135 ? 127.723 27.590 53.919 1.00 20.11 168 THR B CA 1
ATOM 2659 C C . THR B 1 135 ? 126.646 26.509 53.965 1.00 24.71 168 THR B C 1
ATOM 2660 O O . THR B 1 135 ? 126.917 25.334 54.257 1.00 23.33 168 THR B O 1
ATOM 2664 N N . GLY B 1 136 ? 125.436 26.906 53.600 1.00 20.71 169 GLY B N 1
ATOM 2665 C CA . GLY B 1 136 ? 124.349 25.951 53.448 1.00 21.45 169 GLY B CA 1
ATOM 2666 C C . GLY B 1 136 ? 123.292 26.505 52.518 1.00 24.24 169 GLY B C 1
ATOM 2667 O O . GLY B 1 136 ? 123.053 27.718 52.476 1.00 23.03 169 GLY B O 1
ATOM 2668 N N . THR B 1 137 ? 122.653 25.620 51.753 1.00 22.78 170 THR B N 1
ATOM 2669 C CA . THR B 1 137 ? 121.521 26.015 50.908 1.00 18.17 170 THR B CA 1
ATOM 2670 C C . THR B 1 137 ? 120.216 25.506 51.519 1.00 20.57 170 THR B C 1
ATOM 2671 O O . THR B 1 137 ? 120.090 24.294 51.787 1.00 20.48 170 THR B O 1
ATOM 2675 N N . GLN B 1 138 ? 119.268 26.426 51.762 1.00 19.99 171 GLN B N 1
ATOM 2676 C CA . GLN B 1 138 ? 117.961 26.100 52.377 1.00 18.55 171 GLN B CA 1
ATOM 2677 C C . GLN B 1 138 ? 118.143 25.276 53.644 1.00 18.64 171 GLN B C 1
ATOM 2678 O O . GLN B 1 138 ? 117.520 24.209 53.842 1.00 22.65 171 GLN B O 1
ATOM 2684 N N . ALA B 1 139 ? 119.082 25.743 54.474 1.00 17.77 172 ALA B N 1
ATOM 2685 C CA . ALA B 1 139 ? 119.386 25.050 55.725 1.00 19.22 172 ALA B CA 1
ATOM 2686 C C . ALA B 1 139 ? 118.358 25.437 56.779 1.00 16.04 172 ALA B C 1
ATOM 2687 O O . ALA B 1 139 ? 117.865 26.560 56.783 1.00 17.46 172 ALA B O 1
ATOM 2689 N N . GLU B 1 140 ? 118.092 24.504 57.734 1.00 17.84 173 GLU B N 1
ATOM 2690 C CA . GLU B 1 140 ? 117.104 24.801 58.782 1.00 17.14 173 GLU B CA 1
ATOM 2691 C C . GLU B 1 140 ? 117.739 25.671 59.854 1.00 19.13 173 GLU B C 1
ATOM 2692 O O . GLU B 1 140 ? 118.539 25.180 60.667 1.00 19.96 173 GLU B O 1
ATOM 2698 N N . LEU B 1 141 ? 117.362 26.958 59.867 1.00 14.64 174 LEU B N 1
ATOM 2699 C CA . LEU B 1 141 ? 117.908 27.908 60.819 1.00 16.02 174 LEU B CA 1
ATOM 2700 C C . LEU B 1 141 ? 117.082 27.950 62.086 1.00 14.77 174 LEU B C 1
ATOM 2701 O O . LEU B 1 141 ? 117.626 28.173 63.186 1.00 16.45 174 LEU B O 1
ATOM 2706 N N . ALA B 1 142 ? 115.747 27.828 61.970 1.00 13.91 175 ALA B N 1
ATOM 2707 C CA . ALA B 1 142 ? 114.923 27.971 63.149 1.00 13.62 175 ALA B CA 1
ATOM 2708 C C . ALA B 1 142 ? 113.651 27.177 63.012 1.00 13.69 175 ALA B C 1
ATOM 2709 O O . ALA B 1 142 ? 113.177 26.950 61.884 1.00 16.62 175 ALA B O 1
ATOM 2711 N N . THR B 1 143 ? 113.086 26.769 64.167 1.00 13.70 176 THR B N 1
ATOM 2712 C CA . THR B 1 143 ? 111.735 26.207 64.171 1.00 13.25 176 THR B CA 1
ATOM 2713 C C . THR B 1 143 ? 110.757 27.331 64.504 1.00 14.91 176 THR B C 1
ATOM 2714 O O . THR B 1 143 ? 111.132 28.371 65.063 1.00 16.22 176 THR B O 1
ATOM 2718 N N . ILE B 1 144 ? 109.484 27.137 64.109 1.00 14.31 177 ILE B N 1
ATOM 2719 C CA . ILE B 1 144 ? 108.495 28.211 64.238 1.00 14.24 177 ILE B CA 1
ATOM 2720 C C . ILE B 1 144 ? 107.231 27.661 64.861 1.00 16.17 177 ILE B C 1
ATOM 2721 O O . ILE B 1 144 ? 106.789 26.558 64.506 1.00 16.70 177 ILE B O 1
ATOM 2726 N N A THR B 1 145 ? 106.626 28.436 65.761 0.60 16.15 178 THR B N 1
ATOM 2727 N N B THR B 1 145 ? 106.601 28.448 65.741 0.40 16.14 178 THR B N 1
ATOM 2728 C CA A THR B 1 145 ? 105.262 28.158 66.182 0.60 15.24 178 THR B CA 1
ATOM 2729 C CA B THR B 1 145 ? 105.247 28.142 66.199 0.40 16.04 178 THR B CA 1
ATOM 2730 C C A THR B 1 145 ? 104.421 29.371 65.818 0.60 16.13 178 THR B C 1
ATOM 2731 C C B THR B 1 145 ? 104.348 29.338 65.917 0.40 16.36 178 THR B C 1
ATOM 2732 O O A THR B 1 145 ? 104.753 30.496 66.198 0.60 17.13 178 THR B O 1
ATOM 2733 O O B THR B 1 145 ? 104.531 30.410 66.494 0.40 14.88 178 THR B O 1
ATOM 2740 N N . PHE B 1 146 ? 103.354 29.139 65.071 1.00 16.69 179 PHE B N 1
ATOM 2741 C CA . PHE B 1 146 ? 102.485 30.242 64.649 1.00 15.82 179 PHE B CA 1
ATOM 2742 C C . PHE B 1 146 ? 101.294 30.416 65.574 1.00 15.96 179 PHE B C 1
ATOM 2743 O O . PHE B 1 146 ? 100.880 29.514 66.291 1.00 17.24 179 PHE B O 1
ATOM 2751 N N . ASP B 1 147 ? 100.706 31.643 65.537 1.00 15.42 180 ASP B N 1
ATOM 2752 C CA . ASP B 1 147 ? 99.546 31.915 66.392 1.00 15.01 180 ASP B CA 1
ATOM 2753 C C . ASP B 1 147 ? 98.238 31.386 65.837 1.00 17.78 180 ASP B C 1
ATOM 2754 O O . ASP B 1 147 ? 97.199 31.462 66.515 1.00 19.38 180 ASP B O 1
ATOM 2759 N N . GLU B 1 148 ? 98.271 30.780 64.652 1.00 16.31 181 GLU B N 1
ATOM 2760 C CA . GLU B 1 148 ? 97.120 30.102 64.075 1.00 19.60 181 GLU B CA 1
ATOM 2761 C C . GLU B 1 148 ? 97.648 29.240 62.935 1.00 18.93 181 GLU B C 1
ATOM 2762 O O . GLU B 1 148 ? 98.775 29.449 62.486 1.00 21.37 181 GLU B O 1
ATOM 2768 N N . PRO B 1 149 ? 96.938 28.178 62.584 1.00 18.56 182 PRO B N 1
ATOM 2769 C CA . PRO B 1 149 ? 97.376 27.369 61.439 1.00 23.39 182 PRO B CA 1
ATOM 2770 C C . PRO B 1 149 ? 97.435 28.200 60.158 1.00 25.57 182 PRO B C 1
ATOM 2771 O O . PRO B 1 149 ? 96.596 29.084 59.910 1.00 24.99 182 PRO B O 1
ATOM 2775 N N A ILE B 1 150 ? 98.458 27.913 59.352 0.53 23.15 183 ILE B N 1
ATOM 2776 N N B ILE B 1 150 ? 98.409 27.914 59.299 0.47 22.99 183 ILE B N 1
ATOM 2777 C CA A ILE B 1 150 ? 98.584 28.530 58.041 0.53 21.94 183 ILE B CA 1
ATOM 2778 C CA B ILE B 1 150 ? 98.550 28.689 58.066 0.47 21.47 183 ILE B CA 1
ATOM 2779 C C A ILE B 1 150 ? 97.555 27.911 57.111 0.53 21.87 183 ILE B C 1
ATOM 2780 C C B ILE B 1 150 ? 97.744 28.031 56.954 0.47 20.30 183 ILE B C 1
ATOM 2781 O O A ILE B 1 150 ? 97.472 26.675 56.998 0.53 21.27 183 ILE B O 1
ATOM 2782 O O B ILE B 1 150 ? 98.038 26.903 56.539 0.47 23.40 183 ILE B O 1
ATOM 2791 N N . ASP B 1 151 ? 96.752 28.760 56.473 1.00 24.07 184 ASP B N 1
ATOM 2792 C CA . ASP B 1 151 ? 95.728 28.304 55.534 1.00 25.61 184 ASP B CA 1
ATOM 2793 C C . ASP B 1 151 ? 95.846 29.173 54.288 1.00 26.12 184 ASP B C 1
ATOM 2794 O O . ASP B 1 151 ? 95.316 30.297 54.265 1.00 25.89 184 ASP B O 1
ATOM 2799 N N . LEU B 1 152 ? 96.501 28.649 53.231 1.00 24.81 185 LEU B N 1
ATOM 2800 C CA . LEU B 1 152 ? 96.726 29.488 52.056 1.00 21.02 185 LEU B CA 1
ATOM 2801 C C . LEU B 1 152 ? 95.503 29.507 51.146 1.00 24.01 185 LEU B C 1
ATOM 2802 O O . LEU B 1 152 ? 95.536 30.147 50.081 1.00 28.18 185 LEU B O 1
ATOM 2807 N N . THR B 1 153 ? 94.417 28.868 51.550 1.00 28.83 186 THR B N 1
ATOM 2808 C CA . THR B 1 153 ? 93.201 29.117 50.782 1.00 31.95 186 THR B CA 1
ATOM 2809 C C . THR B 1 153 ? 92.489 30.375 51.236 1.00 32.50 186 THR B C 1
ATOM 2810 O O . THR B 1 153 ? 91.528 30.786 50.585 1.00 31.75 186 THR B O 1
ATOM 2814 N N . GLN B 1 154 ? 92.904 30.984 52.345 1.00 25.82 187 GLN B N 1
ATOM 2815 C CA . GLN B 1 154 ? 92.309 32.247 52.751 1.00 26.24 187 GLN B CA 1
ATOM 2816 C C . GLN B 1 154 ? 92.935 33.392 51.977 1.00 26.25 187 GLN B C 1
ATOM 2817 O O . GLN B 1 154 ? 94.168 33.473 51.837 1.00 32.16 187 GLN B O 1
ATOM 2823 N N . GLU B 1 155 ? 92.081 34.302 51.500 1.00 26.12 188 GLU B N 1
ATOM 2824 C CA . GLU B 1 155 ? 92.589 35.355 50.636 1.00 27.57 188 GLU B CA 1
ATOM 2825 C C . GLU B 1 155 ? 93.573 36.270 51.341 1.00 30.42 188 GLU B C 1
ATOM 2826 O O . GLU B 1 155 ? 94.549 36.706 50.728 1.00 29.19 188 GLU B O 1
ATOM 2829 N N . ASN B 1 156 ? 93.312 36.638 52.597 1.00 22.62 189 ASN B N 1
ATOM 2830 C CA . ASN B 1 156 ? 94.236 37.543 53.284 1.00 24.35 189 ASN B CA 1
ATOM 2831 C C . ASN B 1 156 ? 94.667 36.882 54.577 1.00 25.76 189 ASN B C 1
ATOM 2832 O O . ASN B 1 156 ? 93.825 36.391 55.337 1.00 31.28 189 ASN B O 1
ATOM 2837 N N . VAL B 1 157 ? 95.977 36.793 54.779 1.00 23.11 190 VAL B N 1
ATOM 2838 C CA . VAL B 1 157 ? 96.551 36.097 55.915 1.00 24.66 190 VAL B CA 1
ATOM 2839 C C . VAL B 1 157 ? 97.525 37.067 56.590 1.00 25.31 190 VAL B C 1
ATOM 2840 O O . VAL B 1 157 ? 98.390 37.653 55.928 1.00 23.10 190 VAL B O 1
ATOM 2844 N N . THR B 1 158 ? 97.370 37.273 57.905 1.00 18.56 191 THR B N 1
ATOM 2845 C CA . THR B 1 158 ? 98.405 37.981 58.672 1.00 14.33 191 THR B CA 1
ATOM 2846 C C . THR B 1 158 ? 98.589 37.097 59.876 1.00 14.33 191 THR B C 1
ATOM 2847 O O . THR B 1 158 ? 97.657 36.995 60.685 1.00 17.40 191 THR B O 1
ATOM 2851 N N A VAL B 1 159 ? 99.739 36.430 59.961 0.40 15.99 192 VAL B N 1
ATOM 2852 N N B VAL B 1 159 ? 99.749 36.425 59.977 0.60 16.12 192 VAL B N 1
ATOM 2853 C CA A VAL B 1 159 ? 99.993 35.534 61.067 0.40 15.39 192 VAL B CA 1
ATOM 2854 C CA B VAL B 1 159 ? 99.970 35.460 61.040 0.60 15.48 192 VAL B CA 1
ATOM 2855 C C A VAL B 1 159 ? 101.404 35.817 61.553 0.40 14.19 192 VAL B C 1
ATOM 2856 C C B VAL B 1 159 ? 101.411 35.632 61.505 0.60 15.61 192 VAL B C 1
ATOM 2857 O O A VAL B 1 159 ? 102.280 36.198 60.775 0.40 15.46 192 VAL B O 1
ATOM 2858 O O B VAL B 1 159 ? 102.314 35.723 60.667 0.60 15.99 192 VAL B O 1
ATOM 2865 N N . THR B 1 160 ? 101.643 35.569 62.839 1.00 14.35 193 THR B N 1
ATOM 2866 C CA . THR B 1 160 ? 102.981 35.744 63.386 1.00 13.43 193 THR B CA 1
ATOM 2867 C C . THR B 1 160 ? 103.400 34.447 64.068 1.00 15.60 193 THR B C 1
ATOM 2868 O O . THR B 1 160 ? 102.560 33.771 64.689 1.00 15.30 193 THR B O 1
ATOM 2872 N N . GLY B 1 161 ? 104.669 34.097 63.891 1.00 16.13 194 GLY B N 1
ATOM 2873 C CA . GLY B 1 161 ? 105.241 32.934 64.553 1.00 15.36 194 GLY B CA 1
ATOM 2874 C C . GLY B 1 161 ? 106.478 33.272 65.370 1.00 16.41 194 GLY B C 1
ATOM 2875 O O . GLY B 1 161 ? 107.238 34.203 65.043 1.00 20.39 194 GLY B O 1
ATOM 2876 N N . GLN B 1 162 ? 106.645 32.553 66.475 1.00 13.59 195 GLN B N 1
ATOM 2877 C CA . GLN B 1 162 ? 107.827 32.688 67.336 1.00 13.23 195 GLN B CA 1
ATOM 2878 C C . GLN B 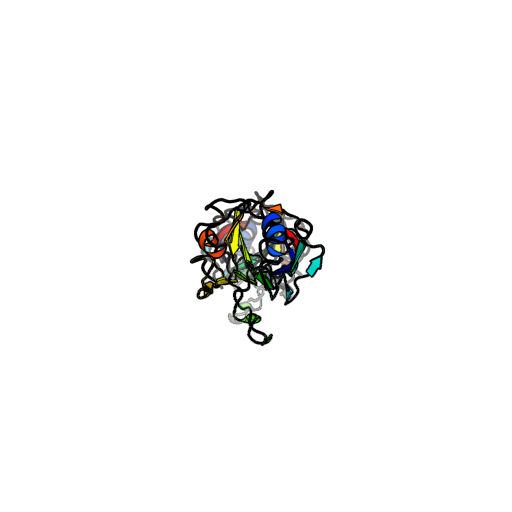1 162 ? 108.857 31.722 66.791 1.00 15.48 195 GLN B C 1
ATOM 2879 O O . GLN B 1 162 ? 108.507 30.574 66.446 1.00 17.00 195 GLN B O 1
ATOM 2885 N N . THR B 1 163 ? 110.120 32.134 66.797 1.00 14.63 196 THR B N 1
ATOM 2886 C CA . THR B 1 163 ? 111.202 31.361 66.175 1.00 14.95 196 THR B CA 1
ATOM 2887 C C . THR B 1 163 ? 112.215 30.949 67.243 1.00 17.18 196 THR B C 1
ATOM 2888 O O . THR B 1 163 ? 112.483 31.710 68.188 1.00 16.12 196 THR B O 1
ATOM 2892 N N . LYS B 1 164 ? 112.806 29.746 67.051 1.00 15.33 197 LYS B N 1
ATOM 2893 C CA . LYS B 1 164 ? 113.868 29.274 67.959 1.00 14.79 197 LYS B CA 1
ATOM 2894 C C . LYS B 1 164 ? 114.991 28.648 67.143 1.00 18.06 197 LYS B C 1
ATOM 2895 O O . LYS B 1 164 ? 114.734 27.846 66.257 1.00 16.49 197 LYS B O 1
ATOM 2901 N N . LEU B 1 165 ? 116.231 28.992 67.487 1.00 15.14 198 LEU B N 1
ATOM 2902 C CA . LEU B 1 165 ? 117.412 28.580 66.724 1.00 14.26 198 LEU B CA 1
ATOM 2903 C C . LEU B 1 165 ? 117.571 27.058 66.779 1.00 15.23 198 LEU B C 1
ATOM 2904 O O . LEU B 1 165 ? 117.416 26.429 67.832 1.00 17.70 198 LEU B O 1
ATOM 2909 N N . THR B 1 166 ? 117.902 26.465 65.635 1.00 13.37 199 THR B N 1
ATOM 2910 C CA . THR B 1 166 ? 118.207 25.043 65.594 1.00 13.96 199 THR B CA 1
ATOM 2911 C C . THR B 1 166 ? 119.673 24.765 65.947 1.00 14.35 199 THR B C 1
ATOM 2912 O O . THR B 1 166 ? 120.515 25.671 65.989 1.00 16.25 199 THR B O 1
ATOM 2916 N N . ALA B 1 167 ? 119.977 23.455 66.116 1.00 15.00 200 ALA B N 1
ATOM 2917 C CA . ALA B 1 167 ? 121.386 23.077 66.238 1.00 16.00 200 ALA B CA 1
ATOM 2918 C C . ALA B 1 167 ? 122.219 23.539 65.052 1.00 17.59 200 ALA B C 1
ATOM 2919 O O . ALA B 1 167 ? 123.408 23.843 65.202 1.00 19.12 200 ALA B O 1
ATOM 2921 N N . THR B 1 168 ? 121.668 23.478 63.837 1.00 16.61 201 THR B N 1
ATOM 2922 C CA . THR B 1 168 ? 122.395 23.980 62.658 1.00 17.81 201 THR B CA 1
ATOM 2923 C C . THR B 1 168 ? 122.676 25.475 62.798 1.00 22.04 201 THR B C 1
ATOM 2924 O O . THR B 1 168 ? 123.802 25.973 62.548 1.00 22.32 201 THR B O 1
ATOM 2928 N N . GLY B 1 169 ? 121.669 26.194 63.272 1.00 19.10 202 GLY B N 1
ATOM 2929 C CA . GLY B 1 169 ? 121.793 27.656 63.410 1.00 17.24 202 GLY B CA 1
ATOM 2930 C C . GLY B 1 169 ? 122.835 28.046 64.448 1.00 19.94 202 GLY B C 1
ATOM 2931 O O . GLY B 1 169 ? 123.399 29.125 64.388 1.00 19.44 202 GLY B O 1
ATOM 2932 N N . VAL B 1 170 ? 123.089 27.180 65.431 1.00 18.07 203 VAL B N 1
ATOM 2933 C CA . VAL B 1 170 ? 124.071 27.504 66.465 1.00 18.59 203 VAL B CA 1
ATOM 2934 C C . VAL B 1 170 ? 125.422 27.828 65.840 1.00 20.59 203 VAL B C 1
ATOM 2935 O O . VAL B 1 170 ? 126.050 28.837 66.179 1.00 19.38 203 VAL B O 1
ATOM 2939 N N . ASP B 1 171 ? 125.887 26.995 64.899 1.00 20.91 204 ASP B N 1
ATOM 2940 C CA . ASP B 1 171 ? 127.180 27.261 64.304 1.00 20.80 204 ASP B CA 1
ATOM 2941 C C . ASP B 1 171 ? 127.154 28.439 63.342 1.00 20.32 204 ASP B C 1
ATOM 2942 O O . ASP B 1 171 ? 128.191 29.078 63.146 1.00 20.41 204 ASP B O 1
ATOM 2947 N N . VAL B 1 172 ? 126.005 28.709 62.702 1.00 18.95 205 VAL B N 1
ATOM 2948 C CA . VAL B 1 172 ? 125.894 29.885 61.835 1.00 17.33 205 VAL B CA 1
ATOM 2949 C C . VAL B 1 172 ? 126.149 31.170 62.605 1.00 17.51 205 VAL B C 1
ATOM 2950 O O . VAL B 1 172 ? 126.816 32.104 62.105 1.00 19.68 205 VAL B O 1
ATOM 2954 N N . MET B 1 173 ? 125.661 31.228 63.844 1.00 15.11 206 MET B N 1
ATOM 2955 C CA . MET B 1 173 ? 125.760 32.424 64.672 1.00 17.05 206 MET B CA 1
ATOM 2956 C C . MET B 1 173 ? 126.957 32.386 65.636 1.00 19.03 206 MET B C 1
ATOM 2957 O O . MET B 1 173 ? 126.911 32.957 66.728 1.00 17.11 206 MET B O 1
ATOM 2962 N N . GLY B 1 174 ? 128.046 31.710 65.263 1.00 21.47 207 GLY B N 1
ATOM 2963 C CA . GLY B 1 174 ? 129.314 31.846 65.996 1.00 21.28 207 GLY B CA 1
ATOM 2964 C C . GLY B 1 174 ? 129.357 31.080 67.305 1.00 21.56 207 GLY B C 1
ATOM 2965 O O . GLY B 1 174 ? 130.336 31.210 68.063 1.00 21.26 207 GLY B O 1
ATOM 2966 N N . THR B 1 175 ? 128.343 30.259 67.565 1.00 19.80 208 THR B N 1
ATOM 2967 C CA . THR B 1 175 ? 128.094 29.548 68.826 1.00 19.41 208 THR B CA 1
ATOM 2968 C C . THR B 1 175 ? 127.756 30.486 69.970 1.00 18.08 208 THR B C 1
ATOM 2969 O O . THR B 1 175 ? 127.768 30.061 71.129 1.00 23.15 208 THR B O 1
ATOM 2973 N N . PHE B 1 176 ? 127.456 31.761 69.687 1.00 19.05 209 PHE B N 1
ATOM 2974 C CA . PHE B 1 176 ? 127.119 32.674 70.760 1.00 17.70 209 PHE B CA 1
ATOM 2975 C C . PHE B 1 176 ? 125.709 32.471 71.316 1.00 20.17 209 PHE B C 1
ATOM 2976 O O . PHE B 1 176 ? 125.438 32.909 72.442 1.00 22.27 209 PHE B O 1
ATOM 2984 N N . TYR B 1 177 ? 124.812 31.817 70.566 1.00 16.67 210 TYR B N 1
ATOM 2985 C CA . TYR B 1 177 ? 123.479 31.490 71.062 1.00 16.33 210 TYR B CA 1
ATOM 2986 C C . TYR B 1 177 ? 123.402 29.980 71.277 1.00 20.72 210 TYR B C 1
ATOM 2987 O O . TYR B 1 177 ? 123.892 29.237 70.426 1.00 22.15 210 TYR B O 1
ATOM 2996 N N . PRO B 1 178 ? 122.714 29.534 72.315 1.00 19.79 211 PRO B N 1
ATOM 2997 C CA . PRO B 1 178 ? 122.437 28.111 72.486 1.00 19.89 211 PRO B CA 1
ATOM 2998 C C . PRO B 1 178 ? 121.349 27.631 71.556 1.00 18.53 211 PRO B C 1
ATOM 2999 O O . PRO B 1 178 ? 120.488 28.374 71.103 1.00 18.72 211 PRO B O 1
ATOM 3003 N N . GLU B 1 179 ? 121.374 26.294 71.318 1.00 19.27 212 GLU B N 1
ATOM 3004 C CA . GLU B 1 179 ? 120.253 25.700 70.636 1.00 16.80 212 GLU B CA 1
ATOM 3005 C C . GLU B 1 179 ? 118.958 26.040 71.380 1.00 17.80 212 GLU B C 1
ATOM 3006 O O . GLU B 1 179 ? 118.906 26.015 72.620 1.00 19.46 212 GLU B O 1
ATOM 3012 N N . GLY B 1 180 ? 117.913 26.353 70.621 1.00 18.09 213 GLY B N 1
ATOM 3013 C CA . GLY B 1 180 ? 116.613 26.746 71.164 1.00 16.51 213 GLY B CA 1
ATOM 3014 C C . GLY B 1 180 ? 116.498 28.239 71.486 1.00 16.14 213 GLY B C 1
ATOM 3015 O O . GLY B 1 180 ? 115.402 28.667 71.882 1.00 16.73 213 GLY B O 1
ATOM 3016 N N . GLU B 1 181 ? 117.556 29.011 71.255 1.00 15.13 214 GLU B N 1
ATOM 3017 C CA . GLU B 1 181 ? 117.501 30.467 71.543 1.00 13.39 214 GLU B CA 1
ATOM 3018 C C . GLU B 1 181 ? 116.402 31.127 70.711 1.00 15.33 214 GLU B C 1
ATOM 3019 O O . GLU B 1 181 ? 116.302 30.900 69.503 1.00 16.49 214 GLU B O 1
ATOM 3025 N N . ALA B 1 182 ? 115.607 32.012 71.352 1.00 14.61 215 ALA B N 1
ATOM 3026 C CA . ALA B 1 182 ? 114.540 32.678 70.596 1.00 16.18 215 ALA B CA 1
ATOM 3027 C C . ALA B 1 182 ? 115.178 33.639 69.621 1.00 18.62 215 ALA B C 1
ATOM 3028 O O . ALA B 1 182 ? 116.153 34.319 69.975 1.00 18.82 215 ALA B O 1
ATOM 3030 N N . LEU B 1 183 ? 114.651 33.706 68.425 1.00 15.50 216 LEU B N 1
ATOM 3031 C CA . LEU B 1 183 ? 115.107 34.745 67.482 1.00 15.44 216 LEU B CA 1
ATOM 3032 C C . LEU B 1 183 ? 113.935 35.715 67.302 1.00 14.44 216 LEU B C 1
ATOM 3033 O O . LEU B 1 183 ? 112.945 35.698 68.034 1.00 15.58 216 LEU B O 1
ATOM 3038 N N . ALA B 1 184 ? 114.084 36.621 66.349 1.00 14.26 217 ALA B N 1
ATOM 3039 C CA . ALA B 1 184 ? 112.995 37.576 66.135 1.00 12.60 217 ALA B CA 1
ATOM 3040 C C . ALA B 1 184 ? 111.764 36.839 65.628 1.00 14.57 217 ALA B C 1
ATOM 3041 O O . ALA B 1 184 ? 111.872 35.891 64.861 1.00 15.03 217 ALA B O 1
ATOM 3043 N N . PRO B 1 185 ? 110.582 37.291 65.983 1.00 14.38 218 PRO B N 1
ATOM 3044 C CA . PRO B 1 185 ? 109.370 36.669 65.426 1.00 14.67 218 PRO B CA 1
ATOM 3045 C C . PRO B 1 185 ? 109.219 36.994 63.951 1.00 14.26 218 PRO B C 1
ATOM 3046 O O . PRO B 1 185 ? 109.761 37.995 63.472 1.00 16.34 218 PRO B O 1
ATOM 3050 N N . ILE B 1 186 ? 108.491 36.121 63.222 1.00 13.32 219 ILE B N 1
ATOM 3051 C CA . ILE B 1 186 ? 108.280 36.337 61.786 1.00 12.59 219 ILE B CA 1
ATOM 3052 C C . ILE B 1 186 ? 106.798 36.555 61.559 1.00 15.62 219 ILE B C 1
ATOM 3053 O O . ILE B 1 186 ? 105.976 35.775 62.042 1.00 15.29 219 ILE B O 1
ATOM 3058 N N . THR B 1 187 ? 106.437 37.613 60.813 1.00 13.85 220 THR B N 1
ATOM 3059 C CA . THR B 1 187 ? 105.023 37.846 60.482 1.00 12.91 220 THR B CA 1
ATOM 3060 C C . THR B 1 187 ? 104.865 37.670 58.987 1.00 16.49 220 THR B C 1
ATOM 3061 O O . THR B 1 187 ? 105.608 38.259 58.230 1.00 16.49 220 THR B O 1
ATOM 3065 N N . LEU B 1 188 ? 103.916 36.863 58.573 1.00 16.81 221 LEU B N 1
ATOM 3066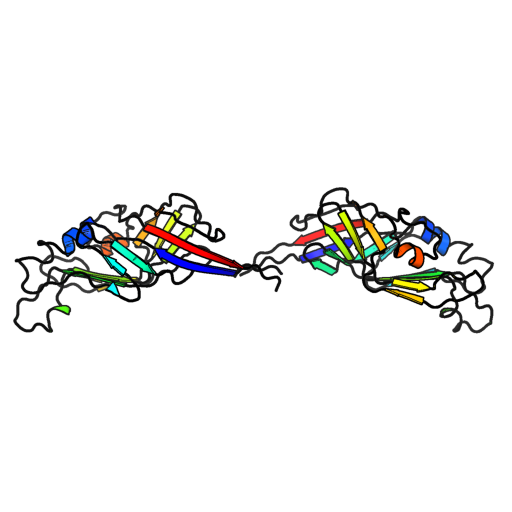 C CA . LEU B 1 188 ? 103.611 36.663 57.159 1.00 16.28 221 LEU B CA 1
ATOM 3067 C C . LEU B 1 188 ? 102.413 37.530 56.830 1.00 17.09 221 LEU B C 1
ATOM 3068 O O . LEU B 1 188 ? 101.388 37.426 57.508 1.00 18.35 221 LEU B O 1
ATOM 3073 N N . ASN B 1 189 ? 102.566 38.434 55.837 1.00 15.91 222 ASN B N 1
ATOM 3074 C CA . ASN B 1 189 ? 101.496 39.316 55.371 1.00 16.02 222 ASN B CA 1
ATOM 3075 C C . ASN B 1 189 ? 101.212 38.844 53.945 1.00 18.69 222 ASN B C 1
ATOM 3076 O O . ASN B 1 189 ? 101.899 39.270 53.019 1.00 20.93 222 ASN B O 1
ATOM 3081 N N . LEU B 1 190 ? 100.224 37.966 53.758 1.00 20.04 223 LEU B N 1
ATOM 3082 C CA . LEU B 1 190 ? 100.096 37.249 52.487 1.00 17.81 223 LEU B CA 1
ATOM 3083 C C . LEU B 1 190 ? 98.770 37.614 51.854 1.00 22.06 223 LEU B C 1
ATOM 3084 O O . LEU B 1 190 ? 97.772 37.794 52.553 1.00 20.80 223 LEU B O 1
ATOM 3089 N N . THR B 1 191 ? 98.748 37.662 50.514 1.00 18.40 224 THR B N 1
ATOM 3090 C CA . THR B 1 191 ? 97.520 37.604 49.746 1.00 19.76 224 THR B CA 1
ATOM 3091 C C . THR B 1 191 ? 97.562 36.335 48.919 1.00 21.10 224 THR B C 1
ATOM 3092 O O . THR B 1 191 ? 98.566 36.095 48.244 1.00 23.26 224 THR B O 1
ATOM 3096 N N . ASN B 1 192 ? 96.500 35.510 48.981 1.00 21.76 225 ASN B N 1
ATOM 3097 C CA . ASN B 1 192 ? 96.475 34.236 48.258 1.00 21.85 225 ASN B CA 1
ATOM 3098 C C . ASN B 1 192 ? 95.342 34.284 47.272 1.00 23.72 225 ASN B C 1
ATOM 3099 O O . ASN B 1 192 ? 94.178 34.411 47.670 1.00 27.99 225 ASN B O 1
ATOM 3104 N N . GLU B 1 193 ? 95.665 34.229 45.985 1.00 23.85 226 GLU B N 1
ATOM 3105 C CA . GLU B 1 193 ? 94.636 34.178 44.947 1.00 22.73 226 GLU B CA 1
ATOM 3106 C C . GLU B 1 193 ? 94.510 32.745 44.457 1.00 28.74 226 GLU B C 1
ATOM 3107 O O . GLU B 1 193 ? 95.474 32.184 43.912 1.00 27.82 226 GLU B O 1
ATOM 3113 N N . VAL B 1 194 ? 93.340 32.149 44.680 1.00 28.31 227 VAL B N 1
ATOM 3114 C CA . VAL B 1 194 ? 93.082 30.741 44.383 1.00 31.90 227 VAL B CA 1
ATOM 3115 C C . VAL B 1 194 ? 92.148 30.702 43.193 1.00 33.67 227 VAL B C 1
ATOM 3116 O O . VAL B 1 194 ? 91.086 31.339 43.214 1.00 37.73 227 VAL B O 1
ATOM 3120 N N . VAL B 1 195 ? 92.544 29.992 42.144 1.00 32.65 228 VAL B N 1
ATOM 3121 C CA A VAL B 1 195 ? 91.773 29.909 40.905 0.52 37.58 228 VAL B CA 1
ATOM 3122 C CA B VAL B 1 195 ? 91.727 29.899 40.942 0.48 37.51 228 VAL B CA 1
ATOM 3123 C C . VAL B 1 195 ? 91.677 28.446 40.505 1.00 40.70 228 VAL B C 1
ATOM 3124 O O . VAL B 1 195 ? 92.673 27.720 40.589 1.00 39.78 228 VAL B O 1
ATOM 3131 N N . LEU B 1 196 ? 90.495 28.016 40.076 1.00 38.00 229 LEU B N 1
ATOM 3132 C CA . LEU B 1 196 ? 90.323 26.706 39.462 1.00 41.77 229 LEU B CA 1
ATOM 3133 C C . LEU B 1 196 ? 90.330 26.889 37.958 1.00 49.69 229 LEU B C 1
ATOM 3134 O O . LEU B 1 196 ? 89.655 27.786 37.443 1.00 49.07 229 LEU B O 1
ATOM 3139 N N . GLU B 1 197 ? 91.109 26.060 37.266 1.00 49.24 230 GLU B N 1
ATOM 3140 C CA . GLU B 1 197 ? 91.261 26.125 35.818 1.00 59.06 230 GLU B CA 1
ATOM 3141 C C . GLU B 1 197 ? 91.007 24.750 35.215 1.00 59.99 230 GLU B C 1
ATOM 3142 O O . GLU B 1 197 ? 91.256 23.729 35.862 1.00 54.90 230 GLU B O 1
ATOM 3148 N N . HIS B 1 198 ? 90.532 24.733 33.968 1.00 62.81 231 HIS B N 1
ATOM 3149 C CA . HIS B 1 198 ? 90.388 23.487 33.192 1.00 66.55 231 HIS B CA 1
ATOM 3150 C C . HIS B 1 198 ? 91.433 23.331 32.099 1.00 65.63 231 HIS B C 1
ATOM 3151 O O . HIS B 1 198 ? 91.938 24.321 31.577 1.00 66.96 231 HIS B O 1
#

InterPro domains:
  IPR007331 Htaa [PF04213] (43-221)

Sequence (397 aa):
MKCRRVVTTTGTADDWSVRESFNNYLEGPIANGAAYKYHGGIEEVRDGVETTGTKSAREFTWPVLGSEEEGAVKLLGGGVHWTGHNHYSGDDEESQQAPDNFILDLDFSNPTVKFDGNEGTLLVVDFKSREFVDTKTVADFLTGTQAELATITTFDEPIIDLTQENVTVVTGQQTKLTATGVDVMGTFYPEGEALAPITLNLTNEVVLEHHMKCRVVTTTGTADDWSVRESFNNYLEGPIANGAAYKYHGGIEVRDGVETTGTKSAREFTWPVLGSEEGAVKLGGGVHWTGHNHYSGDDESQQAPDNFILDLDFSNPTVKFDGNEGTLLVVDFKSREFVDTKTVADFLTGTQAELATITTFDEPIIDLTQENVTVVTGQTKLTATGVDVMGTFYPEGEALAPITLNLTNEVVVLEH

Nearest PDB structures (foldseek):
  6jsb-assembly2_B  TM=9.995E-01  e=2.486E-39  Corynebacterium glutamicum ATCC 13032
  6js9-assembly2_B  TM=8.230E-01  e=2.107E-12  Corynebacterium glutamicum ATCC 13032
  6jsa-assembly1_A  TM=8.574E-01  e=5.744E-10  Corynebacterium glutamicum ATCC 13032
  8smu-assembly1_A  TM=8.117E-01  e=1.917E-09  Aequorea victoria
  1y0g-assembly2_D  TM=2.805E-01  e=2.199E+00  Escherichia coli

Secondary structure (DSSP, 8-state):
-EEEEEEEEEEEEE-S-HHHHHHHTSHHHHSTT-SS--EEEEETT-EEE--GGG-EEEEEEEEEETTEEEE--EEEEEEEE---SS-GGGGGG-EEEEEEEEEEEEEEETTEEEEEEEEEEEPP--TT--PPEEEEEEEEEEEEEESS---TTSSEEEEEEEEEE-HHHHHHTTT-S-TT-B---EEEEEEEEEEEEE-/-EEEEEEEEEEEEE-S-HHHHHHHTSHHHHSTT-SS--EEEEETT-EEE--GGG-EEEEEEEEEETTEEEE--EEEEEEEE---SS-GGGGGG-EEEEEEEEEEEEEEETTEEEEEEEEEEE----TT--PPEEEEEEEEEEEEEESS---TTSSEEEEEEEEEE-HHHHHHTTT-S-TT-B---EEEEEEEEEEEE-

B-factor: mean 24.48, std 11.16, range [12.31, 92.54]

GO terms:
  GO:0009432 SOS response (P, EXP)

Solvent-accessible surface area: 19357 Å² total; per-residue (Å²): 112,72,0,76,46,39,79,2,74,31,51,0,50,3,17,3,54,94,53,16,0,62,63,0,45,6,112,123,0,17,9,116,88,54,112,26,101,32,15,26,128,49,96,108,48,11,118,45,92,40,77,97,56,71,22,93,1,37,0,34,16,122,16,32,99,118,22,2,0,68,3,4,4,0,0,54,0,13,0,32,4,81,47,87,27,130,65,129,82,74,10,84,95,31,16,15,32,11,4,20,1,15,62,0,4,0,101,30,120,32,67,67,11,28,0,21,0,32,20,101,4,29,79,75,80,65,93,155,45,41,8,124,61,55,97,20,116,53,18,98,2,0,70,4,80,7,106,75,85,12,55,21,67,83,110,105,9,103,4,38,0,98,1,105,4,20,58,66,0,28,74,5,18,10,85,140,30,83,119,35,46,54,14,8,64,0,31,0,47,6,66,1,50,57,74,105,69,132,82,122,38,8,80,40,37,75,2,70,32,50,0,56,4,17,2,52,94,53,16,0,60,63,0,45,6,112,120,0,16,9,114,88,54,113,35,102,30,17,31,62,48,95,106,48,10,119,44,91,41,77,97,57,70,23,105,1,39,0,34,17,124,17,25,92,109,21,1,0,67,3,4,4,0,0,62,0,14,0,31,4,81,47,88,26,134,64,134,76,72,9,84,94,32,16,15,32,10,4,20,1,15,62,0,2,0,91,31,121,32,69,111,11,32,0,16,0,32,22,103,5,30,78,78,78,67,94,153,46,43,8,123,64,55,97,21,119,58,18,98,3,0,70,5,80,7,105,77,84,15,55,22,84,79,63,107,9,101,4,47,1,124,2,95,4,22,57,64,0,26,74,5,18,10,86,142,29,84,120,35,47,54,15,6,77,0,28,0,45,5,47,3,99,55,74,108,82,150

Foldseek 3Di:
DKDKDKWKWDKKKFQFALQVQQVLQDCVFANDVDPDGWHKDKDDAWDWDDGRSPIIIIWTFPTDDVQKTKTFIKMWGFTLFQDDDDPVVCRVQGGLWIKMWTTWMWGFDWQKTFIFTWMWTFFQDDSNDSHHIDTDHRHGFWIWGKPGTDDLVDFWDWIKIKIFGAPVNCRSVNVPDDGRHTGTIMITGMGMDMDMDPD/DKDKDKWKWDKKKFQFALQVQQVLQDCVFANDVDPDGWHKDKDDPWDWDDGRSPIIIIWTFPGDDVQKTKTFIKMWGFGLFQDDDDDVVCRVQGGLWIKMWTTWMWGFDWQKTFIFTWMWTFFQDDSNDSHHIDTDHRHGFWIWGKPGTDDLVDQWDWIKIKIFGAPVNCRSVNVPDDGRHTGTIMITTMGIDMDMDD

Organism: Corynebacterium glutamicum (strain ATCC 13032 / DSM 20300 / JCM 1318 / BCRC 11384 / CCUG 27702 / LMG 3730 / NBRC 12168 / NCIMB 10025 / NRRL B-2784 / 534) (NCBI:txid196627)